Protein AF-A0A535J0P7-F1 (afdb_monomer_lite)

Secondary structure (DSSP, 8-state):
-TTGGGS--SHHHHHHHHHHHHHHHHHHHHHHHHHHTT--HHHHHHHHHHHHHHHHHH---HHHHHHHHHHHHHHHHHHHHHHHHHHHHHHHHTTPPPPTTTTTHHHHHHHHHHHHHHHHHHHTSPPS-SS--HHHHS-S-----TT-SS------STT--TT--S--SEE-TTPPPPSS----EEEEESS-SSS---B-B---EE-SS-EEPPPB-SSS-EEEEEEE-TTPPP-BS-S-SSGGGEEEEEEEEEE-S-HHHHTTBPPBSSEEEEESS-EEEEEE-TTS----BSSPEE-S-TT--SPPP-BSEEEEEEESS---SSEEEEEEEEEE---HHHHHH--S---GGGHHHHSS-SSS-----TTTTTHHHHHHHHHHHHHHTT--SHHHHHHHHHHHHHHHTS--

Foldseek 3Di:
DVVVVVPDDDPVVVVVVVVVVVLVVVLVVQLCCCVPPVLHLVRNCVSVVVVLVVCVVPDPDPVSLVVVLVSQLVSQLSVQVSVVVVVVVVCVVVVDDDDPDCVVVVSVVSSVVSSVVSCCVRVVDDPPDPDDCVVVVDDDDDDDDPPDPADPDQPPAQLSDDPAQQADQKAFPRHDGPPDDDDFKDKDWDADPPDFDKDFFDWLADQQGMTHHDFAAQLWAKEKALKDAFFHFAFADQDDPDPVQWDKIKMKMWGQDFCSNNVQTDIDRAAFGGKRAIKMWMATQNVDGDHTDRDHYYFPHPPPPDDGGHHHGTGTMHGSDRDGGRDMMMTIHIDGPDDPVNQQVDDPPDDSNCVSVVASDDDPDRNQHNPNVCPVVVVVVLVVQCVVQVPDGPSSSVVSVVVVVVVVPDDD

pLDDT: mean 73.55, std 18.93, range [29.69, 98.19]

Radius of gyration: 30.45 Å; chains: 1; bounding box: 96×41×78 Å

Sequence (412 aa):
MRQWSVALPGQTNLMLLMGLIAMFALAGVWTSWWIFRRHNGLVALLPSGTILAVEIINDTSPGLGFFVVVWLAAAASVLLRLNYVALKENWRSRRLPHAADTGWTFGEVGAEATVAILAIAFLILPPLSSSDISGALIPGVVHADPFHPFGIGTGSGPGGGIGSIGYSETVRPGAQLKAVSHTVMRVSGDAPIYYPYWRGIALAGWDGIQWSLLPSTQEVPVRQQPLVAAAATIPRDDLPSDSQRIQIQHDTFQLIVPPEQTLATVFSSAEIISVNQPSTVRGIMTSQPTLPGPVPALVNVAGDNVSPSTFDTVDRIHLANRVRAPYTFTVTEAVPNAAVDELKSAGTDYPTWIGPYINLYAGDVIAKGYATTRDAEIAALAQQIVHAANATTPYDQAKAARRASARISRPP

Structure (mmCIF, N/CA/C/O backbone):
data_AF-A0A535J0P7-F1
#
_entry.id   AF-A0A535J0P7-F1
#
loop_
_atom_site.group_PDB
_atom_site.id
_atom_site.type_symbol
_atom_site.label_atom_id
_atom_site.label_alt_id
_atom_site.label_comp_id
_atom_site.label_asym_id
_atom_site.label_entity_id
_atom_site.label_seq_id
_atom_site.pdbx_PDB_ins_code
_atom_site.Cartn_x
_atom_site.Cartn_y
_atom_site.Cartn_z
_atom_site.occupancy
_atom_site.B_iso_or_equiv
_atom_site.auth_seq_id
_atom_site.auth_comp_id
_atom_site.auth_asym_id
_atom_site.auth_atom_id
_atom_site.pdbx_PDB_model_num
ATOM 1 N N . MET A 1 1 ? -17.351 -14.776 45.858 1.00 42.84 1 MET A N 1
ATOM 2 C CA . MET A 1 1 ? -16.913 -13.380 46.115 1.00 42.84 1 MET A CA 1
ATOM 3 C C . MET A 1 1 ? -15.396 -13.216 46.277 1.00 42.84 1 MET A C 1
ATOM 5 O O . MET A 1 1 ? -14.869 -12.266 45.727 1.00 42.84 1 MET A O 1
ATOM 9 N N . ARG A 1 2 ? -14.664 -14.135 46.931 1.00 34.75 2 ARG A N 1
ATOM 10 C CA . ARG A 1 2 ? -13.200 -14.025 47.158 1.00 34.75 2 ARG A CA 1
ATOM 11 C C . ARG A 1 2 ? -12.295 -14.118 45.912 1.00 34.75 2 ARG A C 1
ATOM 13 O O . ARG A 1 2 ? -11.163 -13.663 45.967 1.00 34.75 2 ARG A O 1
ATOM 20 N N . GLN A 1 3 ? -12.767 -14.699 44.806 1.00 42.09 3 GLN A N 1
ATOM 21 C CA . GLN A 1 3 ? -11.985 -14.799 43.560 1.00 42.09 3 GLN A CA 1
ATOM 22 C C . GLN A 1 3 ? -11.983 -13.497 42.740 1.00 42.09 3 GLN A C 1
ATOM 24 O O . GLN A 1 3 ? -11.009 -13.217 42.054 1.00 42.09 3 GLN A O 1
ATOM 29 N N . TRP A 1 4 ? -13.019 -12.661 42.871 1.00 42.44 4 TRP A N 1
ATOM 30 C CA . TRP A 1 4 ? -13.125 -11.386 42.147 1.00 42.44 4 TRP A CA 1
ATOM 31 C C . TRP A 1 4 ? -12.204 -10.303 42.719 1.00 42.44 4 TRP A C 1
ATOM 33 O O . TRP A 1 4 ? -11.729 -9.442 41.988 1.00 42.44 4 TRP A O 1
ATOM 43 N N . SER A 1 5 ? -11.889 -10.373 44.014 1.00 47.28 5 SER A N 1
ATOM 44 C CA . SER A 1 5 ? -10.994 -9.420 44.681 1.00 47.28 5 SER A CA 1
ATOM 45 C C . SER A 1 5 ? -9.510 -9.620 44.353 1.00 47.28 5 SER A C 1
ATOM 47 O O . SER A 1 5 ? -8.713 -8.732 44.624 1.00 47.28 5 SER A O 1
ATOM 49 N N . VAL A 1 6 ? -9.125 -10.769 43.785 1.00 51.41 6 VAL A N 1
ATOM 50 C CA . VAL A 1 6 ? -7.716 -11.102 43.484 1.00 51.41 6 VAL A CA 1
ATOM 51 C C . VAL A 1 6 ? -7.347 -10.769 42.027 1.00 51.41 6 VAL A C 1
ATOM 53 O O . VAL A 1 6 ? -6.173 -10.733 41.679 1.00 51.41 6 VAL A O 1
ATOM 56 N N . ALA A 1 7 ? -8.333 -10.447 41.182 1.00 51.06 7 ALA A N 1
ATOM 57 C CA . ALA A 1 7 ? -8.154 -10.197 39.749 1.00 51.06 7 ALA A CA 1
ATOM 58 C C . ALA A 1 7 ? -8.011 -8.708 39.364 1.00 51.06 7 ALA A C 1
ATOM 60 O O . ALA A 1 7 ? -8.085 -8.377 38.184 1.00 51.06 7 ALA A O 1
ATOM 61 N N . LEU A 1 8 ? -7.794 -7.799 40.323 1.00 51.38 8 LEU A N 1
ATOM 62 C CA . LEU A 1 8 ? -7.632 -6.361 40.057 1.00 51.38 8 LEU A CA 1
ATOM 63 C C . LEU A 1 8 ? -6.174 -5.876 40.235 1.00 51.38 8 LEU A C 1
ATOM 65 O O . LEU A 1 8 ? -5.920 -5.039 41.103 1.00 51.38 8 LEU A O 1
ATOM 69 N N . PRO A 1 9 ? -5.183 -6.341 39.444 1.00 47.12 9 PRO A N 1
ATOM 70 C CA . PRO A 1 9 ? -3.909 -5.646 39.359 1.00 47.12 9 PRO A CA 1
ATOM 71 C C . PRO A 1 9 ? -4.067 -4.447 38.407 1.00 47.12 9 PRO A C 1
ATOM 73 O O . PRO A 1 9 ? -4.164 -4.608 37.194 1.00 47.12 9 PRO A O 1
ATOM 76 N N . GLY A 1 10 ? -4.129 -3.237 38.971 1.00 59.50 10 GLY A N 1
ATOM 77 C CA . GLY A 1 10 ? -4.097 -1.965 38.233 1.00 59.50 10 GLY A CA 1
ATOM 78 C C . GLY A 1 10 ? -5.181 -0.974 38.669 1.00 59.50 10 GLY A C 1
ATOM 79 O O . GLY A 1 10 ? -6.365 -1.307 38.679 1.00 59.50 10 GLY A O 1
ATOM 80 N N . GLN A 1 11 ? -4.789 0.267 38.993 1.00 61.59 11 GLN A N 1
ATOM 81 C CA . GLN A 1 11 ? -5.720 1.354 39.357 1.00 61.59 11 GLN A CA 1
ATOM 82 C C . GLN A 1 11 ? -6.790 1.592 38.273 1.00 61.59 11 GLN A C 1
ATOM 84 O O . GLN A 1 11 ? -7.943 1.872 38.593 1.00 61.59 11 GLN A O 1
ATOM 89 N N . THR A 1 12 ? -6.436 1.390 37.001 1.00 62.25 12 THR A N 1
ATOM 90 C CA . THR A 1 12 ? -7.321 1.577 35.843 1.00 62.25 12 THR A CA 1
ATOM 91 C C . THR A 1 12 ? -8.503 0.606 35.824 1.00 62.25 12 THR A C 1
ATOM 93 O O . THR A 1 12 ? -9.630 1.026 35.576 1.00 62.25 12 THR A O 1
ATOM 96 N N . ASN A 1 13 ? -8.288 -0.674 36.149 1.00 60.38 13 ASN A N 1
ATOM 97 C CA . ASN A 1 13 ? -9.357 -1.683 36.126 1.00 60.38 13 ASN A CA 1
ATOM 98 C C . ASN A 1 13 ? -10.386 -1.438 37.238 1.00 60.38 13 ASN A C 1
ATOM 100 O O . ASN A 1 13 ? -11.586 -1.616 37.037 1.00 60.38 13 ASN A O 1
ATOM 104 N N . LEU A 1 14 ? -9.921 -0.973 38.401 1.00 73.31 14 LEU A N 1
ATOM 105 C CA . LEU A 1 14 ? -10.788 -0.605 39.518 1.00 73.31 14 LEU A CA 1
ATOM 106 C C . LEU A 1 14 ? -11.596 0.659 39.191 1.00 73.31 14 LEU A C 1
ATOM 108 O O . LEU A 1 14 ? -12.800 0.693 39.437 1.00 73.31 14 LEU A O 1
ATOM 112 N N . MET A 1 15 ? -10.967 1.670 38.581 1.00 68.00 15 MET A N 1
ATOM 113 C CA . MET A 1 15 ? -11.657 2.880 38.120 1.00 68.00 15 MET A CA 1
ATOM 114 C C . MET A 1 15 ? -12.716 2.577 37.054 1.00 68.00 15 MET A C 1
ATOM 116 O O . MET A 1 15 ? -13.814 3.126 37.121 1.00 68.00 15 MET A O 1
ATOM 120 N N . LEU A 1 16 ? -12.425 1.673 36.116 1.00 64.50 16 LEU A N 1
ATOM 121 C CA . LEU A 1 16 ? -13.373 1.259 35.081 1.00 64.50 16 LEU A CA 1
ATOM 122 C C . LEU A 1 16 ? -14.578 0.517 35.676 1.00 64.50 16 LEU A C 1
ATOM 124 O O . LEU A 1 16 ? -15.719 0.836 35.346 1.00 64.50 16 LEU A O 1
ATOM 128 N N . LEU A 1 17 ? -14.346 -0.407 36.614 1.00 72.31 17 LEU A N 1
ATOM 129 C CA . LEU A 1 17 ? -15.423 -1.095 37.328 1.00 72.31 17 LEU A CA 1
ATOM 130 C C . LEU A 1 17 ? -16.297 -0.113 38.124 1.00 72.31 17 LEU A C 1
ATOM 132 O O . LEU A 1 17 ? -17.524 -0.182 38.060 1.00 72.31 17 LEU A O 1
ATOM 136 N N . MET A 1 18 ? -15.676 0.825 38.843 1.00 76.50 18 MET A N 1
ATOM 137 C CA . MET A 1 18 ? -16.386 1.886 39.566 1.00 76.50 18 MET A CA 1
ATOM 138 C C . MET A 1 18 ? -17.215 2.761 38.615 1.00 76.50 18 MET A C 1
ATOM 140 O O . MET A 1 18 ? -18.361 3.084 38.926 1.00 76.50 18 MET A O 1
ATOM 144 N N . GLY A 1 19 ? -16.669 3.094 37.441 1.00 75.69 19 GLY A N 1
ATOM 145 C CA . GLY A 1 19 ? -17.372 3.829 36.390 1.00 75.69 19 GLY A CA 1
ATOM 146 C C . GLY A 1 19 ? -18.603 3.084 35.869 1.00 75.69 19 GLY A C 1
ATOM 147 O O . GLY A 1 19 ? -19.680 3.672 35.780 1.00 75.69 19 GLY A O 1
ATOM 148 N N . LEU A 1 20 ? -18.485 1.779 35.609 1.00 74.69 20 LEU A N 1
ATOM 149 C CA . LEU A 1 20 ? -19.603 0.933 35.174 1.00 74.69 20 LEU A CA 1
ATOM 150 C C . LEU A 1 20 ? -20.708 0.839 36.234 1.00 74.69 20 LEU A C 1
ATOM 152 O O . LEU A 1 20 ? -21.888 0.965 35.905 1.00 74.69 20 LEU A O 1
ATOM 156 N N . ILE A 1 21 ? -20.341 0.673 37.509 1.00 83.56 21 ILE A N 1
ATOM 157 C CA . ILE A 1 21 ? -21.304 0.639 38.621 1.00 83.56 21 ILE A CA 1
ATOM 158 C C . ILE A 1 21 ? -22.038 1.981 38.738 1.00 83.56 21 ILE A C 1
ATOM 160 O O . ILE A 1 21 ? -23.261 2.004 38.886 1.00 83.56 21 ILE A O 1
ATOM 164 N N . ALA A 1 22 ? -21.313 3.099 38.637 1.00 84.81 22 ALA A N 1
ATOM 165 C CA . ALA A 1 22 ? -21.909 4.430 38.675 1.00 84.81 22 ALA A CA 1
ATOM 166 C C . ALA A 1 22 ? -22.874 4.654 37.500 1.00 84.81 22 ALA A C 1
ATOM 168 O O . ALA A 1 22 ? -23.990 5.133 37.702 1.00 84.81 22 ALA A O 1
ATOM 169 N N . MET A 1 23 ? -22.488 4.250 36.287 1.00 78.56 23 MET A N 1
ATOM 170 C CA . MET A 1 23 ? -23.335 4.354 35.098 1.00 78.56 23 MET A CA 1
ATOM 171 C C . MET A 1 23 ? -24.610 3.510 35.231 1.00 78.56 23 MET A C 1
ATOM 173 O O . MET A 1 23 ? -25.702 3.994 34.931 1.00 78.56 23 MET A O 1
ATOM 177 N N . PHE A 1 24 ? -24.495 2.283 35.751 1.00 82.88 24 PHE A N 1
ATOM 178 C CA . PHE A 1 24 ? -25.643 1.417 36.022 1.00 82.88 24 PHE A CA 1
ATOM 179 C C . PHE A 1 24 ? -26.604 2.041 37.044 1.00 82.88 24 PHE A C 1
ATOM 181 O O . PHE A 1 24 ? -27.815 2.081 36.819 1.00 82.88 24 PHE A O 1
ATOM 188 N N . ALA A 1 25 ? -26.074 2.593 38.140 1.00 87.25 25 ALA A N 1
ATOM 189 C CA . ALA A 1 25 ? -26.881 3.269 39.153 1.00 87.25 25 ALA A CA 1
ATOM 190 C C . ALA A 1 25 ? -27.611 4.496 38.579 1.00 87.25 25 ALA A C 1
ATOM 192 O O . ALA A 1 25 ? -28.807 4.669 38.818 1.00 87.25 25 ALA A O 1
ATOM 193 N N . LEU A 1 26 ? -26.923 5.314 37.775 1.00 89.12 26 LEU A N 1
ATOM 194 C CA . LEU A 1 26 ? -27.513 6.483 37.118 1.00 89.12 26 LEU A CA 1
ATOM 195 C C . LEU A 1 26 ? -28.630 6.090 36.145 1.00 89.12 26 LEU A C 1
ATOM 197 O O . LEU A 1 26 ? -29.706 6.688 36.183 1.00 89.12 26 LEU A O 1
ATOM 201 N N . ALA A 1 27 ? -28.418 5.057 35.326 1.00 83.75 27 ALA A N 1
ATOM 202 C CA . ALA A 1 27 ? -29.442 4.539 34.421 1.00 83.75 27 ALA A CA 1
ATOM 203 C C . ALA A 1 27 ? -30.661 3.994 35.187 1.00 83.75 27 ALA A C 1
ATOM 205 O O . ALA A 1 27 ? -31.805 4.256 34.805 1.00 83.75 27 ALA A O 1
ATOM 206 N N . GLY A 1 28 ? -30.439 3.295 36.304 1.00 85.31 28 GLY A N 1
ATOM 207 C CA . GLY A 1 28 ? -31.510 2.797 37.170 1.00 85.31 28 GLY A CA 1
ATOM 208 C C . GLY A 1 28 ? -32.337 3.919 37.808 1.00 85.31 28 GLY A C 1
ATOM 209 O O . GLY A 1 28 ? -33.572 3.880 37.772 1.00 85.31 28 GLY A O 1
ATOM 210 N N . VAL A 1 29 ? -31.674 4.952 38.341 1.00 91.56 29 VAL A N 1
ATOM 211 C CA . VAL A 1 29 ? -32.335 6.138 38.917 1.00 91.56 29 VAL A CA 1
ATOM 212 C C . VAL A 1 29 ? -33.115 6.899 37.847 1.00 91.56 29 VAL A C 1
ATOM 214 O O . VAL A 1 29 ? -34.267 7.264 38.084 1.00 91.56 29 VAL A O 1
ATOM 217 N N . TRP A 1 30 ? -32.533 7.085 36.659 1.00 91.12 30 TRP A N 1
ATOM 218 C CA . TRP A 1 30 ? -33.197 7.719 35.520 1.00 91.12 30 TRP A CA 1
ATOM 219 C C . TRP A 1 30 ? -34.486 6.990 35.144 1.00 91.12 30 TRP A C 1
ATOM 221 O O . TRP A 1 30 ? -35.564 7.588 35.119 1.00 91.12 30 TRP A O 1
ATOM 231 N N . THR A 1 31 ? -34.377 5.682 34.906 1.00 85.75 31 THR A N 1
ATOM 232 C CA . THR A 1 31 ? -35.498 4.833 34.492 1.00 85.75 31 THR A CA 1
ATOM 233 C C . THR A 1 31 ? -36.615 4.881 35.535 1.00 85.75 31 THR A C 1
ATOM 235 O O . THR A 1 31 ? -37.774 5.137 35.207 1.00 85.75 31 THR A O 1
ATOM 238 N N . SER A 1 32 ? -36.263 4.742 36.816 1.00 86.88 32 SER A N 1
ATOM 239 C CA . SER A 1 32 ? -37.221 4.785 37.925 1.00 86.88 32 SER A CA 1
ATOM 240 C C . SER A 1 32 ? -37.917 6.145 38.040 1.00 86.88 32 SER A C 1
ATOM 242 O O . SER A 1 32 ? -39.136 6.212 38.201 1.00 86.88 32 SER A O 1
ATOM 244 N N . TRP A 1 33 ? -37.170 7.246 37.920 1.00 89.81 33 TRP A N 1
ATOM 245 C CA . TRP A 1 33 ? -37.721 8.598 38.016 1.00 89.81 33 TRP A CA 1
ATOM 246 C C . TRP A 1 33 ? -38.731 8.885 36.900 1.00 89.81 33 TRP A C 1
ATOM 248 O O . TRP A 1 33 ? -39.823 9.393 37.164 1.00 89.81 33 TRP A O 1
ATOM 258 N N . TRP A 1 34 ? -38.408 8.517 35.660 1.00 86.81 34 TRP A N 1
ATOM 259 C CA . TRP A 1 34 ? -39.284 8.767 34.516 1.00 86.81 34 TRP A CA 1
ATOM 260 C C . TRP A 1 34 ? -40.529 7.874 34.493 1.00 86.81 34 TRP A C 1
ATOM 262 O O . TRP A 1 34 ? -41.601 8.354 34.118 1.00 86.81 34 TRP A O 1
ATOM 272 N N . ILE A 1 35 ? -40.428 6.624 34.959 1.00 84.81 35 ILE A N 1
ATOM 273 C CA . ILE A 1 35 ? -41.578 5.714 35.073 1.00 84.81 35 ILE A CA 1
ATOM 274 C C . ILE A 1 35 ? -42.530 6.170 36.181 1.00 84.81 35 ILE A C 1
ATOM 276 O O . ILE A 1 35 ? -43.724 6.350 35.935 1.00 84.81 35 ILE A O 1
ATOM 280 N N . PHE A 1 36 ? -42.020 6.366 37.401 1.00 84.06 36 PHE A N 1
ATOM 281 C CA . PHE A 1 36 ? -42.881 6.570 38.568 1.00 84.06 36 PHE A CA 1
ATOM 282 C C . PHE A 1 36 ? -43.307 8.019 38.772 1.00 84.06 36 PHE A C 1
ATOM 284 O O . PHE A 1 36 ? -44.422 8.256 39.223 1.00 84.06 36 PHE A O 1
ATOM 291 N N . ARG A 1 37 ? -42.442 8.994 38.464 1.00 84.44 37 ARG A N 1
ATOM 292 C CA . ARG A 1 37 ? -42.725 10.409 38.753 1.00 84.44 37 ARG A CA 1
ATOM 293 C C . ARG A 1 37 ? -43.273 11.176 37.557 1.00 84.44 37 ARG A C 1
ATOM 295 O O . ARG A 1 37 ? -43.999 12.147 37.743 1.00 84.44 37 ARG A O 1
ATOM 302 N N . ARG A 1 38 ? -42.878 10.801 36.339 1.00 80.88 38 ARG A N 1
ATOM 303 C CA . ARG A 1 38 ? -43.250 11.513 35.103 1.00 80.88 38 ARG A CA 1
ATOM 304 C C . ARG A 1 38 ? -44.154 10.707 34.174 1.00 80.88 38 ARG A C 1
ATOM 306 O O . ARG A 1 38 ? -44.625 11.277 33.196 1.00 80.88 38 ARG A O 1
ATOM 313 N N . HIS A 1 39 ? -44.379 9.424 34.465 1.00 79.19 39 HIS A N 1
ATOM 314 C CA . HIS A 1 39 ? -45.195 8.503 33.665 1.00 79.19 39 HIS A CA 1
ATOM 315 C C . HIS A 1 39 ? -44.843 8.490 32.169 1.00 79.19 39 HIS A C 1
ATOM 317 O O . HIS A 1 39 ? -45.700 8.257 31.321 1.00 79.19 39 HIS A O 1
ATOM 323 N N . ASN A 1 40 ? -43.572 8.730 31.831 1.00 78.19 40 ASN A N 1
ATOM 324 C CA . ASN A 1 40 ? -43.111 8.781 30.449 1.00 78.19 40 ASN A CA 1
ATOM 325 C C . ASN A 1 40 ? -42.152 7.620 30.176 1.00 78.19 40 ASN A C 1
ATOM 327 O O . ASN A 1 40 ? -40.949 7.703 30.432 1.00 78.19 40 ASN A O 1
ATOM 331 N N . GLY A 1 41 ? -42.713 6.521 29.668 1.00 76.31 41 GLY A N 1
ATOM 332 C CA . GLY A 1 41 ? -41.976 5.280 29.434 1.00 76.31 41 GLY A CA 1
ATOM 333 C C . GLY A 1 41 ? -40.926 5.383 28.333 1.00 76.31 41 GLY A C 1
ATOM 334 O O . GLY A 1 41 ? -39.865 4.785 28.460 1.00 76.31 41 GLY A O 1
ATOM 335 N N . LEU A 1 42 ? -41.167 6.184 27.289 1.00 79.12 42 LEU A N 1
ATOM 336 C CA . LEU A 1 42 ? -40.205 6.341 26.193 1.00 79.12 42 LEU A CA 1
ATOM 337 C C . LEU A 1 42 ? -38.917 7.012 26.678 1.00 79.12 42 LEU A C 1
ATOM 339 O O . LEU A 1 42 ? -37.821 6.556 26.365 1.00 79.12 42 LEU A O 1
ATOM 343 N N . VAL A 1 43 ? -39.041 8.051 27.508 1.00 82.38 43 VAL A N 1
ATOM 344 C CA . VAL A 1 43 ? -37.876 8.761 28.056 1.00 82.38 43 VAL A CA 1
ATOM 345 C C . VAL A 1 43 ? -37.148 7.921 29.107 1.00 82.38 43 VAL A C 1
ATOM 347 O O . VAL A 1 43 ? -35.923 7.984 29.202 1.00 82.38 43 VAL A O 1
ATOM 350 N N . ALA A 1 44 ? -37.872 7.086 29.858 1.00 82.69 44 ALA A N 1
ATOM 351 C CA . ALA A 1 44 ? -37.271 6.158 30.813 1.00 82.69 44 ALA A CA 1
ATOM 352 C C . ALA A 1 44 ? -36.322 5.151 30.146 1.00 82.69 44 ALA A C 1
ATOM 354 O O . ALA A 1 44 ? -35.293 4.810 30.721 1.00 82.69 44 ALA A O 1
ATOM 355 N N . LEU A 1 45 ? -36.653 4.705 28.932 1.00 85.00 45 LEU A N 1
ATOM 356 C CA . LEU A 1 45 ? -35.910 3.669 28.215 1.00 85.00 45 LEU A CA 1
ATOM 357 C C . LEU A 1 45 ? -34.659 4.193 27.498 1.00 85.00 45 LEU A C 1
ATOM 359 O O . LEU A 1 45 ? -33.770 3.391 27.207 1.00 85.00 45 LEU A O 1
ATOM 363 N N . LEU A 1 46 ? -34.562 5.507 27.256 1.00 81.88 46 LEU A N 1
ATOM 364 C CA . LEU A 1 46 ? -33.501 6.125 26.451 1.00 81.88 46 LEU A CA 1
ATOM 365 C C . LEU A 1 46 ? -32.079 5.685 26.837 1.00 81.88 46 LEU A C 1
ATOM 367 O O . LEU A 1 46 ? -31.387 5.197 25.953 1.00 81.88 46 LEU A O 1
ATOM 371 N N . PRO A 1 47 ? -31.619 5.762 28.104 1.00 81.50 47 PRO A N 1
ATOM 372 C CA . PRO A 1 47 ? -30.237 5.399 28.422 1.00 81.50 47 PRO A CA 1
ATOM 373 C C . PRO A 1 47 ? -29.933 3.930 28.124 1.00 81.50 47 PRO A C 1
ATOM 375 O O . PRO A 1 47 ? -28.905 3.619 27.533 1.00 81.50 47 PRO A O 1
ATOM 378 N N . SER A 1 48 ? -30.851 3.029 28.491 1.00 79.06 48 SER A N 1
ATOM 379 C CA . SER A 1 48 ? -30.688 1.596 28.237 1.00 79.06 48 SER A CA 1
ATOM 380 C C . SER A 1 48 ? -30.746 1.264 26.746 1.00 79.06 48 SER A C 1
ATOM 382 O O . SER A 1 48 ? -29.929 0.482 26.278 1.00 79.06 48 SER A O 1
ATOM 384 N N . GLY A 1 49 ? -31.641 1.912 25.992 1.00 76.12 49 GLY A N 1
ATOM 385 C CA . GLY A 1 49 ? -31.748 1.752 24.545 1.00 76.12 49 GLY A CA 1
ATOM 386 C C . GLY A 1 49 ? -30.520 2.283 23.809 1.00 76.12 49 GLY A C 1
ATOM 387 O O . GLY A 1 49 ? -30.051 1.632 22.886 1.00 76.12 49 GLY A O 1
ATOM 388 N N . THR A 1 50 ? -29.948 3.409 24.248 1.00 72.94 50 THR A N 1
ATOM 389 C CA . THR A 1 50 ? -28.716 3.967 23.671 1.00 72.94 50 THR A CA 1
ATOM 390 C C . THR A 1 50 ? -27.509 3.070 23.938 1.00 72.94 50 THR A C 1
ATOM 392 O O . THR A 1 50 ? -26.739 2.823 23.017 1.00 72.94 50 THR A O 1
ATOM 395 N N . ILE A 1 51 ? -27.352 2.549 25.162 1.00 71.00 51 ILE A N 1
ATOM 396 C CA . ILE A 1 51 ? -26.264 1.610 25.492 1.00 71.00 51 ILE A CA 1
ATOM 397 C C . ILE A 1 51 ? -26.373 0.358 24.619 1.00 71.00 51 ILE A C 1
ATOM 399 O O . ILE A 1 51 ? -25.393 -0.056 24.010 1.00 71.00 51 ILE A O 1
ATOM 403 N N . LEU A 1 52 ? -27.576 -0.208 24.512 1.00 69.31 52 LEU A N 1
ATOM 404 C CA . LEU A 1 52 ? -27.821 -1.405 23.714 1.00 69.31 52 LEU A CA 1
ATOM 405 C C . LEU A 1 52 ? -27.618 -1.128 22.214 1.00 69.31 52 LEU A C 1
ATOM 407 O O . LEU A 1 52 ? -27.030 -1.948 21.523 1.00 69.31 52 LEU A O 1
ATOM 411 N N . ALA A 1 53 ? -28.019 0.044 21.715 1.00 63.66 53 ALA A N 1
ATOM 412 C CA . ALA A 1 53 ? -27.775 0.451 20.332 1.00 63.66 53 ALA A CA 1
ATOM 413 C C . ALA A 1 53 ? -26.278 0.565 20.012 1.00 63.66 53 ALA A C 1
ATOM 415 O O . ALA A 1 53 ? -25.850 0.080 18.969 1.00 63.66 53 ALA A O 1
ATOM 416 N N . VAL A 1 54 ? -25.478 1.155 20.909 1.00 56.34 54 VAL A N 1
ATOM 417 C CA . VAL A 1 54 ? -24.014 1.208 20.755 1.00 56.34 54 VAL A CA 1
ATOM 418 C C . VAL A 1 54 ? -23.423 -0.201 20.758 1.00 56.34 54 VAL A C 1
ATOM 420 O O . VAL A 1 54 ? -22.574 -0.499 19.924 1.00 56.34 54 VAL A O 1
ATOM 423 N N . GLU A 1 55 ? -23.906 -1.079 21.637 1.00 60.09 55 GLU A N 1
ATOM 424 C CA . GLU A 1 55 ? -23.400 -2.449 21.747 1.00 60.09 55 GLU A CA 1
ATOM 425 C C . GLU A 1 55 ? -23.735 -3.299 20.510 1.00 60.09 55 GLU A C 1
ATOM 427 O O . GLU A 1 55 ? -22.860 -3.984 19.997 1.00 60.09 55 GLU A O 1
ATOM 432 N N . ILE A 1 56 ? -24.954 -3.197 19.961 1.00 59.75 56 ILE A N 1
ATOM 433 C CA . ILE A 1 56 ? -25.341 -3.869 18.700 1.00 59.75 56 ILE A CA 1
ATOM 434 C C . ILE A 1 56 ? -24.486 -3.384 17.527 1.00 59.75 56 ILE A C 1
ATOM 436 O O . ILE A 1 56 ? -24.158 -4.161 16.634 1.00 59.75 56 ILE A O 1
ATOM 440 N N . ILE A 1 57 ? -24.163 -2.088 17.494 1.00 51.56 57 ILE A N 1
ATOM 441 C CA . ILE A 1 57 ? -23.322 -1.512 16.438 1.00 51.56 57 ILE A CA 1
ATOM 442 C C . ILE A 1 57 ? -21.875 -2.018 16.563 1.00 51.56 57 ILE A C 1
ATOM 444 O O . ILE A 1 57 ? -21.180 -2.130 15.556 1.00 51.56 57 ILE A O 1
ATOM 448 N N . ASN A 1 58 ? -21.418 -2.321 17.780 1.00 45.09 58 ASN A N 1
ATOM 449 C CA . ASN A 1 58 ? -20.017 -2.613 18.072 1.00 45.09 58 ASN A CA 1
ATOM 450 C C . ASN A 1 58 ? -19.682 -4.116 18.169 1.00 45.09 58 ASN A C 1
ATOM 452 O O . ASN A 1 58 ? -18.549 -4.495 17.875 1.00 45.09 58 ASN A O 1
ATOM 456 N N . ASP A 1 59 ? -20.627 -4.978 18.555 1.00 46.09 59 ASP A N 1
ATOM 457 C CA . ASP A 1 59 ? -20.408 -6.418 18.740 1.00 46.09 59 ASP A CA 1
ATOM 458 C C . ASP A 1 59 ? -21.402 -7.263 17.915 1.00 46.09 59 ASP A C 1
ATOM 460 O O . ASP A 1 59 ? -22.613 -7.050 17.902 1.00 46.09 59 ASP A O 1
ATOM 464 N N . THR A 1 60 ? -20.856 -8.248 17.199 1.00 52.00 60 THR A N 1
ATOM 465 C CA . THR A 1 60 ? -21.578 -9.158 16.289 1.00 52.00 60 THR A CA 1
ATOM 466 C C . THR A 1 60 ? -21.845 -10.528 16.915 1.00 52.00 60 THR A C 1
ATOM 468 O O . THR A 1 60 ? -22.239 -11.471 16.221 1.00 52.00 60 THR A O 1
ATOM 471 N N . SER A 1 61 ? -21.640 -10.669 18.228 1.00 51.44 61 SER A N 1
ATOM 472 C CA . SER A 1 61 ? -21.899 -11.919 18.929 1.00 51.44 61 SER A CA 1
ATOM 473 C C . SER A 1 61 ? -23.383 -12.328 18.821 1.00 51.44 61 SER A C 1
ATOM 475 O O . SER A 1 61 ? -24.287 -11.532 19.090 1.00 51.44 61 SER A O 1
ATOM 477 N N . PRO A 1 62 ? -23.696 -13.593 18.473 1.00 54.81 62 PRO A N 1
ATOM 478 C CA . PRO A 1 62 ? -25.084 -14.056 18.363 1.00 54.81 62 PRO A CA 1
ATOM 479 C C . PRO A 1 62 ? -25.853 -13.977 19.698 1.00 54.81 62 PRO A C 1
ATOM 481 O O . PRO A 1 62 ? -27.082 -13.977 19.705 1.00 54.81 62 PRO A O 1
ATOM 484 N N . GLY A 1 63 ? -25.143 -13.864 20.829 1.00 58.41 63 GLY A N 1
ATOM 485 C CA . GLY A 1 63 ? -25.730 -13.661 22.154 1.00 58.41 63 GLY A CA 1
ATOM 486 C C . GLY A 1 63 ? -26.364 -12.280 22.354 1.00 58.41 63 GLY A C 1
ATOM 487 O O . GLY A 1 63 ? -27.328 -12.169 23.110 1.00 58.41 63 GLY A O 1
ATOM 488 N N . LEU A 1 64 ? -25.902 -11.239 21.650 1.00 62.00 64 LEU A N 1
ATOM 489 C CA . LEU A 1 64 ? -26.484 -9.894 21.747 1.00 62.00 64 LEU A CA 1
ATOM 490 C C . LEU A 1 64 ? -27.918 -9.844 21.236 1.00 62.00 64 LEU A C 1
ATOM 492 O O . LEU A 1 64 ? -28.762 -9.211 21.867 1.00 62.00 64 LEU A O 1
ATOM 496 N N . GLY A 1 65 ? -28.230 -10.585 20.169 1.00 63.88 65 GLY A N 1
ATOM 497 C CA . GLY A 1 65 ? -29.596 -10.689 19.648 1.00 63.88 65 GLY A CA 1
ATOM 498 C C . GLY A 1 65 ? -30.597 -11.156 20.710 1.00 63.88 65 GLY A C 1
ATOM 499 O O . GLY A 1 65 ? -31.699 -10.618 20.803 1.00 63.88 65 GLY A O 1
ATOM 500 N N . PHE A 1 66 ? -30.195 -12.085 21.584 1.00 67.88 66 PHE A N 1
ATOM 501 C CA . PHE A 1 66 ? -31.026 -12.518 22.707 1.00 67.88 66 PHE A CA 1
ATOM 502 C C . PHE A 1 66 ? -31.299 -11.373 23.696 1.00 67.88 66 PHE A C 1
ATOM 504 O O . PHE A 1 66 ? -32.450 -11.140 24.066 1.00 67.88 66 PHE A O 1
ATOM 511 N N . PHE A 1 67 ? -30.272 -10.613 24.088 1.00 68.44 67 PHE A N 1
ATOM 512 C CA . PHE A 1 67 ? -30.430 -9.488 25.016 1.00 68.44 67 PHE A CA 1
ATOM 513 C C . PHE A 1 67 ? -31.261 -8.340 24.428 1.00 68.44 67 PHE A C 1
ATOM 515 O O . PHE A 1 67 ? -32.051 -7.736 25.154 1.00 68.44 67 PHE A O 1
ATOM 522 N N . VAL A 1 68 ? -31.152 -8.083 23.120 1.00 71.06 68 VAL A N 1
ATOM 523 C CA . VAL A 1 68 ? -32.007 -7.126 22.394 1.00 71.06 68 VAL A CA 1
ATOM 524 C C . VAL A 1 68 ? -33.473 -7.530 22.504 1.00 71.06 68 VAL A C 1
ATOM 526 O O . VAL A 1 68 ? -34.318 -6.704 22.847 1.00 71.06 68 VAL A O 1
ATOM 529 N N . VAL A 1 69 ? -33.785 -8.803 22.248 1.00 69.38 69 VAL A N 1
ATOM 530 C CA . VAL A 1 69 ? -35.160 -9.317 22.313 1.00 69.38 69 VAL A CA 1
ATOM 531 C C . VAL A 1 69 ? -35.708 -9.224 23.736 1.00 69.38 69 VAL A C 1
ATOM 533 O O . VAL A 1 69 ? -36.826 -8.747 23.931 1.00 69.38 69 VAL A O 1
ATOM 536 N N . VAL A 1 70 ? -34.913 -9.609 24.740 1.00 75.38 70 VAL A N 1
ATOM 537 C CA . VAL A 1 70 ? -35.289 -9.478 26.157 1.00 75.38 70 VAL A CA 1
ATOM 538 C C . VAL A 1 70 ? -35.556 -8.015 26.522 1.00 75.38 70 VAL A C 1
ATOM 540 O O . VAL A 1 70 ? -36.543 -7.716 27.196 1.00 75.38 70 VAL A O 1
ATOM 543 N N . TRP A 1 71 ? -34.722 -7.088 26.049 1.00 80.88 71 TRP A N 1
ATOM 544 C CA . TRP A 1 71 ? -34.917 -5.662 26.292 1.00 80.88 71 TRP A CA 1
ATOM 545 C C . TRP A 1 71 ? -36.170 -5.120 25.598 1.00 80.88 71 TRP A C 1
ATOM 547 O O . TRP A 1 71 ? -36.953 -4.423 26.240 1.00 80.88 71 TRP A O 1
ATOM 557 N N . LEU A 1 72 ? -36.414 -5.472 24.331 1.00 77.50 72 LEU A N 1
ATOM 558 C CA . LEU A 1 72 ? -37.616 -5.064 23.593 1.00 77.50 72 LEU A CA 1
ATOM 559 C C . LEU A 1 72 ? -38.893 -5.576 24.266 1.00 77.50 72 LEU A C 1
ATOM 561 O O . LEU A 1 72 ? -39.861 -4.827 24.402 1.00 77.50 72 LEU A O 1
ATOM 565 N N . ALA A 1 73 ? -38.879 -6.820 24.746 1.00 73.44 73 ALA A N 1
ATOM 566 C CA . ALA A 1 73 ? -39.972 -7.396 25.520 1.00 73.44 73 ALA A CA 1
ATOM 567 C C . ALA A 1 73 ? -40.234 -6.612 26.817 1.00 73.44 73 ALA A C 1
ATOM 569 O O . ALA A 1 73 ? -41.381 -6.269 27.124 1.00 73.44 73 ALA A O 1
ATOM 570 N N . ALA A 1 74 ? -39.178 -6.280 27.565 1.00 78.12 74 ALA A N 1
ATOM 571 C CA . ALA A 1 74 ? -39.288 -5.491 28.789 1.00 78.12 74 ALA A CA 1
ATOM 572 C C . ALA A 1 74 ? -39.781 -4.058 28.510 1.00 78.12 74 ALA A C 1
ATOM 574 O O . ALA A 1 74 ? -40.688 -3.569 29.187 1.00 78.12 74 ALA A O 1
ATOM 575 N N . ALA A 1 75 ? -39.242 -3.403 27.480 1.00 80.31 75 ALA A N 1
ATOM 576 C CA . ALA A 1 75 ? -39.625 -2.066 27.041 1.00 80.31 75 ALA A CA 1
ATOM 577 C C . ALA A 1 75 ? -41.102 -2.001 26.635 1.00 80.31 75 ALA A C 1
ATOM 579 O O . ALA A 1 75 ? -41.848 -1.140 27.112 1.00 80.31 75 ALA A O 1
ATOM 580 N N . ALA A 1 76 ? -41.548 -2.945 25.805 1.00 75.12 76 ALA A N 1
ATOM 581 C CA . ALA A 1 76 ? -42.938 -3.035 25.386 1.00 75.12 76 ALA A CA 1
ATOM 582 C C . ALA A 1 76 ? -43.877 -3.297 26.570 1.00 75.12 76 ALA A C 1
ATOM 584 O O . ALA A 1 76 ? -44.923 -2.657 26.672 1.00 75.12 76 ALA A O 1
ATOM 585 N N . SER A 1 77 ? -43.477 -4.158 27.509 1.00 76.12 77 SER A N 1
ATOM 586 C CA . SER A 1 77 ? -44.246 -4.427 28.731 1.00 76.12 77 SER A CA 1
ATOM 587 C C . SER A 1 77 ? -44.425 -3.167 29.585 1.00 76.12 77 SER A C 1
ATOM 589 O O . SER A 1 77 ? -45.528 -2.883 30.057 1.00 76.12 77 SER A O 1
ATOM 591 N N . VAL A 1 78 ? -43.366 -2.364 29.747 1.00 78.38 78 VAL A N 1
ATOM 592 C CA . VAL A 1 78 ? -43.425 -1.084 30.474 1.00 78.38 78 VAL A CA 1
ATOM 593 C C . VAL A 1 78 ? -44.353 -0.092 29.769 1.00 78.38 78 VAL A C 1
ATOM 595 O O . VAL A 1 78 ? -45.201 0.523 30.418 1.00 78.38 78 VAL A O 1
ATOM 598 N N . LEU A 1 79 ? -44.237 0.050 28.447 1.00 78.69 79 LEU A N 1
ATOM 599 C CA . LEU A 1 79 ? -45.077 0.963 27.667 1.00 78.69 79 LEU A CA 1
ATOM 600 C C . LEU A 1 79 ? -46.551 0.550 27.685 1.00 78.69 79 LEU A C 1
ATOM 602 O O . LEU A 1 79 ? -47.419 1.397 27.903 1.00 78.69 79 LEU A O 1
ATOM 606 N N . LEU A 1 80 ? -46.838 -0.742 27.525 1.00 75.44 80 LEU A N 1
ATOM 607 C CA . LEU A 1 80 ? -48.190 -1.287 27.615 1.00 75.44 80 LEU A CA 1
ATOM 608 C C . LEU A 1 80 ? -48.794 -1.003 28.993 1.00 75.44 80 LEU A C 1
ATOM 610 O O . LEU A 1 80 ? -49.930 -0.535 29.092 1.00 75.44 80 LEU A O 1
ATOM 614 N N . ARG A 1 81 ? -48.018 -1.222 30.062 1.00 75.62 81 ARG A N 1
ATOM 615 C CA . ARG A 1 81 ? -48.468 -0.972 31.432 1.00 75.62 81 ARG A CA 1
ATOM 616 C C . ARG A 1 81 ? -48.778 0.503 31.671 1.00 75.62 81 ARG A C 1
ATOM 618 O O . ARG A 1 81 ? -49.809 0.806 32.268 1.00 75.62 81 ARG A O 1
ATOM 625 N N . LEU A 1 82 ? -47.923 1.411 31.204 1.00 76.56 82 LEU A N 1
ATOM 626 C CA . LEU A 1 82 ? -48.141 2.854 31.344 1.00 76.56 82 LEU A CA 1
ATOM 627 C C . LEU A 1 82 ? -49.354 3.330 30.536 1.00 76.56 82 LEU A C 1
ATOM 629 O O . LEU A 1 82 ? -50.166 4.096 31.052 1.00 76.56 82 LEU A O 1
ATOM 633 N N . ASN A 1 83 ? -49.526 2.825 29.312 1.00 73.69 83 ASN A N 1
ATOM 634 C CA . ASN A 1 83 ? -50.678 3.155 28.475 1.00 73.69 83 ASN A CA 1
ATOM 635 C C . ASN A 1 83 ? -51.991 2.657 29.104 1.00 73.69 83 ASN A C 1
ATOM 637 O O . ASN A 1 83 ? -52.980 3.383 29.152 1.00 73.69 83 ASN A O 1
ATOM 641 N N . TYR A 1 84 ? -51.986 1.451 29.678 1.00 71.81 84 TYR A N 1
ATOM 642 C CA . TYR A 1 84 ? -53.143 0.912 30.390 1.00 71.81 84 TYR A CA 1
ATOM 643 C C . TYR A 1 84 ? -53.524 1.750 31.623 1.00 71.81 84 TYR A C 1
ATOM 645 O O . TYR A 1 84 ? -54.705 2.022 31.852 1.00 71.81 84 TYR A O 1
ATOM 653 N N . VAL A 1 85 ? -52.536 2.203 32.405 1.00 73.94 85 VAL A N 1
ATOM 654 C CA . VAL A 1 85 ? -52.774 3.090 33.558 1.00 73.94 85 VAL A CA 1
ATOM 655 C C . VAL A 1 85 ? -53.393 4.415 33.105 1.00 73.94 85 VAL A C 1
ATOM 657 O O . VAL A 1 85 ? -54.424 4.813 33.649 1.00 73.94 85 VAL A O 1
ATOM 660 N N . ALA A 1 86 ? -52.844 5.039 32.060 1.00 72.88 86 ALA A N 1
ATOM 661 C CA . ALA A 1 86 ? -53.380 6.277 31.497 1.00 72.88 86 ALA A CA 1
ATOM 662 C C . ALA A 1 86 ? -54.814 6.104 30.955 1.00 72.88 86 ALA A C 1
ATOM 664 O O . ALA A 1 86 ? -55.675 6.965 31.149 1.00 72.88 86 ALA A O 1
ATOM 665 N N . LEU A 1 87 ? -55.108 4.968 30.315 1.00 70.44 87 LEU A N 1
ATOM 666 C CA . LEU A 1 87 ? -56.447 4.644 29.821 1.00 70.44 87 LEU A CA 1
ATOM 667 C C . LEU A 1 87 ? -57.456 4.511 30.975 1.00 70.44 87 LEU A C 1
ATOM 669 O O . LEU A 1 87 ? -58.555 5.065 30.908 1.00 70.44 87 LEU A O 1
ATOM 673 N N . LYS A 1 88 ? -57.060 3.851 32.071 1.00 68.88 88 LYS A N 1
ATOM 674 C CA . LYS A 1 88 ? -57.888 3.687 33.276 1.00 68.88 88 LYS A CA 1
ATOM 675 C C . LYS A 1 88 ? -58.172 5.021 33.970 1.00 68.88 88 LYS A C 1
ATOM 677 O O . LYS A 1 88 ? -59.294 5.249 34.424 1.00 68.88 88 LYS A O 1
ATOM 682 N N . GLU A 1 89 ? -57.185 5.909 34.047 1.00 71.56 89 GLU A N 1
ATOM 683 C CA . GLU A 1 89 ? -57.362 7.264 34.584 1.00 71.56 89 GLU A CA 1
ATOM 684 C C . GLU A 1 89 ? -58.316 8.101 33.722 1.00 71.56 89 GLU A C 1
ATOM 686 O O . GLU A 1 89 ? -59.214 8.758 34.254 1.00 71.56 89 GLU A O 1
ATOM 691 N N . ASN A 1 90 ? -58.211 7.995 32.395 1.00 69.38 90 ASN A N 1
ATOM 692 C CA . ASN A 1 90 ? -59.123 8.651 31.457 1.00 69.38 90 ASN A CA 1
ATOM 693 C C . ASN A 1 90 ? -60.562 8.120 31.533 1.00 69.38 90 ASN A C 1
ATOM 695 O O . ASN A 1 90 ? -61.518 8.874 31.359 1.00 69.38 90 ASN A O 1
ATOM 699 N N . TRP A 1 91 ? -60.757 6.831 31.807 1.00 68.81 91 TRP A N 1
ATOM 700 C CA . TRP A 1 91 ? -62.097 6.274 32.014 1.00 68.81 91 TRP A CA 1
ATOM 701 C C . TRP A 1 91 ? -62.704 6.709 33.349 1.00 68.81 91 TRP A C 1
ATOM 703 O O . TRP A 1 91 ? -63.899 7.007 33.412 1.00 68.81 91 TRP A O 1
ATOM 713 N N . ARG A 1 92 ? -61.874 6.830 34.396 1.00 68.88 92 ARG A N 1
ATOM 714 C CA . ARG A 1 92 ? -62.284 7.387 35.694 1.00 68.88 92 ARG A CA 1
ATOM 715 C C . ARG A 1 92 ? -62.712 8.846 35.579 1.00 68.88 92 ARG A C 1
ATOM 717 O O . ARG A 1 92 ? -63.750 9.206 36.128 1.00 68.88 92 ARG A O 1
ATOM 724 N N . SER A 1 93 ? -61.969 9.671 34.838 1.00 72.88 93 SER A N 1
ATOM 725 C CA . SER A 1 93 ? -62.327 11.082 34.643 1.00 72.88 93 SER A CA 1
ATOM 726 C C . SER A 1 93 ? -63.621 11.263 33.836 1.00 72.88 93 SER A C 1
ATOM 728 O O . SER A 1 93 ? -64.349 12.228 34.059 1.00 72.88 93 SER A O 1
ATOM 730 N N . ARG A 1 94 ? -63.962 10.304 32.963 1.00 78.00 94 ARG A N 1
ATOM 731 C CA . ARG A 1 94 ? -65.164 10.324 32.107 1.00 78.00 94 ARG A CA 1
ATOM 732 C C . ARG A 1 94 ? -66.391 9.598 32.682 1.00 78.00 94 ARG A C 1
ATOM 734 O O . ARG A 1 94 ? -67.410 9.538 32.003 1.00 78.00 94 ARG A O 1
ATOM 741 N N . ARG A 1 95 ? -66.326 9.079 33.919 1.00 68.56 95 ARG A N 1
ATOM 742 C CA . ARG A 1 95 ? -67.435 8.396 34.634 1.00 68.56 95 ARG A CA 1
ATOM 743 C C . ARG A 1 95 ? -68.106 7.254 33.844 1.00 68.56 95 ARG A C 1
ATOM 745 O O . ARG A 1 95 ? -69.315 7.057 33.948 1.00 68.56 95 ARG A O 1
ATOM 752 N N . LEU A 1 96 ? -67.337 6.497 33.061 1.00 65.00 96 LEU A N 1
ATOM 753 C CA . LEU A 1 96 ? -67.863 5.344 32.321 1.00 65.00 96 LEU A CA 1
ATOM 754 C C . LEU A 1 96 ? -68.069 4.127 33.260 1.00 65.00 96 LEU A C 1
ATOM 756 O O . LEU A 1 96 ? -67.259 3.934 34.174 1.00 65.00 96 LEU A O 1
ATOM 760 N N . PRO A 1 97 ? -69.127 3.307 33.074 1.00 56.12 97 PRO A N 1
ATOM 761 C CA . PRO A 1 97 ? -69.385 2.124 33.902 1.00 56.12 97 PRO A CA 1
ATOM 762 C C . PRO A 1 97 ? -68.245 1.102 33.809 1.00 56.12 97 PRO A C 1
ATOM 764 O O . PRO A 1 97 ? -67.709 0.853 32.731 1.00 56.12 97 PRO A O 1
ATOM 767 N N . HIS A 1 98 ? -67.868 0.509 34.945 1.00 53.69 98 HIS A N 1
ATOM 768 C CA . HIS A 1 98 ? -66.764 -0.449 35.026 1.00 53.69 98 HIS A CA 1
ATOM 769 C C . HIS A 1 98 ? -67.116 -1.762 34.309 1.00 53.69 98 HIS A C 1
ATOM 771 O O . HIS A 1 98 ? -68.068 -2.437 34.695 1.00 53.69 98 HIS A O 1
ATOM 777 N N . ALA A 1 99 ? -66.300 -2.172 33.335 1.00 50.66 99 ALA A N 1
ATOM 778 C CA . ALA A 1 99 ? -66.186 -3.586 32.992 1.00 50.66 99 ALA A CA 1
ATOM 779 C C . ALA A 1 99 ? -65.451 -4.292 34.145 1.00 50.66 99 ALA A C 1
ATOM 781 O O . ALA A 1 99 ? -64.385 -3.842 34.574 1.00 50.66 99 ALA A O 1
ATOM 782 N N . ALA A 1 100 ? -66.058 -5.342 34.695 1.00 45.84 100 ALA A N 1
ATOM 783 C CA . ALA A 1 100 ? -65.521 -6.093 35.823 1.00 45.84 100 ALA A CA 1
ATOM 784 C C . ALA A 1 100 ? -64.142 -6.705 35.494 1.00 45.84 100 ALA A C 1
ATOM 786 O O . ALA A 1 100 ? -63.950 -7.277 34.422 1.00 45.84 100 ALA A O 1
ATOM 787 N N . ASP A 1 101 ? -63.191 -6.536 36.419 1.00 50.53 101 ASP A N 1
ATOM 788 C CA . ASP A 1 101 ? -61.939 -7.294 36.593 1.00 50.53 101 ASP A CA 1
ATOM 789 C C . ASP A 1 101 ? -61.153 -7.749 35.348 1.00 50.53 101 ASP A C 1
ATOM 791 O O . ASP A 1 101 ? -60.504 -8.789 35.332 1.00 50.53 101 ASP A O 1
ATOM 795 N N . THR A 1 102 ? -61.088 -6.919 34.309 1.00 52.91 102 THR A N 1
ATOM 796 C CA . THR A 1 102 ? -60.262 -7.205 33.117 1.00 52.91 102 THR A CA 1
ATOM 797 C C . THR A 1 102 ? -58.814 -6.708 33.251 1.00 52.91 102 THR A C 1
ATOM 799 O O . THR A 1 102 ? -58.048 -6.711 32.291 1.00 52.91 102 THR A O 1
ATOM 802 N N . GLY A 1 103 ? -58.421 -6.228 34.438 1.00 52.19 103 GLY A N 1
ATOM 803 C CA . GLY A 1 103 ? -57.131 -5.562 34.636 1.00 52.19 103 GLY A CA 1
ATOM 804 C C . GLY A 1 103 ? -55.924 -6.486 34.740 1.00 52.19 103 GLY A C 1
ATOM 805 O O . GLY A 1 103 ? -54.811 -6.029 34.489 1.00 52.19 103 GLY A O 1
ATOM 806 N N . TRP A 1 104 ? -56.140 -7.753 35.095 1.00 47.31 104 TRP A N 1
ATOM 807 C CA . TRP A 1 104 ? -55.082 -8.760 35.171 1.00 47.31 104 TRP A CA 1
ATOM 808 C C . TRP A 1 104 ? -54.837 -9.410 33.799 1.00 47.31 104 TRP A C 1
ATOM 810 O O . TRP A 1 104 ? -53.706 -9.448 33.326 1.00 47.31 104 TRP A O 1
ATOM 820 N N . THR A 1 105 ? -55.906 -9.779 33.085 1.00 55.47 105 THR A N 1
ATOM 821 C CA . THR A 1 105 ? -55.829 -10.466 31.784 1.00 55.47 105 THR A CA 1
ATOM 822 C C . THR A 1 105 ? -55.287 -9.597 30.650 1.00 55.47 105 THR A C 1
ATOM 824 O O . THR A 1 105 ? -54.534 -10.091 29.821 1.00 55.47 105 THR A O 1
ATOM 827 N N . PHE A 1 106 ? -55.611 -8.301 30.593 1.00 55.56 106 PHE A N 1
ATOM 828 C CA . PHE A 1 106 ? -55.178 -7.458 29.467 1.00 55.56 106 PHE A CA 1
ATOM 829 C C . PHE A 1 106 ? -53.674 -7.134 29.497 1.00 55.56 106 PHE A C 1
ATOM 831 O O . PHE A 1 106 ? -53.038 -7.005 28.452 1.00 55.56 106 PHE A O 1
ATOM 838 N N . GLY A 1 107 ? -53.099 -7.008 30.698 1.00 55.47 107 GLY A N 1
ATOM 839 C CA . GLY A 1 107 ? -51.665 -6.769 30.875 1.00 55.47 107 GLY A CA 1
ATOM 840 C C . GLY A 1 107 ? -50.824 -8.016 30.611 1.00 55.47 107 GLY A C 1
ATOM 841 O O . GLY A 1 107 ? -49.777 -7.911 29.980 1.00 55.47 107 GLY A O 1
ATOM 842 N N . GLU A 1 108 ? -51.299 -9.179 31.060 1.00 58.69 108 GLU A N 1
ATOM 843 C CA . GLU A 1 108 ? -50.623 -10.471 30.898 1.00 58.69 108 GLU A CA 1
ATOM 844 C C . GLU A 1 108 ? -50.693 -10.951 29.440 1.00 58.69 108 GLU A C 1
ATOM 846 O O . GLU A 1 108 ? -49.656 -11.133 28.808 1.00 58.69 108 GLU A O 1
ATOM 851 N N . VAL A 1 109 ? -51.889 -10.975 28.837 1.00 59.84 109 VAL A N 1
ATOM 852 C CA . VAL A 1 109 ? -52.077 -11.401 27.436 1.00 59.84 109 VAL A CA 1
ATOM 853 C C . VAL A 1 109 ? -51.412 -10.434 26.451 1.00 59.84 109 VAL A C 1
ATOM 855 O O . VAL A 1 109 ? -50.868 -10.860 25.435 1.00 59.84 109 VAL A O 1
ATOM 858 N N . GLY A 1 110 ? -51.409 -9.127 26.735 1.00 58.00 110 GLY A N 1
ATOM 859 C CA . GLY A 1 110 ? -50.740 -8.142 25.881 1.00 58.00 110 GLY A CA 1
ATOM 860 C C . GLY A 1 110 ? -49.209 -8.231 25.937 1.00 58.00 110 GLY A C 1
ATOM 861 O O . GLY A 1 110 ? -48.549 -8.080 24.905 1.00 58.00 110 GLY A O 1
ATOM 862 N N . ALA A 1 111 ? -48.636 -8.512 27.113 1.00 59.88 111 ALA A N 1
ATOM 863 C CA . ALA A 1 111 ? -47.202 -8.753 27.256 1.00 59.88 111 ALA A CA 1
ATOM 864 C C . ALA A 1 111 ? -46.795 -10.072 26.579 1.00 59.88 111 ALA A C 1
ATOM 866 O O . ALA A 1 111 ? -45.850 -10.081 25.791 1.00 59.88 111 ALA A O 1
ATOM 867 N N . GLU A 1 112 ? -47.554 -11.149 26.797 1.00 62.25 112 GLU A N 1
ATOM 868 C CA . GLU A 1 112 ? -47.330 -12.453 26.164 1.00 62.25 112 GLU A CA 1
ATOM 869 C C . GLU A 1 112 ? -47.439 -12.384 24.638 1.00 62.25 112 GLU A C 1
ATOM 871 O O . GLU A 1 112 ? -46.555 -12.874 23.937 1.00 62.25 112 GLU A O 1
ATOM 876 N N . ALA A 1 113 ? -48.461 -11.709 24.105 1.00 64.94 113 ALA A N 1
ATOM 877 C CA . ALA A 1 113 ? -48.616 -11.519 22.665 1.00 64.94 113 ALA A CA 1
ATOM 878 C C . ALA A 1 113 ? -47.456 -10.712 22.064 1.00 64.94 113 ALA A C 1
ATOM 880 O O . ALA A 1 113 ? -46.980 -11.034 20.977 1.00 64.94 113 ALA A O 1
ATOM 881 N N . THR A 1 114 ? -46.954 -9.696 22.773 1.00 63.91 114 THR A N 1
ATOM 882 C CA . THR A 1 114 ? -45.818 -8.893 22.294 1.00 63.91 114 THR A CA 1
ATOM 883 C C . THR A 1 114 ? -44.519 -9.696 22.296 1.00 63.91 114 THR A C 1
ATOM 885 O O . THR A 1 114 ? -43.770 -9.651 21.322 1.00 63.91 114 THR A O 1
ATOM 888 N N . VAL A 1 115 ? -44.273 -10.484 23.348 1.00 65.06 115 VAL A N 1
ATOM 889 C CA . VAL A 1 115 ? -43.134 -11.411 23.415 1.00 65.06 115 VAL A CA 1
ATOM 890 C C . VAL A 1 115 ? -43.217 -12.450 22.298 1.00 65.06 115 VAL A C 1
ATOM 892 O O . VAL A 1 115 ? -42.221 -12.686 21.620 1.00 65.06 115 VAL A O 1
ATOM 895 N N . ALA A 1 116 ? -44.397 -13.026 22.055 1.00 64.44 116 ALA A N 1
ATOM 896 C CA . ALA A 1 116 ? -44.606 -14.013 21.000 1.00 64.44 116 ALA A CA 1
ATOM 897 C C . ALA A 1 116 ? -44.386 -13.423 19.596 1.00 64.44 116 ALA A C 1
ATOM 899 O O . ALA A 1 116 ? -43.699 -14.033 18.781 1.00 64.44 116 ALA A O 1
ATOM 900 N N . ILE A 1 117 ? -44.901 -12.218 19.318 1.00 68.69 117 ILE A N 1
ATOM 901 C CA . ILE A 1 117 ? -44.693 -11.530 18.033 1.00 68.69 117 ILE A CA 1
ATOM 902 C C . ILE A 1 117 ? -43.210 -11.217 17.818 1.00 68.69 117 ILE A C 1
ATOM 904 O O . ILE A 1 117 ? -42.692 -11.463 16.731 1.00 68.69 117 ILE A O 1
ATOM 908 N N . LEU A 1 118 ? -42.510 -10.724 18.845 1.00 64.31 118 LEU A N 1
ATOM 909 C CA . LEU A 1 118 ? -41.075 -10.442 18.762 1.00 64.31 118 LEU A CA 1
ATOM 910 C C . LEU A 1 118 ? -40.254 -11.723 18.573 1.00 64.31 118 LEU A C 1
ATOM 912 O O . LEU A 1 118 ? -39.349 -11.742 17.744 1.00 64.31 118 LEU A O 1
ATOM 916 N N . ALA A 1 119 ? -40.599 -12.807 19.273 1.00 62.94 119 ALA A N 1
ATOM 917 C CA . ALA A 1 119 ? -39.949 -14.104 19.113 1.00 62.94 119 ALA A CA 1
ATOM 918 C C . ALA A 1 119 ? -40.150 -14.670 17.698 1.00 62.94 119 ALA A C 1
ATOM 920 O O . ALA A 1 119 ? -39.189 -15.121 17.085 1.00 62.94 119 ALA A O 1
ATOM 921 N N . ILE A 1 120 ? -41.361 -14.590 17.137 1.00 61.78 120 ILE A N 1
ATOM 922 C CA . ILE A 1 120 ? -41.635 -15.012 15.754 1.00 61.78 120 ILE A CA 1
ATOM 923 C C . ILE A 1 120 ? -40.861 -14.132 14.759 1.00 61.78 120 ILE A C 1
ATOM 925 O O . ILE A 1 120 ? -40.222 -14.653 13.845 1.00 61.78 120 ILE A O 1
ATOM 929 N N . ALA A 1 121 ? -40.871 -12.811 14.955 1.00 58.34 121 ALA A N 1
ATOM 930 C CA . ALA A 1 121 ? -40.216 -11.862 14.060 1.00 58.34 121 ALA A CA 1
ATOM 931 C C . ALA A 1 121 ? -38.686 -12.007 14.020 1.00 58.34 121 ALA A C 1
ATOM 933 O O . ALA A 1 121 ? -38.092 -11.746 12.979 1.00 58.34 121 ALA A O 1
ATOM 934 N N . PHE A 1 122 ? -38.057 -12.424 15.124 1.00 57.41 122 PHE A N 1
ATOM 935 C CA . PHE A 1 122 ? -36.597 -12.549 15.222 1.00 57.41 122 PHE A CA 1
ATOM 936 C C . PHE A 1 122 ? -36.062 -13.983 15.089 1.00 57.41 122 PHE A C 1
ATOM 938 O O . PHE A 1 122 ? -34.931 -14.152 14.645 1.00 57.41 122 PHE A O 1
ATOM 945 N N . LEU A 1 123 ? -36.822 -15.009 15.495 1.00 58.12 123 LEU A N 1
ATOM 946 C CA . LEU A 1 123 ? -36.353 -16.406 15.496 1.00 58.12 123 LEU A CA 1
ATOM 947 C C . LEU A 1 123 ? -36.845 -17.216 14.292 1.00 58.12 123 LEU A C 1
ATOM 949 O O . LEU A 1 123 ? -36.201 -18.197 13.931 1.00 58.12 123 LEU A O 1
ATOM 953 N N . ILE A 1 124 ? -37.986 -16.848 13.697 1.00 55.78 124 ILE A N 1
ATOM 954 C CA . ILE A 1 124 ? -38.612 -17.623 12.612 1.00 55.78 124 ILE A CA 1
ATOM 955 C C . ILE A 1 124 ? -38.412 -16.948 11.253 1.00 55.78 124 ILE A C 1
ATOM 957 O O . ILE A 1 124 ? -38.217 -17.636 10.251 1.00 55.78 124 ILE A O 1
ATOM 961 N N . LEU A 1 125 ? -38.436 -15.614 11.196 1.00 43.59 125 LEU A N 1
ATOM 962 C CA . LEU A 1 125 ? -38.162 -14.886 9.959 1.00 43.59 125 LEU A CA 1
ATOM 963 C C . LEU A 1 125 ? -36.644 -14.717 9.770 1.00 43.59 125 LEU A C 1
ATOM 965 O O . LEU A 1 125 ? -35.984 -14.181 10.662 1.00 43.59 125 LEU A O 1
ATOM 969 N N . PRO A 1 126 ? -36.064 -15.145 8.630 1.00 40.41 126 PRO A N 1
ATOM 970 C CA . PRO A 1 126 ? -34.671 -14.848 8.330 1.00 40.41 126 PRO A CA 1
ATOM 971 C C . PRO A 1 126 ? -34.469 -13.324 8.253 1.00 40.41 126 PRO A C 1
ATOM 973 O O . PRO A 1 126 ? -35.377 -12.613 7.807 1.00 40.41 126 PRO A O 1
ATOM 976 N N . PRO A 1 127 ? -33.297 -12.803 8.664 1.00 46.81 127 PRO A N 1
ATOM 977 C CA . PRO A 1 127 ? -33.007 -11.379 8.570 1.00 46.81 127 PRO A CA 1
ATOM 978 C C . PRO A 1 127 ? -33.210 -10.912 7.125 1.00 46.81 127 PRO A C 1
ATOM 980 O O . PRO A 1 127 ? -32.629 -11.472 6.197 1.00 46.81 127 PRO A O 1
ATOM 983 N N . LEU A 1 128 ? -34.037 -9.879 6.932 1.00 39.84 128 LEU A N 1
ATOM 984 C CA . LEU A 1 128 ? -34.403 -9.356 5.606 1.00 39.84 128 LEU A CA 1
ATOM 985 C C . LEU A 1 128 ? -33.208 -8.750 4.839 1.00 39.84 128 LEU A C 1
ATOM 987 O O . LEU A 1 128 ? -33.347 -8.374 3.679 1.00 39.84 128 LEU A O 1
ATOM 991 N N . SER A 1 129 ? -32.037 -8.642 5.474 1.00 39.69 129 SER A N 1
ATOM 992 C CA . SER A 1 129 ? -30.801 -8.122 4.896 1.00 39.69 129 SER A CA 1
ATOM 993 C C . SER A 1 129 ? -29.609 -8.518 5.774 1.00 39.69 129 SER A C 1
ATOM 995 O O . SER A 1 129 ? -29.621 -8.263 6.974 1.00 39.69 129 SER A O 1
ATOM 997 N N . SER A 1 130 ? -28.558 -9.089 5.181 1.00 42.50 130 SER A N 1
ATOM 998 C CA . SER A 1 130 ? -27.218 -9.194 5.788 1.00 42.50 130 SER A CA 1
ATOM 999 C C . SER A 1 130 ? -26.352 -7.954 5.512 1.00 42.50 130 SER A C 1
ATOM 1001 O O . SER A 1 130 ? -25.175 -7.920 5.861 1.00 42.50 130 SER A O 1
ATOM 1003 N N . SER A 1 131 ? -26.911 -6.957 4.825 1.00 37.78 131 SER A N 1
ATOM 1004 C CA . SER A 1 131 ? -26.274 -5.676 4.531 1.00 37.78 131 SER A CA 1
ATOM 1005 C C . SER A 1 131 ? -26.500 -4.694 5.677 1.00 37.78 131 SER A C 1
ATOM 1007 O O . SER A 1 131 ? -27.635 -4.462 6.096 1.00 37.78 131 SER A O 1
ATOM 1009 N N . ASP A 1 132 ? -25.399 -4.114 6.143 1.00 38.59 132 ASP A N 1
ATOM 1010 C CA . ASP A 1 132 ? -25.345 -3.022 7.107 1.00 38.59 132 ASP A CA 1
ATOM 1011 C C . ASP A 1 132 ? -25.994 -1.748 6.520 1.00 38.59 132 ASP A C 1
ATOM 1013 O O . ASP A 1 132 ? -25.498 -1.171 5.551 1.00 38.59 132 ASP A O 1
ATOM 1017 N N . ILE A 1 133 ? -27.141 -1.340 7.075 1.00 38.69 133 ILE A N 1
ATOM 1018 C CA . ILE A 1 133 ? -27.926 -0.159 6.656 1.00 38.69 133 ILE A CA 1
ATOM 1019 C C . ILE A 1 133 ? -27.531 1.090 7.471 1.00 38.69 133 ILE A C 1
ATOM 1021 O O . ILE A 1 133 ? -27.960 2.202 7.155 1.00 38.69 133 ILE A O 1
ATOM 1025 N N . SER A 1 134 ? -26.671 0.955 8.490 1.00 35.66 134 SER A N 1
ATOM 1026 C CA . SER A 1 134 ? -26.291 2.067 9.376 1.00 35.66 134 SER A CA 1
ATOM 1027 C C . SER A 1 134 ? -25.655 3.242 8.616 1.00 35.66 134 SER A C 1
ATOM 1029 O O . SER A 1 134 ? -25.947 4.402 8.910 1.00 35.66 134 SER A O 1
ATOM 1031 N N . GLY A 1 135 ? -24.904 2.955 7.548 1.00 36.41 135 GLY A N 1
ATOM 1032 C CA . GLY A 1 135 ? -24.308 3.965 6.667 1.00 36.41 135 GLY A CA 1
ATOM 1033 C C . GLY A 1 135 ? -25.302 4.757 5.804 1.00 36.41 135 GLY A C 1
ATOM 1034 O O . GLY A 1 135 ? -24.947 5.823 5.311 1.00 36.41 135 GLY A O 1
ATOM 1035 N N . ALA A 1 136 ? -26.539 4.278 5.624 1.00 38.16 136 A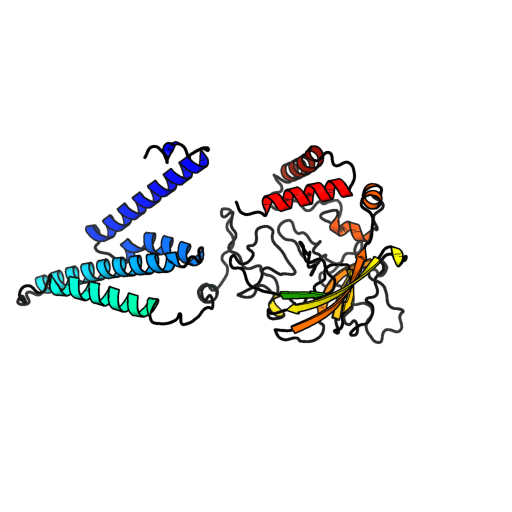LA A N 1
ATOM 1036 C CA . ALA A 1 136 ? -27.583 4.981 4.868 1.00 38.16 136 ALA A CA 1
ATOM 1037 C C . ALA A 1 136 ? -28.464 5.884 5.752 1.00 38.16 136 ALA A C 1
ATOM 1039 O O . ALA A 1 136 ? -29.113 6.797 5.245 1.00 38.16 136 ALA A O 1
ATOM 1040 N N . LEU A 1 137 ? -28.488 5.638 7.068 1.00 37.06 137 LEU A N 1
ATOM 1041 C CA . LEU A 1 137 ? -29.320 6.367 8.033 1.00 37.06 137 LEU A CA 1
ATOM 1042 C C . LEU A 1 137 ? -28.605 7.561 8.689 1.00 37.06 137 LEU A C 1
ATOM 1044 O O . LEU A 1 137 ? -29.274 8.384 9.312 1.00 37.06 137 LEU A O 1
ATOM 1048 N N . ILE A 1 138 ? -27.283 7.694 8.520 1.00 40.16 138 ILE A N 1
ATOM 1049 C CA . ILE A 1 138 ? -26.498 8.846 8.993 1.00 40.16 138 ILE A CA 1
ATOM 1050 C C . ILE A 1 138 ? -25.947 9.617 7.779 1.00 40.16 138 ILE A C 1
ATOM 1052 O O . ILE A 1 138 ? -24.825 9.367 7.334 1.00 40.16 138 ILE A O 1
ATOM 1056 N N . PRO A 1 139 ? -26.719 10.549 7.195 1.00 29.69 139 PRO A N 1
ATOM 1057 C CA . PRO A 1 139 ? -26.210 11.425 6.153 1.00 29.69 139 PRO A CA 1
ATOM 1058 C C . PRO A 1 139 ? -25.340 12.530 6.772 1.00 29.69 139 PRO A C 1
ATOM 1060 O O . PRO A 1 139 ? -25.839 13.387 7.492 1.00 29.69 139 PRO A O 1
ATOM 1063 N N . GLY A 1 140 ? -24.053 12.554 6.421 1.00 35.06 140 GLY A N 1
ATOM 1064 C CA . GLY A 1 140 ? -23.230 13.766 6.469 1.00 35.06 140 GLY A CA 1
ATOM 1065 C C . GLY A 1 140 ? -22.503 14.077 7.786 1.00 35.06 140 GLY A C 1
ATOM 1066 O O . GLY A 1 140 ? -23.102 14.321 8.823 1.00 35.06 140 GLY A O 1
ATOM 1067 N N . VAL A 1 141 ? -21.176 14.161 7.661 1.00 37.88 141 VAL A N 1
ATOM 1068 C CA . VAL A 1 141 ? -20.247 15.043 8.393 1.00 37.88 141 VAL A CA 1
ATOM 1069 C C . VAL A 1 141 ? -20.410 15.107 9.920 1.00 37.88 141 VAL A C 1
ATOM 1071 O O . VAL A 1 141 ? -20.853 16.108 10.478 1.00 37.88 141 VAL A O 1
ATOM 1074 N N . VAL A 1 142 ? -19.918 14.086 10.623 1.00 30.69 142 VAL A N 1
ATOM 1075 C CA . VAL A 1 142 ? -19.447 14.294 12.000 1.00 30.69 142 VAL A CA 1
ATOM 1076 C C . VAL A 1 142 ? -17.989 14.732 11.904 1.00 30.69 142 VAL A C 1
ATOM 1078 O O . VAL A 1 142 ? -17.103 13.934 11.598 1.00 30.69 142 VAL A O 1
ATOM 1081 N N . HIS A 1 143 ? -17.734 16.025 12.095 1.00 31.17 143 HIS A N 1
ATOM 1082 C CA . HIS A 1 143 ? -16.376 16.512 12.304 1.00 31.17 143 HIS A CA 1
ATOM 1083 C C . HIS A 1 143 ? -15.838 15.898 13.602 1.00 31.17 143 HIS A C 1
ATOM 1085 O O . HIS A 1 143 ? -16.487 15.973 14.643 1.00 31.17 143 HIS A O 1
ATOM 1091 N N . ALA A 1 144 ? -14.669 15.260 13.531 1.00 34.44 144 ALA A N 1
ATOM 1092 C CA . ALA A 1 144 ? -13.998 14.715 14.702 1.00 34.44 144 ALA A CA 1
ATOM 1093 C C . ALA A 1 144 ? -13.559 15.867 15.621 1.00 34.44 144 ALA A C 1
ATOM 1095 O O . ALA A 1 144 ? -12.623 16.601 15.304 1.00 34.44 144 ALA A O 1
ATOM 1096 N N . ASP A 1 145 ? -14.272 16.024 16.733 1.00 32.34 145 ASP A N 1
ATOM 1097 C CA . ASP A 1 145 ? -13.958 16.947 17.823 1.00 32.34 145 ASP A CA 1
ATOM 1098 C C . ASP A 1 145 ? -12.669 16.498 18.566 1.00 32.34 145 ASP A C 1
ATOM 1100 O O . ASP A 1 145 ? -12.327 15.309 18.536 1.00 32.34 145 ASP A O 1
ATOM 1104 N N . PRO A 1 146 ? -11.954 17.387 19.288 1.00 40.03 146 PRO A N 1
ATOM 1105 C CA . PRO A 1 146 ? -10.657 17.109 19.927 1.00 40.03 146 PRO A CA 1
ATOM 1106 C C . PRO A 1 146 ? -10.631 16.018 21.014 1.00 40.03 146 PRO A C 1
ATOM 1108 O O . PRO A 1 146 ? -9.555 15.699 21.516 1.00 40.03 146 PRO A O 1
ATOM 1111 N N . PHE A 1 147 ? -11.779 15.467 21.421 1.00 31.47 147 PHE A N 1
ATOM 1112 C CA . PHE A 1 147 ? -11.915 14.653 22.638 1.00 31.47 147 PHE A CA 1
ATOM 1113 C C . PHE A 1 147 ? -12.169 13.153 22.411 1.00 31.47 147 PHE A C 1
ATOM 1115 O O . PHE A 1 147 ? -12.357 12.422 23.385 1.00 31.47 147 PHE A O 1
ATOM 1122 N N . HIS A 1 148 ? -12.129 12.656 21.170 1.00 32.47 148 HIS A N 1
ATOM 1123 C CA . HIS A 1 148 ? -12.365 11.234 20.888 1.00 32.47 148 HIS A CA 1
ATOM 1124 C C . HIS A 1 148 ? -11.106 10.521 20.353 1.00 32.47 148 HIS A C 1
ATOM 1126 O O . HIS A 1 148 ? -10.691 10.779 19.225 1.00 32.47 148 HIS A O 1
ATOM 1132 N N . PRO A 1 149 ? -10.501 9.589 21.125 1.00 33.62 149 PRO A N 1
ATOM 1133 C CA . PRO A 1 149 ? -9.333 8.806 20.700 1.00 33.62 149 PRO A CA 1
ATOM 1134 C C . PRO A 1 149 ? -9.662 7.686 19.693 1.00 33.62 149 PRO A C 1
ATOM 1136 O O . PRO A 1 149 ? -8.753 7.019 19.207 1.00 33.62 149 PRO A O 1
ATOM 1139 N N . PHE A 1 150 ? -10.941 7.486 19.358 1.00 34.78 150 PHE A N 1
ATOM 1140 C CA . PHE A 1 150 ? -11.406 6.522 18.361 1.00 34.78 150 PHE A CA 1
ATOM 1141 C C . PHE A 1 150 ? -12.220 7.267 17.302 1.00 34.78 150 PHE A C 1
ATOM 1143 O O . PHE A 1 150 ? -13.361 7.662 17.538 1.00 34.78 150 PHE A O 1
ATOM 1150 N N . GLY A 1 151 ? -11.608 7.523 16.147 1.00 33.12 151 GLY A N 1
ATOM 1151 C CA . GLY A 1 151 ? -12.274 8.193 15.036 1.00 33.12 151 GLY A CA 1
ATOM 1152 C C . GLY A 1 151 ? -13.234 7.244 14.324 1.00 33.12 151 GLY A C 1
ATOM 1153 O O . GLY A 1 151 ? -12.796 6.418 13.529 1.00 33.12 151 GLY A O 1
ATOM 1154 N N . ILE A 1 152 ? -14.539 7.397 14.557 1.00 36.69 152 ILE A N 1
ATOM 1155 C CA . ILE A 1 152 ? -15.568 6.930 13.619 1.00 36.69 152 ILE A CA 1
ATOM 1156 C C . ILE A 1 152 ? -15.620 7.982 12.507 1.00 36.69 152 ILE A C 1
ATOM 1158 O O . ILE A 1 152 ? -16.307 8.993 12.616 1.00 36.69 152 ILE A O 1
ATOM 1162 N N . GLY A 1 153 ? -14.799 7.796 11.476 1.00 32.25 153 GLY A N 1
ATOM 1163 C CA . GLY A 1 153 ? -14.696 8.718 10.350 1.00 32.25 153 GLY A CA 1
ATOM 1164 C C . GLY A 1 153 ? -14.447 7.965 9.052 1.00 32.25 153 GLY A C 1
ATOM 1165 O O . GLY A 1 153 ? -13.474 7.227 8.927 1.00 32.25 153 GLY A O 1
ATOM 1166 N N . THR A 1 154 ? -15.329 8.167 8.076 1.00 36.22 154 THR A N 1
ATOM 1167 C CA . THR A 1 154 ? -15.127 7.769 6.681 1.00 36.22 154 THR A CA 1
ATOM 1168 C C . THR A 1 154 ? -13.951 8.558 6.107 1.00 36.22 154 THR A C 1
ATOM 1170 O O . THR A 1 154 ? -13.985 9.790 6.108 1.00 36.22 154 THR A O 1
ATOM 1173 N N . GLY A 1 155 ? -12.914 7.871 5.622 1.00 34.03 155 GLY A N 1
ATOM 1174 C CA . GLY A 1 155 ? -11.796 8.510 4.930 1.00 34.03 155 GLY A CA 1
ATOM 1175 C C . GLY A 1 155 ? -12.302 9.285 3.715 1.00 34.03 155 GLY A C 1
ATOM 1176 O O . GLY A 1 155 ? -12.829 8.695 2.780 1.00 34.03 155 GLY A O 1
ATOM 1177 N N . SER A 1 156 ? -12.178 10.610 3.730 1.00 30.02 156 SER A N 1
ATOM 1178 C CA . SER A 1 156 ? -12.620 11.499 2.653 1.00 30.02 156 SER A CA 1
ATOM 1179 C C . SER A 1 156 ? -11.599 11.546 1.509 1.00 30.02 156 SER A C 1
ATOM 1181 O O . SER A 1 156 ? -11.025 12.594 1.219 1.00 30.02 156 SER A O 1
ATOM 1183 N N . GLY A 1 157 ? -11.344 10.396 0.884 1.00 34.03 157 GLY A N 1
ATOM 1184 C CA . GLY A 1 157 ? -10.642 10.283 -0.396 1.00 34.03 157 GLY A CA 1
ATOM 1185 C C . GLY A 1 157 ? -11.621 9.917 -1.522 1.00 34.03 157 GLY A C 1
ATOM 1186 O O . GLY A 1 157 ? -12.688 9.362 -1.238 1.00 34.03 157 GLY A O 1
ATOM 1187 N N . PRO A 1 158 ? -11.302 10.183 -2.801 1.00 31.02 158 PRO A N 1
ATOM 1188 C CA . PRO A 1 158 ? -12.041 9.599 -3.917 1.00 31.02 158 PRO A CA 1
ATOM 1189 C C . PRO A 1 158 ? -11.878 8.069 -3.841 1.00 31.02 158 PRO A C 1
ATOM 1191 O O . PRO A 1 158 ? -10.811 7.546 -4.131 1.00 31.02 158 PRO A O 1
ATOM 1194 N N . GLY A 1 159 ? -12.903 7.367 -3.343 1.00 37.16 159 GLY A N 1
ATOM 1195 C CA . GLY A 1 159 ? -12.842 5.945 -2.952 1.00 37.16 159 GLY A CA 1
ATOM 1196 C C . GLY A 1 159 ? -13.388 5.655 -1.543 1.00 37.16 159 GLY A C 1
ATOM 1197 O O . GLY A 1 159 ? -13.695 4.513 -1.211 1.00 37.16 159 GLY A O 1
ATOM 1198 N N . GLY A 1 160 ? -13.602 6.694 -0.729 1.00 35.03 160 GLY A N 1
ATOM 1199 C CA . GLY A 1 160 ? -14.219 6.647 0.602 1.00 35.03 160 GLY A CA 1
ATOM 1200 C C . GLY A 1 160 ? -15.737 6.458 0.592 1.00 35.03 160 GLY A C 1
ATOM 1201 O O . GLY A 1 160 ? -16.457 7.153 1.304 1.00 35.03 160 GLY A O 1
ATOM 1202 N N . GLY A 1 161 ? -16.238 5.571 -0.265 1.00 35.56 161 GLY A N 1
ATOM 1203 C CA . GLY A 1 161 ? -17.647 5.205 -0.308 1.00 35.56 161 GLY A CA 1
ATOM 1204 C C . GLY A 1 161 ? -18.035 4.244 0.818 1.00 35.56 161 GLY A C 1
ATOM 1205 O O . GLY A 1 161 ? -17.209 3.505 1.361 1.00 35.56 161 GLY A O 1
ATOM 1206 N N . ILE A 1 162 ? -19.328 4.250 1.138 1.00 34.62 162 ILE A N 1
ATOM 1207 C CA . ILE A 1 162 ? -20.024 3.298 2.013 1.00 34.62 162 ILE A CA 1
ATOM 1208 C C . ILE A 1 162 ? -19.519 1.871 1.724 1.00 34.62 162 ILE A C 1
ATOM 1210 O O . ILE A 1 162 ? -19.581 1.403 0.589 1.00 34.62 162 ILE A O 1
ATOM 1214 N N . GLY A 1 163 ? -18.989 1.181 2.739 1.00 46.31 163 GLY A N 1
ATOM 1215 C CA . GLY A 1 163 ? -18.468 -0.182 2.591 1.00 46.31 163 GLY A CA 1
ATOM 1216 C C . GLY A 1 163 ? -16.978 -0.314 2.238 1.00 46.31 163 GLY A C 1
ATOM 1217 O O . GLY A 1 163 ? -16.565 -1.433 1.934 1.00 46.31 163 GLY A O 1
ATOM 1218 N N . SER A 1 164 ? -16.175 0.752 2.336 1.00 57.53 164 SER A N 1
ATOM 1219 C CA . SER A 1 164 ? -14.713 0.730 2.133 1.00 57.53 164 SER A CA 1
ATOM 1220 C C . SER A 1 164 ? -13.987 -0.329 2.982 1.00 57.53 164 SER A C 1
ATOM 1222 O O . SER A 1 164 ? -14.227 -0.460 4.181 1.00 57.53 164 SER A O 1
ATOM 1224 N N . ILE A 1 165 ? -13.070 -1.079 2.363 1.00 62.66 165 ILE A N 1
ATOM 1225 C CA . ILE A 1 165 ? -12.189 -2.066 3.021 1.00 62.66 165 ILE A CA 1
ATOM 1226 C C . ILE A 1 165 ? -10.992 -1.419 3.740 1.00 62.66 165 ILE A C 1
ATOM 1228 O O . ILE A 1 165 ? -10.075 -2.121 4.157 1.00 62.66 165 ILE A O 1
ATOM 1232 N N . GLY A 1 166 ? -10.974 -0.087 3.855 1.00 66.12 166 GLY A N 1
ATOM 1233 C CA . GLY A 1 166 ? -9.867 0.674 4.437 1.00 66.12 166 GLY A CA 1
ATOM 1234 C C . GLY A 1 166 ? -8.675 0.875 3.496 1.00 66.12 166 GLY A C 1
ATOM 1235 O O . GLY A 1 166 ? -7.692 1.499 3.885 1.00 66.12 166 GLY A O 1
ATOM 1236 N N . TYR A 1 167 ? -8.762 0.384 2.256 1.00 77.50 167 TYR A N 1
ATOM 1237 C CA . TYR A 1 167 ? -7.809 0.691 1.195 1.00 77.50 167 TYR A CA 1
ATOM 1238 C C . TYR A 1 167 ? -8.104 2.082 0.618 1.00 77.50 167 TYR A C 1
ATOM 1240 O O . TYR A 1 167 ? -9.253 2.394 0.307 1.00 77.50 167 TYR A O 1
ATOM 1248 N N . SER A 1 168 ? -7.079 2.925 0.502 1.00 78.38 168 SER A N 1
ATOM 1249 C CA . SER A 1 168 ? -7.206 4.303 0.023 1.00 78.38 168 SER A CA 1
ATOM 1250 C C . SER A 1 168 ? -5.846 4.852 -0.411 1.00 78.38 168 SER A C 1
ATOM 1252 O O . SER A 1 168 ? -4.801 4.421 0.076 1.00 78.38 168 SER A O 1
ATOM 1254 N N . GLU A 1 169 ? -5.868 5.847 -1.297 1.00 81.94 169 GLU A N 1
ATOM 1255 C CA . GLU A 1 169 ? -4.696 6.650 -1.679 1.00 81.94 169 GLU A CA 1
ATOM 1256 C C . GLU A 1 169 ? -4.308 7.687 -0.618 1.00 81.94 169 GLU A C 1
ATOM 1258 O O . GLU A 1 169 ? -3.274 8.347 -0.729 1.00 81.94 169 GLU A O 1
ATOM 1263 N N . THR A 1 170 ? -5.136 7.819 0.419 1.00 79.62 170 THR A N 1
ATOM 1264 C CA . THR A 1 170 ? -4.864 8.606 1.617 1.00 79.62 170 THR A CA 1
ATOM 1265 C C . THR A 1 170 ? -5.200 7.808 2.871 1.00 79.62 170 THR A C 1
ATOM 1267 O O . THR A 1 170 ? -6.257 7.180 2.961 1.00 79.62 170 THR A O 1
ATOM 1270 N N . VAL A 1 171 ? -4.303 7.821 3.855 1.00 77.44 171 VAL A N 1
ATOM 1271 C CA . VAL A 1 171 ? -4.434 7.034 5.086 1.00 77.44 171 VAL A CA 1
ATOM 1272 C C . VAL A 1 171 ? -4.131 7.906 6.294 1.00 77.44 171 VAL A C 1
ATOM 1274 O O . VAL A 1 171 ? -2.996 8.321 6.517 1.00 77.44 171 VAL A O 1
ATOM 1277 N N . ARG A 1 172 ? -5.142 8.133 7.134 1.00 75.44 172 ARG A N 1
ATOM 1278 C CA . ARG A 1 172 ? -4.958 8.743 8.453 1.00 75.44 172 ARG A CA 1
ATOM 1279 C C . ARG A 1 172 ? -4.622 7.654 9.481 1.00 75.44 172 ARG A C 1
ATOM 1281 O O . ARG A 1 172 ? -5.412 6.716 9.622 1.00 75.44 172 ARG A O 1
ATOM 1288 N N . PRO A 1 173 ? -3.507 7.752 10.227 1.00 67.19 173 PRO A N 1
ATOM 1289 C CA . PRO A 1 173 ? -3.221 6.828 11.321 1.00 67.19 173 PRO A CA 1
ATOM 1290 C C . PRO A 1 173 ? -4.382 6.770 12.325 1.00 67.19 173 PRO A C 1
ATOM 1292 O O . PRO A 1 173 ? -4.921 7.804 12.719 1.00 67.19 173 PRO A O 1
ATOM 1295 N N . GLY A 1 174 ? -4.777 5.560 12.726 1.00 59.56 174 GLY A N 1
ATOM 1296 C CA . GLY A 1 174 ? -5.911 5.339 13.633 1.00 59.56 174 GLY A CA 1
ATOM 1297 C C . GLY A 1 174 ? -7.292 5.319 12.965 1.00 59.56 174 GLY A C 1
ATOM 1298 O O . GLY A 1 174 ? -8.282 5.107 13.663 1.00 59.56 174 GLY A O 1
ATOM 1299 N N . ALA A 1 175 ? -7.386 5.496 11.640 1.00 56.53 175 ALA A N 1
ATOM 1300 C CA . ALA A 1 175 ? -8.616 5.200 10.908 1.00 56.53 175 ALA A CA 1
ATOM 1301 C C . ALA A 1 175 ? -8.954 3.703 11.033 1.00 56.53 175 ALA A C 1
ATOM 1303 O O . ALA A 1 175 ? -8.079 2.846 10.879 1.00 56.53 175 ALA A O 1
ATOM 1304 N N . GLN A 1 176 ? -10.212 3.383 11.340 1.00 50.72 176 GLN A N 1
ATOM 1305 C CA . GLN A 1 176 ? -10.637 1.997 11.526 1.00 50.72 176 GLN A CA 1
ATOM 1306 C C . GLN A 1 176 ? -10.653 1.239 10.192 1.00 50.72 176 GLN A C 1
ATOM 1308 O O . GLN A 1 176 ? -11.325 1.632 9.238 1.00 50.72 176 GLN A O 1
ATOM 1313 N N . LEU A 1 177 ? -9.956 0.101 10.155 1.00 54.72 177 LEU A N 1
ATOM 1314 C CA . LEU A 1 177 ? -10.293 -0.993 9.245 1.00 54.72 177 LEU A CA 1
ATOM 1315 C C . LEU A 1 177 ? -11.621 -1.604 9.714 1.00 54.72 177 LEU A C 1
ATOM 1317 O O . LEU A 1 177 ? -11.912 -1.579 10.912 1.00 54.72 177 LEU A O 1
ATOM 1321 N N . LYS A 1 178 ? -12.433 -2.150 8.796 1.00 52.59 178 LYS A N 1
ATOM 1322 C CA . LYS A 1 178 ? -13.694 -2.813 9.171 1.00 52.59 178 LYS A CA 1
ATOM 1323 C C . LYS A 1 178 ? -13.445 -3.812 10.306 1.00 52.59 178 LYS A C 1
ATOM 1325 O O . LYS A 1 178 ? -12.582 -4.677 10.183 1.00 52.59 178 LYS A O 1
ATOM 1330 N N . ALA A 1 179 ? -14.236 -3.714 11.374 1.00 45.22 179 ALA A N 1
ATOM 1331 C CA . ALA A 1 179 ? -14.151 -4.623 12.518 1.00 45.22 179 ALA A CA 1
ATOM 1332 C C . ALA A 1 179 ? -14.523 -6.076 12.152 1.00 45.22 179 ALA A C 1
ATOM 1334 O O . ALA A 1 179 ? -14.115 -7.015 12.831 1.00 45.22 179 ALA A O 1
ATOM 1335 N N . VAL A 1 180 ? -15.265 -6.269 11.054 1.00 55.59 180 VAL A N 1
ATOM 1336 C CA . VAL A 1 180 ? -15.702 -7.584 10.570 1.00 55.59 180 VAL A CA 1
ATOM 1337 C C . VAL A 1 180 ? -14.762 -8.098 9.480 1.00 55.59 180 VAL A C 1
ATOM 1339 O O . VAL A 1 180 ? -14.522 -7.423 8.476 1.00 55.59 180 VAL A O 1
ATOM 1342 N N . SER A 1 181 ? -14.276 -9.329 9.660 1.00 67.19 181 SER A N 1
ATOM 1343 C CA . SER A 1 181 ? -13.477 -10.034 8.656 1.00 67.19 181 SER A CA 1
ATOM 1344 C C . SER A 1 181 ? -14.291 -10.257 7.382 1.00 67.19 181 SER A C 1
ATOM 1346 O O . SER A 1 181 ? -15.354 -10.878 7.404 1.00 67.19 181 SER A O 1
ATOM 1348 N N . HIS A 1 182 ? -13.781 -9.755 6.261 1.00 73.38 182 HIS A N 1
ATOM 1349 C CA . HIS A 1 182 ? -14.378 -9.915 4.942 1.00 73.38 182 HIS A CA 1
ATOM 1350 C C . HIS A 1 182 ? -13.298 -10.337 3.949 1.00 73.38 182 HIS A C 1
ATOM 1352 O O . HIS A 1 182 ? -12.230 -9.728 3.881 1.00 73.38 182 HIS A O 1
ATOM 1358 N N . THR A 1 183 ? -13.562 -11.368 3.145 1.00 84.81 183 THR A N 1
ATOM 1359 C CA . THR A 1 183 ? -12.617 -11.784 2.106 1.00 84.81 183 THR A CA 1
ATOM 1360 C C . THR A 1 183 ? -12.617 -10.762 0.972 1.00 84.81 183 THR A C 1
ATOM 1362 O O . THR A 1 183 ? -13.582 -10.655 0.221 1.00 84.81 183 THR A O 1
ATOM 1365 N N . VAL A 1 184 ? -11.528 -10.005 0.839 1.00 86.00 184 VAL A N 1
ATOM 1366 C CA . VAL A 1 184 ? -11.381 -8.986 -0.218 1.00 86.00 184 VAL A CA 1
ATOM 1367 C C . VAL A 1 184 ? -10.710 -9.532 -1.476 1.00 86.00 184 VAL A C 1
ATOM 1369 O O . VAL A 1 184 ? -10.994 -9.091 -2.591 1.00 86.00 184 VAL A O 1
ATOM 1372 N N . MET A 1 185 ? -9.839 -10.521 -1.293 1.00 89.56 185 MET A N 1
ATOM 1373 C CA . MET A 1 185 ? -8.939 -11.021 -2.317 1.00 89.56 185 MET A CA 1
ATOM 1374 C C . MET A 1 185 ? -8.563 -12.472 -2.021 1.00 89.56 185 MET A C 1
ATOM 1376 O O . MET A 1 185 ? -8.422 -12.858 -0.860 1.00 89.56 185 MET A O 1
ATOM 1380 N N . ARG A 1 186 ? -8.395 -13.269 -3.075 1.00 92.75 186 ARG A N 1
ATOM 1381 C CA . ARG A 1 186 ? -7.756 -14.587 -3.037 1.00 92.75 186 ARG A CA 1
ATOM 1382 C C . ARG A 1 186 ? -6.487 -14.519 -3.867 1.00 92.75 186 ARG A C 1
ATOM 1384 O O . ARG A 1 186 ? -6.504 -13.939 -4.949 1.00 92.75 186 ARG A O 1
ATOM 1391 N N . VAL A 1 187 ? -5.413 -15.104 -3.354 1.00 92.56 187 VAL A N 1
ATOM 1392 C CA . VAL A 1 187 ? -4.115 -15.131 -4.030 1.00 92.56 187 VAL A CA 1
ATOM 1393 C C . VAL A 1 187 ? -3.669 -16.574 -4.177 1.00 92.56 187 VAL A C 1
ATOM 1395 O O . VAL A 1 187 ? -3.853 -17.379 -3.263 1.00 92.56 187 VAL A O 1
ATOM 1398 N N . SER A 1 188 ? -3.122 -16.900 -5.338 1.00 92.88 188 SER A N 1
ATOM 1399 C CA . SER A 1 188 ? -2.544 -18.205 -5.651 1.00 92.88 188 SER A CA 1
ATOM 1400 C C . SER A 1 188 ? -1.324 -18.010 -6.538 1.00 92.88 188 SER A C 1
ATOM 1402 O O . SER A 1 188 ? -1.392 -17.188 -7.448 1.00 92.88 188 SER A O 1
ATOM 1404 N N . GLY A 1 189 ? -0.267 -18.787 -6.335 1.00 91.00 189 GLY A N 1
ATOM 1405 C CA . GLY A 1 189 ? 0.961 -18.652 -7.111 1.00 91.00 189 GLY A CA 1
ATOM 1406 C C . GLY A 1 189 ? 2.182 -19.111 -6.332 1.00 91.00 189 GLY A C 1
ATOM 1407 O O . GLY A 1 189 ? 2.076 -20.000 -5.481 1.00 91.00 189 GLY A O 1
ATOM 1408 N N . ASP A 1 190 ? 3.314 -18.492 -6.647 1.00 89.12 190 ASP A N 1
ATOM 1409 C CA . ASP A 1 190 ? 4.630 -18.811 -6.094 1.00 89.12 190 ASP A CA 1
ATOM 1410 C C . ASP A 1 190 ? 4.898 -18.127 -4.737 1.00 89.12 190 ASP A C 1
ATOM 1412 O O . ASP A 1 190 ? 5.817 -18.537 -4.017 1.00 89.12 190 ASP A O 1
ATOM 1416 N N . ALA A 1 191 ? 4.120 -17.099 -4.366 1.00 81.38 191 ALA A N 1
ATOM 1417 C CA . ALA A 1 191 ? 4.351 -16.324 -3.150 1.00 81.38 191 ALA A CA 1
ATOM 1418 C C . ALA A 1 191 ? 4.291 -17.166 -1.852 1.00 81.38 191 ALA A C 1
ATOM 1420 O O . ALA A 1 191 ? 3.469 -18.082 -1.712 1.00 81.38 191 ALA A O 1
ATOM 1421 N N . PRO A 1 192 ? 5.104 -16.825 -0.827 1.00 68.56 192 PRO A N 1
ATOM 1422 C CA . PRO A 1 192 ? 5.108 -17.534 0.447 1.00 68.56 192 PRO A CA 1
ATOM 1423 C C . PRO A 1 192 ? 3.750 -17.478 1.157 1.00 68.56 192 PRO A C 1
ATOM 1425 O O . PRO A 1 192 ? 3.205 -16.412 1.433 1.00 68.56 192 PRO A O 1
ATOM 1428 N N . ILE A 1 193 ? 3.246 -18.645 1.556 1.00 64.44 193 ILE A N 1
ATOM 1429 C CA . ILE A 1 193 ? 1.948 -18.776 2.241 1.00 64.44 193 ILE A CA 1
ATOM 1430 C C . ILE A 1 193 ? 1.990 -18.177 3.662 1.00 64.44 193 ILE A C 1
ATOM 1432 O O . ILE A 1 193 ? 0.976 -17.722 4.195 1.00 64.44 193 ILE A O 1
ATOM 1436 N N . TYR A 1 194 ? 3.163 -18.159 4.298 1.00 56.62 194 TYR A N 1
ATOM 1437 C CA . TYR A 1 194 ? 3.322 -17.714 5.681 1.00 56.62 194 TYR A CA 1
ATOM 1438 C C . TYR A 1 194 ? 3.667 -16.222 5.740 1.00 56.62 194 TYR A C 1
ATOM 1440 O O . TYR A 1 194 ? 4.811 -15.835 5.521 1.00 56.62 194 TYR A O 1
ATOM 1448 N N . TYR A 1 195 ? 2.680 -15.404 6.114 1.00 62.22 195 TYR A N 1
ATOM 1449 C CA . TYR A 1 195 ? 2.788 -13.946 6.290 1.00 62.22 195 TYR A CA 1
ATOM 1450 C C . TYR A 1 195 ? 3.131 -13.155 5.013 1.00 62.22 195 TYR A C 1
ATOM 1452 O O . TYR A 1 195 ? 4.078 -12.362 5.031 1.00 62.22 195 TYR A O 1
ATOM 1460 N N . PRO A 1 196 ? 2.371 -13.325 3.916 1.00 75.06 196 PRO A N 1
ATOM 1461 C CA . PRO A 1 196 ? 2.600 -12.541 2.713 1.00 75.06 196 PRO A CA 1
ATOM 1462 C C . PRO A 1 196 ? 2.301 -11.057 2.960 1.00 75.06 196 PRO A C 1
ATOM 1464 O O . PRO A 1 196 ? 1.348 -10.700 3.660 1.00 75.06 196 PRO A O 1
ATOM 1467 N N . TYR A 1 197 ? 3.119 -10.192 2.366 1.00 84.81 197 TYR A N 1
ATOM 1468 C CA . TYR A 1 197 ? 2.866 -8.758 2.301 1.00 84.81 197 TYR A CA 1
ATOM 1469 C C . TYR A 1 197 ? 2.359 -8.417 0.902 1.00 84.81 197 TYR A C 1
ATOM 1471 O O . TYR A 1 197 ? 3.126 -8.440 -0.052 1.00 84.81 197 TYR A O 1
ATOM 1479 N N . TRP A 1 198 ? 1.067 -8.112 0.785 1.00 89.88 198 TRP A N 1
ATOM 1480 C CA . TRP A 1 198 ? 0.457 -7.733 -0.489 1.00 89.88 198 TRP A CA 1
ATOM 1481 C C . TRP A 1 198 ? 0.552 -6.219 -0.683 1.00 89.88 198 TRP A C 1
ATOM 1483 O O . TRP A 1 198 ? -0.302 -5.463 -0.210 1.00 89.88 198 TRP A O 1
ATOM 1493 N N . ARG A 1 199 ? 1.607 -5.761 -1.358 1.00 89.94 199 ARG A N 1
ATOM 1494 C CA . ARG A 1 199 ? 1.798 -4.350 -1.703 1.00 89.94 199 ARG A CA 1
ATOM 1495 C C . ARG A 1 199 ? 0.763 -3.937 -2.744 1.00 89.94 199 ARG A C 1
ATOM 1497 O O . ARG A 1 199 ? 0.611 -4.600 -3.763 1.00 89.94 199 ARG A O 1
ATOM 1504 N N . GLY A 1 200 ? 0.085 -2.817 -2.504 1.00 90.56 200 GLY A N 1
ATOM 1505 C CA . GLY A 1 200 ? -0.779 -2.173 -3.502 1.00 90.56 200 GLY A CA 1
ATOM 1506 C C . GLY A 1 200 ? -0.333 -0.755 -3.856 1.00 90.56 200 GLY A C 1
ATOM 1507 O O . GLY A 1 200 ? -0.330 -0.374 -5.020 1.00 90.56 200 GLY A O 1
ATOM 1508 N N . ILE A 1 201 ? 0.044 0.041 -2.854 1.00 89.12 201 ILE A N 1
ATOM 1509 C CA . ILE A 1 201 ? 0.421 1.445 -3.035 1.00 89.12 201 ILE A CA 1
ATOM 1510 C C . ILE A 1 201 ? 1.548 1.829 -2.081 1.00 89.12 201 ILE A C 1
ATOM 1512 O O . ILE A 1 201 ? 1.568 1.373 -0.936 1.00 89.12 201 ILE A O 1
ATOM 1516 N N . ALA A 1 202 ? 2.470 2.668 -2.545 1.00 89.31 202 ALA A N 1
ATOM 1517 C CA . ALA A 1 202 ? 3.436 3.357 -1.703 1.00 89.31 202 ALA A CA 1
ATOM 1518 C C . ALA A 1 202 ? 2.953 4.790 -1.433 1.00 89.31 202 ALA A C 1
ATOM 1520 O O . ALA A 1 202 ? 2.655 5.547 -2.359 1.00 89.31 202 ALA A O 1
ATOM 1521 N N . LEU A 1 203 ? 2.858 5.154 -0.154 1.00 85.69 203 LEU A N 1
ATOM 1522 C CA . LEU A 1 203 ? 2.508 6.501 0.290 1.00 85.69 203 LEU A CA 1
ATOM 1523 C C . LEU A 1 203 ? 3.740 7.135 0.928 1.00 85.69 203 LEU A C 1
ATOM 1525 O O . LEU A 1 203 ? 4.344 6.544 1.819 1.00 85.69 203 LEU A O 1
ATOM 1529 N N . ALA A 1 204 ? 4.089 8.331 0.471 1.00 83.25 204 ALA A N 1
ATOM 1530 C CA . ALA A 1 204 ? 5.219 9.100 0.993 1.00 83.25 204 ALA A CA 1
ATOM 1531 C C . ALA A 1 204 ? 4.903 10.599 1.143 1.00 83.25 204 ALA A C 1
ATOM 1533 O O . ALA A 1 204 ? 5.709 11.350 1.683 1.00 83.25 204 ALA A O 1
ATOM 1534 N N . GLY A 1 205 ? 3.719 11.049 0.713 1.00 79.00 205 GLY A N 1
ATOM 1535 C CA . GLY A 1 205 ? 3.216 12.371 1.067 1.00 79.00 205 GLY A CA 1
ATOM 1536 C C . GLY A 1 205 ? 2.719 12.367 2.511 1.00 79.00 205 GLY A C 1
ATOM 1537 O O . GLY A 1 205 ? 1.973 11.469 2.899 1.00 79.00 205 GLY A O 1
ATOM 1538 N N . TRP A 1 206 ? 3.100 13.368 3.300 1.00 76.38 206 TRP A N 1
ATOM 1539 C CA . TRP A 1 206 ? 2.664 13.526 4.687 1.00 76.38 206 TRP A CA 1
ATOM 1540 C C . TRP A 1 206 ? 2.356 14.994 4.980 1.00 76.38 206 TRP A C 1
ATOM 1542 O O . TRP A 1 206 ? 3.180 15.867 4.719 1.00 76.38 206 TRP A O 1
ATOM 1552 N N . ASP A 1 207 ? 1.173 15.265 5.531 1.00 69.50 207 ASP A N 1
ATOM 1553 C CA . ASP A 1 207 ? 0.708 16.625 5.855 1.00 69.50 207 ASP A CA 1
ATOM 1554 C C . ASP A 1 207 ? 0.674 16.919 7.368 1.00 69.50 207 ASP A C 1
ATOM 1556 O O . ASP A 1 207 ? 0.129 17.934 7.800 1.00 69.50 207 ASP A O 1
ATOM 1560 N N . GLY A 1 208 ? 1.244 16.031 8.190 1.00 69.00 208 GLY A N 1
ATOM 1561 C CA . GLY A 1 208 ? 1.142 16.081 9.653 1.00 69.00 208 GLY A CA 1
ATOM 1562 C C . GLY A 1 208 ? -0.016 15.255 10.215 1.00 69.00 208 GLY A C 1
ATOM 1563 O O . GLY A 1 208 ? 0.008 14.906 11.395 1.00 69.00 208 GLY A O 1
ATOM 1564 N N . ILE A 1 209 ? -1.011 14.905 9.398 1.00 69.88 209 ILE A N 1
ATOM 1565 C CA . ILE A 1 209 ? -2.248 14.244 9.831 1.00 69.88 209 ILE A CA 1
ATOM 1566 C C . ILE A 1 209 ? -2.440 12.903 9.127 1.00 69.88 209 ILE A C 1
ATOM 1568 O O . ILE A 1 209 ? -2.826 11.923 9.767 1.00 69.88 209 ILE A O 1
ATOM 1572 N N . GLN A 1 210 ? -2.203 12.849 7.823 1.00 74.75 210 GLN A N 1
ATOM 1573 C CA . GLN A 1 210 ? -2.470 11.695 6.978 1.00 74.75 210 GLN A CA 1
ATOM 1574 C C . GLN A 1 210 ? -1.347 11.475 5.966 1.00 74.75 210 GLN A C 1
ATOM 1576 O O . GLN A 1 210 ? -0.695 12.400 5.480 1.00 74.75 210 GLN A O 1
ATOM 1581 N N . TRP A 1 211 ? -1.156 10.207 5.633 1.00 79.19 211 TRP A N 1
ATOM 1582 C CA . TRP A 1 211 ? -0.353 9.777 4.507 1.00 79.19 211 TRP A CA 1
ATOM 1583 C C . TRP A 1 211 ? -1.138 9.945 3.216 1.00 79.19 211 TRP A C 1
ATOM 1585 O O . TRP A 1 211 ? -2.349 9.733 3.182 1.00 79.19 211 TRP A O 1
ATOM 1595 N N . SER A 1 212 ? -0.444 10.301 2.149 1.00 83.44 212 SER A N 1
ATOM 1596 C CA . SER A 1 212 ? -0.996 10.477 0.814 1.00 83.44 212 SER A CA 1
ATOM 1597 C C . SER A 1 212 ? 0.027 10.074 -0.242 1.00 83.44 212 SER A C 1
ATOM 1599 O O . SER A 1 212 ? 1.196 9.794 0.048 1.00 83.44 212 SER A O 1
ATOM 1601 N N . LEU A 1 213 ? -0.425 10.010 -1.490 1.00 83.81 213 LEU A N 1
ATOM 1602 C CA . LEU A 1 213 ? 0.466 9.867 -2.631 1.00 83.81 213 LEU A CA 1
ATOM 1603 C C . LEU A 1 213 ? 1.555 10.938 -2.614 1.00 83.81 213 LEU A C 1
ATOM 1605 O O . LEU A 1 213 ? 1.279 12.109 -2.365 1.00 83.81 213 LEU A O 1
ATOM 1609 N N . LEU A 1 214 ? 2.778 10.537 -2.954 1.00 84.69 214 LEU A N 1
ATOM 1610 C CA . LEU A 1 214 ? 3.914 11.447 -3.061 1.00 84.69 214 LEU A CA 1
ATOM 1611 C C . LEU A 1 214 ? 3.615 12.553 -4.092 1.00 84.69 214 LEU A C 1
ATOM 1613 O O . LEU A 1 214 ? 3.403 12.218 -5.262 1.00 84.69 214 LEU A O 1
ATOM 1617 N N . PRO A 1 215 ? 3.539 13.840 -3.710 1.00 82.12 215 PRO A N 1
ATOM 1618 C CA . PRO A 1 215 ? 3.364 14.918 -4.676 1.00 82.12 215 PRO A CA 1
ATOM 1619 C C . PRO A 1 215 ? 4.594 15.041 -5.578 1.00 82.12 215 PRO A C 1
ATOM 1621 O O . PRO A 1 215 ? 5.712 14.733 -5.173 1.00 82.12 215 PRO A O 1
ATOM 1624 N N . SER A 1 216 ? 4.390 15.524 -6.802 1.00 85.94 216 SER A N 1
ATOM 1625 C CA . SER A 1 216 ? 5.495 15.770 -7.726 1.00 85.94 216 SER A CA 1
ATOM 1626 C C . SER A 1 216 ? 6.158 17.111 -7.402 1.00 85.94 216 SER A C 1
ATOM 1628 O O . SER A 1 216 ? 5.487 18.145 -7.448 1.00 85.94 216 SER A O 1
ATOM 1630 N N . THR A 1 217 ? 7.466 17.116 -7.136 1.00 83.44 217 THR A N 1
ATOM 1631 C CA . THR A 1 217 ? 8.278 18.337 -6.940 1.00 83.44 217 THR A CA 1
ATOM 1632 C C . THR A 1 217 ? 9.441 18.381 -7.931 1.00 83.44 217 THR A C 1
ATOM 1634 O O . THR A 1 217 ? 9.622 17.448 -8.710 1.00 83.44 217 THR A O 1
ATOM 1637 N N . GLN A 1 218 ? 10.217 19.470 -7.947 1.00 82.00 218 GLN A N 1
ATOM 1638 C CA . GLN A 1 218 ? 11.401 19.555 -8.812 1.00 82.00 218 GLN A CA 1
ATOM 1639 C C . GLN A 1 218 ? 12.494 18.567 -8.387 1.00 82.00 218 GLN A C 1
ATOM 1641 O O . GLN A 1 218 ? 13.155 17.983 -9.239 1.00 82.00 218 GLN A O 1
ATOM 1646 N N . GLU A 1 219 ? 12.656 18.361 -7.082 1.00 79.94 219 GLU A N 1
ATOM 1647 C CA . GLU A 1 219 ? 13.645 17.461 -6.484 1.00 79.94 219 GLU A CA 1
ATOM 1648 C C . GLU A 1 219 ? 13.220 15.995 -6.600 1.00 79.94 219 GLU A C 1
ATOM 1650 O O . GLU A 1 219 ? 14.062 15.106 -6.703 1.00 79.94 219 GLU A O 1
ATOM 1655 N N . VAL A 1 220 ? 11.907 15.748 -6.582 1.00 85.12 220 VAL A N 1
ATOM 1656 C CA . VAL A 1 220 ? 11.314 14.414 -6.648 1.00 85.12 220 VAL A CA 1
ATOM 1657 C C . VAL A 1 220 ? 10.244 14.404 -7.740 1.00 85.12 220 VAL A C 1
ATOM 1659 O O . VAL A 1 220 ? 9.047 14.564 -7.465 1.00 85.12 220 VAL A O 1
ATOM 1662 N N . PRO A 1 221 ? 10.656 14.261 -9.010 1.00 90.44 221 PRO A N 1
ATOM 1663 C CA . PRO A 1 221 ? 9.718 14.222 -10.115 1.00 90.44 221 PRO A CA 1
ATOM 1664 C C . PRO A 1 221 ? 8.932 12.914 -10.112 1.00 90.44 221 PRO A C 1
ATOM 1666 O O . PRO A 1 221 ? 9.485 11.829 -10.290 1.00 90.44 221 PRO A O 1
ATOM 1669 N N . VAL A 1 222 ? 7.614 13.028 -9.953 1.00 91.69 222 VAL A N 1
ATOM 1670 C CA . VAL A 1 222 ? 6.683 11.908 -10.084 1.00 91.69 222 VAL A CA 1
ATOM 1671 C C . VAL A 1 222 ? 6.043 11.965 -11.469 1.00 91.69 222 VAL A C 1
ATOM 1673 O O . VAL A 1 222 ? 5.661 13.028 -11.975 1.00 91.69 222 VAL A O 1
ATOM 1676 N N . ARG A 1 223 ? 5.938 10.806 -12.113 1.00 93.50 223 ARG A N 1
ATOM 1677 C CA . ARG A 1 223 ? 5.418 10.647 -13.472 1.00 93.50 223 ARG A CA 1
ATOM 1678 C C . ARG A 1 223 ? 4.294 9.637 -13.519 1.00 93.50 223 ARG A C 1
ATOM 1680 O O . ARG A 1 223 ? 4.186 8.766 -12.657 1.00 93.50 223 ARG A O 1
ATOM 1687 N N . GLN A 1 224 ? 3.470 9.754 -14.552 1.00 94.25 224 GLN A N 1
ATOM 1688 C CA . GLN A 1 224 ? 2.436 8.779 -14.853 1.00 94.25 224 GLN A CA 1
ATOM 1689 C C . GLN A 1 224 ? 2.565 8.295 -16.294 1.00 94.25 224 GLN A C 1
ATOM 1691 O O . GLN A 1 224 ? 2.458 9.076 -17.234 1.00 94.25 224 GLN A O 1
ATOM 1696 N N . GLN A 1 225 ? 2.734 6.990 -16.474 1.00 95.12 225 GLN A N 1
ATOM 1697 C CA . GLN A 1 225 ? 2.588 6.356 -17.773 1.00 95.12 225 GLN A CA 1
ATOM 1698 C C . GLN A 1 225 ? 1.119 5.950 -17.961 1.00 95.12 225 GLN A C 1
ATOM 1700 O O . GLN A 1 225 ? 0.616 5.111 -17.204 1.00 95.12 225 GLN A O 1
ATOM 1705 N N . PRO A 1 226 ? 0.403 6.538 -18.939 1.00 94.56 226 PRO A N 1
ATOM 1706 C CA . PRO A 1 226 ? -1.039 6.352 -19.076 1.00 94.56 226 PRO A CA 1
ATOM 1707 C C . PRO A 1 226 ? -1.420 4.960 -19.582 1.00 94.56 226 PRO A C 1
ATOM 1709 O O . PRO A 1 226 ? -2.554 4.541 -19.377 1.00 94.56 226 PRO A O 1
ATOM 1712 N N . LEU A 1 227 ? -0.507 4.253 -20.252 1.00 95.31 227 LEU A N 1
ATOM 1713 C CA . LEU A 1 227 ? -0.750 2.901 -20.731 1.00 95.31 227 LEU A CA 1
ATOM 1714 C C . LEU A 1 227 ? 0.557 2.110 -20.836 1.00 95.31 227 LEU A C 1
ATOM 1716 O O . LEU A 1 227 ? 1.488 2.495 -21.542 1.00 95.31 227 LEU A O 1
ATOM 1720 N N . VAL A 1 228 ? 0.583 0.967 -20.165 1.00 95.94 228 VAL A N 1
ATOM 1721 C CA . VAL A 1 228 ? 1.488 -0.156 -20.402 1.00 95.94 228 VAL A CA 1
ATOM 1722 C C . VAL A 1 228 ? 0.635 -1.276 -20.985 1.00 95.94 228 VAL A C 1
ATOM 1724 O O . VAL A 1 228 ? -0.429 -1.595 -20.444 1.00 95.94 228 VAL A O 1
ATOM 1727 N N . ALA A 1 229 ? 1.058 -1.837 -22.117 1.00 95.81 229 ALA A N 1
ATOM 1728 C CA . ALA A 1 229 ? 0.330 -2.923 -22.765 1.00 95.81 229 ALA A CA 1
ATOM 1729 C C . ALA A 1 229 ? 0.303 -4.180 -21.880 1.00 95.81 229 ALA A C 1
ATOM 1731 O O . ALA A 1 229 ? 1.190 -4.398 -21.055 1.00 95.81 229 ALA A O 1
ATOM 1732 N N . ALA A 1 230 ? -0.712 -5.025 -22.067 1.00 97.06 230 ALA A N 1
ATOM 1733 C CA . ALA A 1 230 ? -0.803 -6.295 -21.354 1.00 97.06 230 ALA A CA 1
ATOM 1734 C C . ALA A 1 230 ? 0.465 -7.137 -21.565 1.00 97.06 230 ALA A C 1
ATOM 1736 O O . ALA A 1 230 ? 0.947 -7.269 -22.688 1.00 97.06 230 ALA A O 1
ATOM 1737 N N . ALA A 1 231 ? 0.978 -7.700 -20.474 1.00 97.06 231 ALA A N 1
ATOM 1738 C CA . ALA A 1 231 ? 2.204 -8.491 -20.385 1.00 97.06 231 ALA A CA 1
ATOM 1739 C C . ALA A 1 231 ? 3.497 -7.772 -20.819 1.00 97.06 231 ALA A C 1
ATOM 1741 O O . ALA A 1 231 ? 4.557 -8.396 -20.818 1.00 97.06 231 ALA A O 1
ATOM 1742 N N . ALA A 1 232 ? 3.452 -6.476 -21.144 1.00 96.12 232 ALA A N 1
ATOM 1743 C CA . ALA A 1 232 ? 4.659 -5.709 -21.416 1.00 96.12 232 ALA A CA 1
ATOM 1744 C C . ALA A 1 232 ? 5.452 -5.468 -20.125 1.00 96.12 232 ALA A C 1
ATOM 1746 O O . ALA A 1 232 ? 4.881 -5.292 -19.045 1.00 96.12 232 ALA A O 1
ATOM 1747 N N . THR A 1 233 ? 6.777 -5.441 -20.254 1.00 95.25 233 THR A N 1
ATOM 1748 C CA . THR A 1 233 ? 7.678 -5.078 -19.161 1.00 95.25 233 THR A CA 1
ATOM 1749 C C . THR A 1 233 ? 7.490 -3.610 -18.799 1.00 95.25 233 THR A C 1
ATOM 1751 O O . THR A 1 233 ? 7.500 -2.735 -19.668 1.00 95.25 233 THR A O 1
ATOM 1754 N N . ILE A 1 234 ? 7.331 -3.340 -17.509 1.00 95.31 234 ILE A N 1
ATOM 1755 C CA . ILE A 1 234 ? 7.278 -1.983 -16.975 1.00 95.31 234 ILE A CA 1
ATOM 1756 C C . ILE A 1 234 ? 8.693 -1.389 -17.044 1.00 95.31 234 ILE A C 1
ATOM 1758 O O . ILE A 1 234 ? 9.622 -2.015 -16.532 1.00 95.31 234 ILE A O 1
ATOM 1762 N N . PRO A 1 235 ? 8.889 -0.208 -17.660 1.00 92.19 235 PRO A N 1
ATOM 1763 C CA . PRO A 1 235 ? 10.214 0.392 -17.787 1.00 92.19 235 PRO A CA 1
ATOM 1764 C C . PRO A 1 235 ? 10.656 0.946 -16.428 1.00 92.19 235 PRO A C 1
ATOM 1766 O O . PRO A 1 235 ? 10.185 2.002 -16.018 1.00 92.19 235 PRO A O 1
ATOM 1769 N N . ARG A 1 236 ? 11.526 0.233 -15.710 1.00 91.69 236 ARG A N 1
ATOM 1770 C CA . ARG A 1 236 ? 11.975 0.583 -14.354 1.00 91.69 236 ARG A CA 1
ATOM 1771 C C . ARG A 1 236 ? 13.441 0.211 -14.120 1.00 91.69 236 ARG A C 1
ATOM 1773 O O . ARG A 1 236 ? 13.893 -0.787 -14.675 1.00 91.69 236 ARG A O 1
ATOM 1780 N N . ASP A 1 237 ? 14.122 0.978 -13.272 1.00 89.75 237 ASP A N 1
ATOM 1781 C CA . ASP A 1 237 ? 15.570 0.884 -13.019 1.00 89.75 237 ASP A CA 1
ATOM 1782 C C . ASP A 1 237 ? 15.930 0.436 -11.590 1.00 89.75 237 ASP A C 1
ATOM 1784 O O . ASP A 1 237 ? 17.102 0.224 -11.288 1.00 89.75 237 ASP A O 1
ATOM 1788 N N . ASP A 1 238 ? 14.953 0.251 -10.696 1.00 87.38 238 ASP A N 1
ATOM 1789 C CA . ASP A 1 238 ? 15.186 -0.252 -9.330 1.00 87.38 238 ASP A CA 1
ATOM 1790 C C . ASP A 1 238 ? 15.409 -1.765 -9.233 1.00 87.38 238 ASP A C 1
ATOM 1792 O O . ASP A 1 238 ? 15.712 -2.280 -8.153 1.00 87.38 238 ASP A O 1
ATOM 1796 N N . LEU A 1 239 ? 15.285 -2.498 -10.338 1.00 88.25 239 LEU A N 1
ATOM 1797 C CA . LEU A 1 239 ? 15.591 -3.922 -10.353 1.00 88.25 239 LEU A CA 1
ATOM 1798 C C . LEU A 1 239 ? 17.102 -4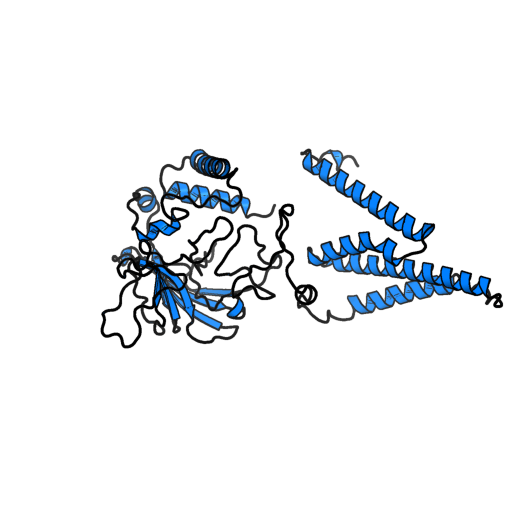.151 -10.531 1.00 88.25 239 LEU A C 1
ATOM 1800 O O . LEU A 1 239 ? 17.715 -3.538 -11.406 1.00 88.25 239 LEU A O 1
ATOM 1804 N N . PRO A 1 240 ? 17.719 -5.060 -9.750 1.00 84.56 240 PRO A N 1
ATOM 1805 C CA . PRO A 1 240 ? 19.106 -5.456 -9.963 1.00 84.56 240 PRO A CA 1
ATOM 1806 C C . 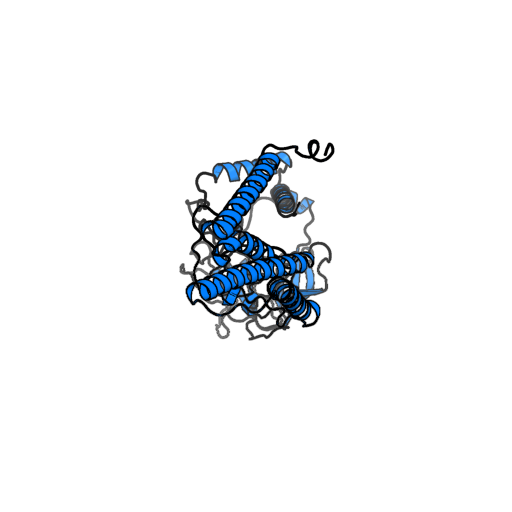PRO A 1 240 ? 19.380 -5.879 -11.413 1.00 84.56 240 PRO A C 1
ATOM 1808 O O . PRO A 1 240 ? 18.654 -6.690 -11.983 1.00 84.56 240 PRO A O 1
ATOM 1811 N N . SER A 1 241 ? 20.475 -5.383 -11.991 1.00 81.62 241 SER A N 1
ATOM 1812 C CA . SER A 1 241 ? 20.915 -5.784 -13.335 1.00 81.62 241 SER A CA 1
ATOM 1813 C C . SER A 1 241 ? 21.393 -7.239 -13.397 1.00 81.62 241 SER A C 1
ATOM 1815 O O . SER A 1 241 ? 21.316 -7.879 -14.445 1.00 81.62 241 SER A O 1
ATOM 1817 N N . ASP A 1 242 ? 21.874 -7.776 -12.274 1.00 85.31 242 ASP A N 1
ATOM 1818 C CA . ASP A 1 242 ? 22.255 -9.176 -12.145 1.00 85.31 242 ASP A CA 1
ATOM 1819 C C . ASP A 1 242 ? 21.035 -10.054 -11.835 1.00 85.31 242 ASP A C 1
ATOM 1821 O O . ASP A 1 242 ? 20.497 -10.051 -10.724 1.00 85.31 242 ASP A O 1
ATOM 1825 N N . SER A 1 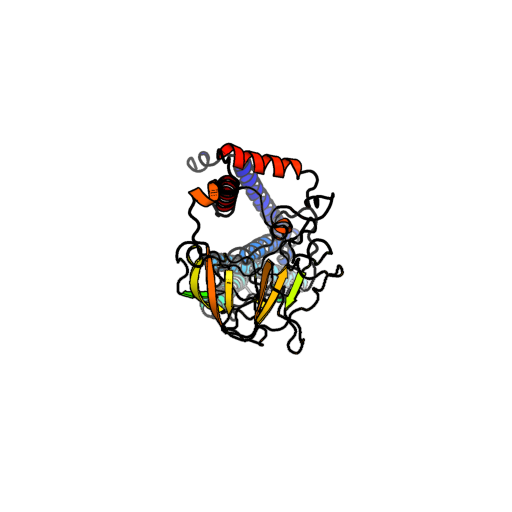243 ? 20.652 -10.863 -12.823 1.00 81.88 243 SER A N 1
ATOM 1826 C CA . SER A 1 243 ? 19.561 -11.837 -12.723 1.00 81.88 243 SER A CA 1
ATOM 1827 C C . SER A 1 243 ? 19.716 -12.847 -11.580 1.00 81.88 243 SER A C 1
ATOM 1829 O O . SER A 1 243 ? 18.711 -13.365 -11.109 1.00 81.88 243 SER A O 1
ATOM 1831 N N . GLN A 1 244 ? 20.933 -13.114 -11.086 1.00 86.62 244 GLN A N 1
ATOM 1832 C CA . GLN A 1 244 ? 21.136 -14.026 -9.953 1.00 86.62 244 GLN A CA 1
ATOM 1833 C C . GLN A 1 244 ? 20.679 -13.428 -8.618 1.00 86.62 244 GLN A C 1
ATOM 1835 O O . GLN A 1 244 ? 20.450 -14.165 -7.657 1.00 86.62 244 GLN A O 1
ATOM 1840 N N . ARG A 1 245 ? 20.512 -12.101 -8.548 1.00 87.88 245 ARG A N 1
ATOM 1841 C CA . ARG A 1 245 ? 20.047 -11.399 -7.342 1.00 87.88 245 ARG A CA 1
ATOM 1842 C C . ARG A 1 245 ? 18.529 -11.257 -7.283 1.00 87.88 245 ARG A C 1
ATOM 1844 O O . ARG A 1 245 ? 18.017 -10.648 -6.344 1.00 87.88 245 ARG A O 1
ATOM 1851 N N . ILE A 1 246 ? 17.817 -11.822 -8.257 1.00 91.00 246 ILE A N 1
ATOM 1852 C CA . ILE A 1 246 ? 16.361 -11.784 -8.347 1.00 91.00 246 ILE A CA 1
ATOM 1853 C C . ILE A 1 246 ? 15.831 -13.206 -8.521 1.00 91.00 246 ILE A C 1
ATOM 1855 O O . ILE A 1 246 ? 16.310 -13.974 -9.350 1.00 91.00 246 ILE A O 1
ATOM 1859 N N . GLN A 1 247 ? 14.790 -13.541 -7.771 1.00 91.31 247 GLN A N 1
ATOM 1860 C CA . GLN A 1 247 ? 13.938 -14.685 -8.054 1.00 91.31 247 GLN A CA 1
ATOM 1861 C C . GLN A 1 247 ? 12.641 -14.191 -8.696 1.00 91.31 247 GLN A C 1
ATOM 1863 O O . GLN A 1 247 ? 11.965 -13.325 -8.144 1.00 91.31 247 GLN A O 1
ATOM 1868 N N . ILE A 1 248 ? 12.288 -14.749 -9.854 1.00 92.81 248 ILE A N 1
ATOM 1869 C CA . ILE A 1 248 ? 11.026 -14.434 -10.531 1.00 92.81 248 ILE A CA 1
ATOM 1870 C C . ILE A 1 248 ? 9.890 -15.246 -9.910 1.00 92.81 248 ILE A C 1
ATOM 1872 O O . ILE A 1 248 ? 10.041 -16.452 -9.699 1.00 92.81 248 ILE A O 1
ATOM 1876 N N . GLN A 1 249 ? 8.766 -14.587 -9.643 1.00 92.75 249 GLN A N 1
ATOM 1877 C CA . GLN A 1 249 ? 7.537 -15.191 -9.131 1.00 92.75 249 GLN A CA 1
ATOM 1878 C C . GLN A 1 249 ? 6.344 -14.848 -10.019 1.00 92.75 249 GLN A C 1
ATOM 1880 O O . GLN A 1 249 ? 6.303 -13.784 -10.645 1.00 92.75 249 GLN A O 1
ATOM 1885 N N . HIS A 1 250 ? 5.376 -15.761 -10.063 1.00 96.19 250 HIS A N 1
ATOM 1886 C CA . HIS A 1 250 ? 4.111 -15.569 -10.754 1.00 96.19 250 HIS A CA 1
ATOM 1887 C C . HIS A 1 250 ? 2.960 -15.760 -9.778 1.00 96.19 250 HIS A C 1
ATOM 1889 O O . HIS A 1 250 ? 2.711 -16.862 -9.286 1.00 96.19 250 HIS A O 1
ATOM 1895 N N . ASP A 1 251 ? 2.214 -14.685 -9.560 1.00 95.19 251 ASP A N 1
ATOM 1896 C CA . ASP A 1 251 ? 1.062 -14.695 -8.674 1.00 95.19 251 ASP A CA 1
ATOM 1897 C C . ASP A 1 251 ? -0.201 -14.268 -9.411 1.00 95.19 251 ASP A C 1
ATOM 1899 O O . ASP A 1 251 ? -0.214 -13.411 -10.299 1.00 95.19 251 ASP A O 1
ATOM 1903 N N . THR A 1 252 ? -1.295 -14.918 -9.041 1.00 97.12 252 THR A N 1
ATOM 1904 C CA . THR A 1 252 ? -2.638 -14.643 -9.531 1.00 97.12 252 THR A CA 1
ATOM 1905 C C . THR A 1 252 ? -3.465 -14.073 -8.397 1.00 97.12 252 THR A C 1
ATOM 1907 O O . THR A 1 252 ? -3.649 -14.710 -7.358 1.00 97.12 252 THR A O 1
ATOM 1910 N N . PHE A 1 253 ? -4.019 -12.890 -8.634 1.00 95.94 253 PHE A N 1
ATOM 1911 C CA . PHE A 1 253 ? -4.850 -12.170 -7.684 1.00 95.94 253 PHE A CA 1
ATOM 1912 C C . PHE A 1 253 ? -6.290 -12.157 -8.181 1.00 95.94 253 PHE A C 1
ATOM 1914 O O . PHE A 1 253 ? -6.597 -11.598 -9.233 1.00 95.94 253 PHE A O 1
ATOM 1921 N N . GLN A 1 254 ? -7.190 -12.763 -7.410 1.00 96.62 254 GLN A N 1
ATOM 1922 C CA . GLN A 1 254 ? -8.628 -12.711 -7.632 1.00 96.62 254 GLN A CA 1
ATOM 1923 C C . GLN A 1 254 ? -9.256 -11.749 -6.627 1.00 96.62 254 GLN A C 1
ATOM 1925 O O . GLN A 1 254 ? -9.375 -12.057 -5.439 1.00 96.62 254 GLN A O 1
ATOM 1930 N N . LEU A 1 255 ? -9.685 -10.588 -7.109 1.00 93.19 255 LEU A N 1
ATOM 1931 C CA . LEU A 1 255 ? -10.341 -9.574 -6.295 1.00 93.19 255 LEU A CA 1
ATOM 1932 C C . LEU A 1 255 ? -11.842 -9.833 -6.299 1.00 93.19 255 LEU A C 1
ATOM 1934 O O . LEU A 1 255 ? -12.469 -9.947 -7.352 1.00 93.19 255 LEU A O 1
ATOM 1938 N N . ILE A 1 256 ? -12.403 -9.961 -5.099 1.00 93.19 256 ILE A N 1
ATOM 1939 C CA . ILE A 1 256 ? -13.823 -10.268 -4.879 1.00 93.19 256 ILE A CA 1
ATOM 1940 C C . ILE A 1 256 ? -14.626 -8.976 -4.699 1.00 93.19 256 ILE A C 1
ATOM 1942 O O . ILE A 1 256 ? -15.823 -8.938 -4.971 1.00 93.19 256 ILE A O 1
ATOM 1946 N N . VAL A 1 257 ? -13.961 -7.909 -4.257 1.00 86.56 257 VAL A N 1
ATOM 1947 C CA . VAL A 1 257 ? -14.573 -6.597 -4.053 1.00 86.56 257 VAL A CA 1
ATOM 1948 C C . VAL A 1 257 ? -14.648 -5.792 -5.355 1.00 86.56 257 VAL A C 1
ATOM 1950 O O . VAL A 1 257 ? -13.786 -5.957 -6.223 1.00 86.56 257 VAL A O 1
ATOM 1953 N N . PRO A 1 258 ? -15.654 -4.908 -5.499 1.00 87.44 258 PRO A N 1
ATOM 1954 C CA . PRO A 1 258 ? -15.742 -3.967 -6.613 1.00 87.44 258 PRO A CA 1
ATOM 1955 C C . PRO A 1 258 ? -14.460 -3.131 -6.770 1.00 87.44 258 PRO A C 1
ATOM 1957 O O . PRO A 1 258 ? -13.861 -2.752 -5.757 1.00 87.44 258 PRO A O 1
ATOM 1960 N N . PRO A 1 259 ? -14.037 -2.813 -8.009 1.00 84.81 259 PRO A N 1
ATOM 1961 C CA . PRO A 1 259 ? -12.810 -2.057 -8.257 1.00 84.81 259 PRO A CA 1
ATOM 1962 C C . PRO A 1 259 ? -12.824 -0.655 -7.646 1.00 84.81 259 PRO A C 1
ATOM 1964 O O . PRO A 1 259 ? -11.764 -0.091 -7.429 1.00 84.81 259 PRO A O 1
ATOM 1967 N N . GLU A 1 260 ? -13.985 -0.090 -7.316 1.00 82.62 260 GLU A N 1
ATOM 1968 C CA . GLU A 1 260 ? -14.101 1.204 -6.637 1.00 82.62 260 GLU A CA 1
ATOM 1969 C C . GLU A 1 260 ? -13.555 1.161 -5.200 1.00 82.62 260 GLU A C 1
ATOM 1971 O O . GLU A 1 260 ? -13.154 2.194 -4.671 1.00 82.62 260 GLU A O 1
ATOM 1976 N N . GLN A 1 261 ? -13.508 -0.021 -4.570 1.00 81.75 261 GLN A N 1
ATOM 1977 C CA . GLN A 1 261 ? -12.975 -0.193 -3.210 1.00 81.75 261 GLN A CA 1
ATOM 1978 C C . GLN A 1 261 ? -11.452 -0.361 -3.176 1.00 81.75 261 GLN A C 1
ATOM 1980 O O . GLN A 1 261 ? -10.835 -0.150 -2.135 1.00 81.75 261 GLN A O 1
ATOM 1985 N N . THR A 1 262 ? -10.850 -0.766 -4.293 1.00 83.38 262 THR A N 1
ATOM 1986 C CA . THR A 1 262 ? -9.399 -0.961 -4.453 1.00 83.38 262 THR A CA 1
ATOM 1987 C C . THR A 1 262 ? -8.790 0.010 -5.457 1.00 83.38 262 THR A C 1
ATOM 1989 O O . THR A 1 262 ? -7.601 -0.077 -5.726 1.00 83.38 262 THR A O 1
ATOM 1992 N N . LEU A 1 263 ? -9.601 0.890 -6.049 1.00 86.81 263 LEU A N 1
ATOM 1993 C CA . LEU A 1 263 ? -9.243 1.793 -7.148 1.00 86.81 263 LEU A CA 1
ATOM 1994 C C . LEU A 1 263 ? -8.631 1.068 -8.359 1.00 86.81 263 LEU A C 1
ATOM 1996 O O . LEU A 1 263 ? -7.821 1.621 -9.096 1.00 86.81 263 LEU A O 1
ATOM 2000 N N . ALA A 1 264 ? -9.048 -0.186 -8.568 1.00 90.69 264 ALA A N 1
ATOM 2001 C CA . ALA A 1 264 ? -8.487 -1.102 -9.557 1.00 90.69 264 ALA A CA 1
ATOM 2002 C C . ALA A 1 264 ? -6.960 -1.298 -9.432 1.00 90.69 264 ALA A C 1
ATOM 2004 O O . ALA A 1 264 ? -6.288 -1.572 -10.430 1.00 90.69 264 ALA A O 1
ATOM 2005 N N . THR A 1 265 ? -6.415 -1.192 -8.216 1.00 94.56 265 THR A N 1
ATOM 2006 C CA . THR A 1 265 ? -5.001 -1.444 -7.937 1.00 94.56 265 THR A CA 1
ATOM 2007 C C . THR A 1 265 ? -4.582 -2.869 -8.274 1.00 94.56 265 THR A C 1
ATOM 2009 O O . THR A 1 265 ? -5.276 -3.841 -7.962 1.00 94.56 265 THR A O 1
ATOM 2012 N N . VAL A 1 266 ? -3.401 -2.972 -8.881 1.00 96.50 266 VAL A N 1
ATOM 2013 C CA . VAL A 1 266 ? -2.650 -4.213 -9.045 1.00 96.50 266 VAL A CA 1
ATOM 2014 C C . VAL A 1 266 ? -1.840 -4.454 -7.773 1.00 96.50 266 VAL A C 1
ATOM 2016 O O . VAL A 1 266 ? -1.001 -3.640 -7.391 1.00 96.50 266 VAL A O 1
ATOM 2019 N N . PHE A 1 267 ? -2.123 -5.570 -7.109 1.00 95.31 267 PHE A N 1
ATOM 2020 C CA . PHE A 1 267 ? -1.432 -6.008 -5.901 1.00 95.31 267 PHE A CA 1
ATOM 2021 C C . PHE A 1 267 ? -0.288 -6.952 -6.256 1.00 95.31 267 PHE A C 1
ATOM 2023 O O . PHE A 1 267 ? -0.327 -7.596 -7.303 1.00 95.31 267 PHE A O 1
ATOM 2030 N N . SER A 1 268 ? 0.712 -7.019 -5.382 1.00 94.00 268 SER A N 1
ATOM 2031 C CA . SER A 1 268 ? 1.889 -7.867 -5.568 1.00 94.00 268 SER A CA 1
ATOM 2032 C C . SER A 1 268 ? 2.516 -8.318 -4.261 1.00 94.00 268 SER A C 1
ATOM 2034 O O . SER A 1 268 ? 2.294 -7.695 -3.221 1.00 94.00 268 SER A O 1
ATOM 2036 N N . SER A 1 269 ? 3.291 -9.398 -4.303 1.00 90.44 269 SER A N 1
ATOM 2037 C CA . SER A 1 269 ? 4.133 -9.836 -3.183 1.00 90.44 269 SER A CA 1
ATOM 2038 C C . SER A 1 269 ? 5.505 -9.146 -3.173 1.00 90.44 269 SER A C 1
ATOM 2040 O O . SER A 1 269 ? 6.125 -9.007 -2.115 1.00 90.44 269 SER A O 1
ATOM 2042 N N . ALA A 1 270 ? 5.959 -8.689 -4.344 1.00 89.44 270 ALA A N 1
ATOM 2043 C CA . ALA A 1 270 ? 7.260 -8.070 -4.563 1.00 89.44 270 ALA A CA 1
ATOM 2044 C C . ALA A 1 270 ? 7.236 -7.026 -5.697 1.00 89.44 270 ALA A C 1
ATOM 2046 O O . ALA A 1 270 ? 6.213 -6.390 -5.947 1.00 89.44 270 ALA A O 1
ATOM 2047 N N . GLU A 1 271 ? 8.373 -6.770 -6.353 1.00 92.38 271 GLU A N 1
ATOM 2048 C CA . GLU A 1 271 ? 8.461 -5.723 -7.372 1.00 92.38 271 GLU A CA 1
ATOM 2049 C C . GLU A 1 271 ? 7.892 -6.189 -8.717 1.00 92.38 271 GLU A C 1
ATOM 2051 O O . GLU A 1 271 ? 8.430 -7.083 -9.363 1.00 92.38 271 GLU A O 1
ATOM 2056 N N . ILE A 1 272 ? 6.803 -5.566 -9.174 1.00 95.19 272 ILE A N 1
ATOM 2057 C CA . ILE A 1 272 ? 6.111 -5.959 -10.412 1.00 95.19 272 ILE A CA 1
ATOM 2058 C C . ILE A 1 272 ? 6.987 -5.679 -11.646 1.00 95.19 272 ILE A C 1
ATOM 2060 O O . ILE A 1 272 ? 7.398 -4.541 -11.884 1.00 95.19 272 ILE A O 1
ATOM 2064 N N . ILE A 1 273 ? 7.213 -6.710 -12.463 1.00 95.56 273 ILE A N 1
ATOM 2065 C CA . ILE A 1 273 ? 7.857 -6.633 -13.784 1.00 95.56 273 ILE A CA 1
ATOM 2066 C C . ILE A 1 273 ? 6.803 -6.422 -14.873 1.00 95.56 273 ILE A C 1
ATOM 2068 O O . ILE A 1 273 ? 6.987 -5.592 -15.762 1.00 95.56 273 ILE A O 1
ATOM 2072 N N . SER A 1 274 ? 5.709 -7.186 -14.830 1.00 97.38 274 SER A N 1
ATOM 2073 C CA . SER A 1 274 ? 4.631 -7.110 -15.819 1.00 97.38 274 SER A CA 1
ATOM 2074 C C . SER A 1 274 ? 3.290 -7.557 -15.237 1.00 97.38 274 SER A C 1
ATOM 2076 O O . SER A 1 274 ? 3.224 -8.297 -14.254 1.00 97.38 274 SER A O 1
ATOM 2078 N N . VAL A 1 275 ? 2.207 -7.111 -15.874 1.00 98.19 275 VAL A N 1
ATOM 2079 C CA . VAL A 1 275 ? 0.822 -7.469 -15.536 1.00 98.19 275 VAL A CA 1
ATOM 2080 C C . VAL A 1 275 ? 0.161 -8.001 -16.796 1.00 98.19 275 VAL A C 1
ATOM 2082 O O . VAL A 1 275 ? 0.271 -7.374 -17.846 1.00 98.19 275 VAL A O 1
ATOM 2085 N N . ASN A 1 276 ? -0.583 -9.103 -16.733 1.00 98.00 276 ASN A N 1
ATOM 2086 C CA . ASN A 1 276 ? -1.278 -9.660 -17.906 1.00 98.00 276 ASN A CA 1
ATOM 2087 C C . ASN A 1 276 ? -2.474 -8.820 -18.407 1.00 98.00 276 ASN A C 1
ATOM 2089 O O . ASN A 1 276 ? -3.253 -9.281 -19.239 1.00 98.00 276 ASN A O 1
ATOM 2093 N N . GLN A 1 277 ? -2.635 -7.602 -17.897 1.00 97.25 277 GLN A N 1
ATOM 2094 C CA . GLN A 1 277 ? -3.691 -6.665 -18.243 1.00 97.25 277 GLN A CA 1
ATOM 2095 C C . GLN A 1 277 ? -3.084 -5.295 -18.564 1.00 97.25 277 GLN A C 1
ATOM 2097 O O . GLN A 1 277 ? -2.086 -4.906 -17.948 1.00 97.25 277 GLN A O 1
ATOM 2102 N N . PRO A 1 278 ? -3.692 -4.527 -19.484 1.00 97.31 278 PRO A N 1
ATOM 2103 C CA . PRO A 1 278 ? -3.304 -3.145 -19.719 1.00 97.31 278 PRO A CA 1
ATOM 2104 C C . PRO A 1 278 ? -3.406 -2.335 -18.428 1.00 97.31 278 PRO A C 1
ATOM 2106 O O . PRO A 1 278 ? -4.409 -2.426 -17.713 1.00 97.31 278 PRO A O 1
ATOM 2109 N N . SER A 1 279 ? -2.372 -1.554 -18.133 1.00 97.12 279 SER A N 1
ATOM 2110 C CA . SER A 1 279 ? -2.207 -0.914 -16.826 1.00 97.12 279 SER A CA 1
ATOM 2111 C C . SER A 1 279 ? -1.694 0.520 -16.946 1.00 97.12 279 SER A C 1
ATOM 2113 O O . SER A 1 279 ? -1.015 0.863 -17.908 1.00 97.12 279 SER A O 1
ATOM 2115 N N . THR A 1 280 ? -1.997 1.358 -15.961 1.00 96.69 280 THR A N 1
ATOM 2116 C CA . THR A 1 280 ? -1.394 2.685 -15.782 1.00 96.69 280 THR A CA 1
ATOM 2117 C C . THR A 1 280 ? -0.377 2.613 -14.651 1.00 96.69 280 THR A C 1
ATOM 2119 O O . THR A 1 280 ? -0.683 2.032 -13.607 1.00 96.69 280 THR A O 1
ATOM 2122 N N . VAL A 1 281 ? 0.791 3.225 -14.824 1.00 96.69 281 VAL A N 1
ATOM 2123 C CA . VAL A 1 281 ? 1.892 3.160 -13.849 1.00 96.69 281 VAL A CA 1
ATOM 2124 C C . VAL A 1 281 ? 2.229 4.559 -13.360 1.00 96.69 281 VAL A C 1
ATOM 2126 O O . VAL A 1 281 ? 2.272 5.502 -14.150 1.00 96.69 281 VAL A O 1
ATOM 2129 N N . ARG A 1 282 ? 2.466 4.699 -12.057 1.00 94.50 282 ARG A N 1
ATOM 2130 C CA . ARG A 1 282 ? 2.898 5.944 -11.417 1.00 94.50 282 ARG A CA 1
ATOM 2131 C C . ARG A 1 282 ? 4.127 5.679 -10.560 1.00 94.50 282 ARG A C 1
ATOM 2133 O O . ARG A 1 282 ? 4.155 4.686 -9.835 1.00 94.50 282 ARG A O 1
ATOM 2140 N N . GLY A 1 283 ? 5.102 6.578 -10.608 1.00 93.62 283 GLY A N 1
ATOM 2141 C CA . GLY A 1 283 ? 6.351 6.410 -9.875 1.00 93.62 283 GLY A CA 1
ATOM 2142 C C . GLY A 1 283 ? 7.299 7.598 -9.989 1.00 93.62 283 GLY A C 1
ATOM 2143 O O . GLY A 1 283 ? 7.015 8.557 -10.715 1.00 93.62 283 GLY A O 1
ATOM 2144 N N . ILE A 1 284 ? 8.420 7.523 -9.273 1.00 93.19 284 ILE A N 1
ATOM 2145 C CA . ILE A 1 284 ? 9.497 8.519 -9.326 1.00 93.19 284 ILE A CA 1
ATOM 2146 C C . ILE A 1 284 ? 10.302 8.311 -10.613 1.00 93.19 284 ILE A C 1
ATOM 2148 O O . ILE A 1 284 ? 10.556 7.178 -11.018 1.00 93.19 284 ILE A O 1
ATOM 2152 N N . MET A 1 285 ? 10.684 9.407 -11.266 1.00 92.81 285 MET A N 1
ATOM 2153 C CA . MET A 1 285 ? 11.480 9.397 -12.493 1.00 92.81 285 MET A CA 1
ATOM 2154 C C . MET A 1 285 ? 12.402 10.621 -12.535 1.00 92.81 285 MET A C 1
ATOM 2156 O O . MET A 1 285 ? 12.132 11.613 -13.213 1.00 92.81 285 MET A O 1
ATOM 2160 N N . THR A 1 286 ? 13.489 10.554 -11.772 1.00 88.94 286 THR A N 1
ATOM 2161 C CA . THR A 1 286 ? 14.530 11.581 -11.602 1.00 88.94 286 THR A CA 1
ATOM 2162 C C . THR A 1 286 ? 15.205 11.978 -12.912 1.00 88.94 286 THR A C 1
ATOM 2164 O O . THR A 1 286 ? 15.646 13.117 -13.051 1.00 88.94 286 THR A O 1
ATOM 2167 N N . SER A 1 287 ? 15.208 11.089 -13.909 1.00 86.19 287 SER A N 1
ATOM 2168 C CA . SER A 1 287 ? 15.698 11.361 -15.265 1.00 86.19 287 SER A CA 1
ATOM 2169 C C . SER A 1 287 ? 14.807 12.316 -16.076 1.00 86.19 287 SER A C 1
ATOM 2171 O O . SER A 1 287 ? 15.258 12.845 -17.092 1.00 86.19 287 SER A O 1
ATOM 2173 N N . GLN A 1 288 ? 13.562 12.570 -15.645 1.00 86.06 288 GLN A N 1
ATOM 2174 C CA . GLN A 1 288 ? 12.583 13.403 -16.352 1.00 86.06 288 GLN A CA 1
ATOM 2175 C C . GLN A 1 288 ? 12.130 14.598 -15.492 1.00 86.06 288 GLN A C 1
ATOM 2177 O O . GLN A 1 288 ? 11.186 14.474 -14.703 1.00 86.06 288 GLN A O 1
ATOM 2182 N N . PRO A 1 289 ? 12.729 15.793 -15.667 1.00 79.94 289 PRO A N 1
ATOM 2183 C CA . PRO A 1 289 ? 12.410 16.982 -14.876 1.00 79.94 289 PRO A CA 1
ATOM 2184 C C . PRO A 1 289 ? 10.937 17.372 -14.970 1.00 79.94 289 PRO A C 1
ATOM 2186 O O . PRO A 1 289 ? 10.334 17.274 -16.040 1.00 79.94 289 PRO A O 1
ATOM 2189 N N . THR A 1 290 ? 10.359 17.868 -13.873 1.00 80.12 290 THR A N 1
ATOM 2190 C CA . THR A 1 290 ? 8.942 18.249 -13.792 1.00 80.12 290 THR A CA 1
ATOM 2191 C C . THR A 1 290 ? 8.699 19.652 -13.276 1.00 80.12 290 THR A C 1
ATOM 2193 O O . THR A 1 290 ? 9.475 20.191 -12.492 1.00 80.12 290 THR A O 1
ATOM 2196 N N . LEU A 1 291 ? 7.535 20.193 -13.637 1.00 74.69 291 LEU A N 1
ATOM 2197 C CA . LEU A 1 291 ? 6.917 21.262 -12.867 1.00 74.69 291 LEU A CA 1
ATOM 2198 C C . LEU A 1 291 ? 6.264 20.679 -11.601 1.00 74.69 291 LEU A C 1
ATOM 2200 O O . LEU A 1 291 ? 5.675 19.593 -11.680 1.00 74.69 291 LEU A O 1
ATOM 2204 N N . PRO A 1 292 ? 6.357 21.371 -10.450 1.00 76.38 292 PRO A N 1
ATOM 2205 C CA . PRO A 1 292 ? 5.618 21.002 -9.252 1.00 76.38 292 PRO A CA 1
ATOM 2206 C C . PRO A 1 292 ? 4.113 21.005 -9.506 1.00 76.38 292 PRO A C 1
ATOM 2208 O O . PRO A 1 292 ? 3.585 21.920 -10.142 1.00 76.38 292 PRO A O 1
ATOM 2211 N N . GLY A 1 293 ? 3.408 20.007 -8.983 1.00 67.81 293 GLY A N 1
ATOM 2212 C CA . GLY A 1 293 ? 1.960 19.951 -9.125 1.00 67.81 293 GLY A CA 1
ATOM 2213 C C . GLY A 1 293 ? 1.318 18.721 -8.485 1.00 67.81 293 GLY A C 1
ATOM 2214 O O . GLY A 1 293 ? 1.985 17.705 -8.272 1.00 67.81 293 GLY A O 1
ATOM 2215 N N . PRO A 1 294 ? 0.006 18.793 -8.190 1.00 67.38 294 PRO A N 1
ATOM 2216 C CA . PRO A 1 294 ? -0.738 17.680 -7.602 1.00 67.38 294 PRO A CA 1
ATOM 2217 C C . PRO A 1 294 ? -1.001 16.547 -8.606 1.00 67.38 294 PRO A C 1
ATOM 2219 O O . PRO A 1 294 ? -1.223 15.407 -8.205 1.00 67.38 294 PRO A O 1
ATOM 2222 N N . VAL A 1 295 ? -0.969 16.847 -9.909 1.00 80.00 295 VAL A N 1
ATOM 2223 C CA . VAL A 1 295 ? -1.162 15.874 -10.988 1.00 80.00 295 VAL A CA 1
ATOM 2224 C C . VAL A 1 295 ? 0.197 15.583 -11.631 1.00 80.00 295 VAL A C 1
ATOM 2226 O O . VAL A 1 295 ? 0.805 16.509 -12.173 1.00 80.00 295 VAL A O 1
ATOM 2229 N N . PRO A 1 296 ? 0.688 14.331 -11.586 1.00 85.81 296 PRO A N 1
ATOM 2230 C CA . PRO A 1 296 ? 1.923 13.951 -12.262 1.00 85.81 296 PRO A CA 1
ATOM 2231 C C . PRO A 1 296 ? 1.831 14.191 -13.770 1.00 85.81 296 PRO A C 1
ATOM 2233 O O . PRO A 1 296 ? 0.813 13.877 -14.392 1.00 85.81 296 PRO A O 1
ATOM 2236 N N . ALA A 1 297 ? 2.905 14.701 -14.372 1.00 90.62 297 ALA A N 1
ATOM 2237 C CA . ALA A 1 297 ? 2.974 14.813 -15.825 1.00 90.62 297 ALA A CA 1
ATOM 2238 C C . ALA A 1 297 ? 3.033 13.420 -16.476 1.00 90.62 297 ALA A C 1
ATOM 2240 O O . ALA A 1 297 ? 3.554 12.460 -15.892 1.00 90.62 297 ALA A O 1
ATOM 2241 N N . LEU A 1 298 ? 2.495 13.324 -17.693 1.00 92.56 298 LEU A N 1
ATOM 2242 C CA . LEU A 1 298 ? 2.504 12.083 -18.457 1.00 92.56 298 LEU A CA 1
ATOM 2243 C C . LEU A 1 298 ? 3.900 11.781 -19.015 1.00 92.56 298 LEU A C 1
ATOM 2245 O O . LEU A 1 298 ? 4.657 12.695 -19.336 1.00 92.56 298 LEU A O 1
ATOM 2249 N N . VAL A 1 299 ? 4.218 10.495 -19.146 1.00 92.25 299 VAL A N 1
ATOM 2250 C CA . VAL A 1 299 ? 5.446 9.994 -19.780 1.00 92.25 299 VAL A CA 1
ATOM 2251 C C . VAL A 1 299 ? 5.152 8.735 -20.587 1.00 92.25 299 VAL A C 1
ATOM 2253 O O . VAL A 1 299 ? 4.146 8.067 -20.335 1.00 92.25 299 VAL A O 1
ATOM 2256 N N . ASN A 1 300 ? 6.032 8.397 -21.533 1.00 92.00 300 ASN A N 1
ATOM 2257 C CA . ASN A 1 300 ? 5.934 7.192 -22.362 1.00 92.00 300 ASN A CA 1
ATOM 2258 C C . ASN A 1 300 ? 4.557 7.070 -23.037 1.00 92.00 300 ASN A C 1
ATOM 2260 O O . ASN A 1 300 ? 3.916 6.016 -22.986 1.00 92.00 300 ASN A O 1
ATOM 2264 N N . VAL A 1 301 ? 4.057 8.170 -23.608 1.00 90.62 301 VAL A N 1
ATOM 2265 C CA . VAL A 1 301 ? 2.748 8.182 -24.260 1.00 90.62 301 VAL A CA 1
ATOM 2266 C C . VAL A 1 301 ? 2.881 7.516 -25.627 1.00 90.62 301 VAL A C 1
ATOM 2268 O O . VAL A 1 301 ? 3.807 7.785 -26.390 1.00 90.62 301 VAL A O 1
ATOM 2271 N N . ALA A 1 302 ? 1.960 6.604 -25.941 1.00 83.12 302 ALA A N 1
ATOM 2272 C CA . ALA A 1 302 ? 1.968 5.913 -27.224 1.00 83.12 302 ALA A CA 1
ATOM 2273 C C . ALA A 1 302 ? 1.873 6.924 -28.380 1.00 83.12 302 ALA A C 1
ATOM 2275 O O . ALA A 1 302 ? 0.937 7.721 -28.433 1.00 83.12 302 ALA A O 1
ATOM 2276 N N . GLY A 1 303 ? 2.828 6.859 -29.310 1.00 80.12 303 GLY A N 1
ATOM 2277 C CA . GLY A 1 303 ? 2.945 7.800 -30.428 1.00 80.12 303 GLY A CA 1
ATOM 2278 C C . GLY A 1 303 ? 4.051 8.844 -30.257 1.00 80.12 303 GLY A C 1
ATOM 2279 O O . GLY A 1 303 ? 4.409 9.488 -31.242 1.00 80.12 303 GLY A O 1
ATOM 2280 N N . ASP A 1 304 ? 4.641 8.968 -29.065 1.00 80.62 304 ASP A N 1
ATOM 2281 C CA . ASP A 1 304 ? 5.857 9.757 -28.879 1.00 80.62 304 ASP A CA 1
ATOM 2282 C C . ASP A 1 304 ? 7.044 9.039 -29.544 1.00 80.62 304 ASP A C 1
ATOM 2284 O O . ASP A 1 304 ? 7.315 7.870 -29.276 1.00 80.62 304 ASP A O 1
ATOM 2288 N N . ASN A 1 305 ? 7.794 9.739 -30.403 1.00 69.69 305 ASN A N 1
ATOM 2289 C CA . ASN A 1 305 ? 8.988 9.198 -31.080 1.00 69.69 305 ASN A CA 1
ATOM 2290 C C . ASN A 1 305 ? 10.244 9.221 -30.185 1.00 69.69 305 ASN A C 1
ATOM 2292 O O . ASN A 1 305 ? 11.360 9.402 -30.672 1.00 69.69 305 ASN A O 1
ATOM 2296 N N . VAL A 1 306 ? 10.066 9.098 -28.872 1.00 77.50 306 VAL A N 1
ATOM 2297 C CA . VAL A 1 306 ? 11.140 9.181 -27.879 1.00 77.50 306 VAL A CA 1
ATOM 2298 C C . VAL A 1 306 ? 11.326 7.803 -27.257 1.00 77.50 306 VAL A C 1
ATOM 2300 O O . VAL A 1 306 ? 10.351 7.094 -27.009 1.00 77.50 306 VAL A O 1
ATOM 2303 N N . SER A 1 307 ? 12.576 7.409 -27.009 1.00 81.38 307 SER A N 1
ATOM 2304 C CA . SER A 1 307 ? 12.864 6.181 -26.267 1.00 81.38 307 SER A CA 1
ATOM 2305 C C . SER A 1 307 ? 12.136 6.192 -24.915 1.00 81.38 307 SER A C 1
ATOM 2307 O O . SER A 1 307 ? 12.144 7.233 -24.247 1.00 81.38 307 SER A O 1
ATOM 2309 N N . PRO A 1 308 ? 11.530 5.067 -24.489 1.00 85.25 308 PRO A N 1
ATOM 2310 C CA . PRO A 1 308 ? 10.837 5.007 -23.211 1.00 85.25 308 PRO A CA 1
ATOM 2311 C C . PRO A 1 308 ? 11.776 5.377 -22.063 1.00 85.25 308 PRO A C 1
ATOM 2313 O O . PRO A 1 308 ? 12.876 4.841 -21.955 1.00 85.25 308 PRO A O 1
ATOM 2316 N N . SER A 1 309 ? 11.329 6.292 -21.211 1.00 91.19 309 SER A N 1
ATOM 2317 C CA . SER A 1 309 ? 11.992 6.607 -19.948 1.00 91.19 309 SER A CA 1
ATOM 2318 C C . SER A 1 309 ? 11.634 5.568 -18.893 1.00 91.19 309 SER A C 1
ATOM 2320 O O . SER A 1 309 ? 10.538 5.002 -18.907 1.00 91.19 309 SER A O 1
ATOM 2322 N N . THR A 1 310 ? 12.546 5.340 -17.962 1.00 93.62 310 THR A N 1
ATOM 2323 C CA . THR A 1 310 ? 12.450 4.323 -16.914 1.00 93.62 310 THR A CA 1
ATOM 2324 C C . THR A 1 310 ? 12.126 4.952 -15.564 1.00 93.62 310 THR A C 1
ATOM 2326 O O . THR A 1 310 ? 12.593 6.040 -15.238 1.00 93.62 310 THR A O 1
ATOM 2329 N N . PHE A 1 311 ? 11.259 4.299 -14.793 1.00 94.81 311 PHE A N 1
ATOM 2330 C CA . PHE A 1 311 ? 10.936 4.702 -13.429 1.00 94.81 311 PHE A CA 1
ATOM 2331 C C . PHE A 1 311 ? 12.064 4.294 -12.484 1.00 94.81 311 PHE A C 1
ATOM 2333 O O . PHE A 1 311 ? 12.478 3.138 -12.482 1.00 94.81 311 PHE A O 1
ATOM 2340 N N . ASP A 1 312 ? 12.504 5.210 -11.628 1.00 93.62 312 ASP A N 1
ATOM 2341 C CA . ASP A 1 312 ? 13.413 4.878 -10.532 1.00 93.62 312 ASP A CA 1
ATOM 2342 C C . ASP A 1 312 ? 12.729 3.980 -9.508 1.00 93.62 312 ASP A C 1
ATOM 2344 O O . ASP A 1 312 ? 13.356 3.096 -8.955 1.00 93.62 312 ASP A O 1
ATOM 2348 N N . THR A 1 313 ? 11.440 4.205 -9.250 1.00 92.38 313 THR A N 1
ATOM 2349 C CA . THR A 1 313 ? 10.609 3.289 -8.468 1.00 92.38 313 THR A CA 1
ATOM 2350 C C . THR A 1 313 ? 9.139 3.446 -8.826 1.00 92.38 313 THR A C 1
ATOM 2352 O O . THR A 1 313 ? 8.716 4.496 -9.317 1.00 92.38 313 THR A O 1
ATOM 2355 N N . VAL A 1 314 ? 8.347 2.406 -8.570 1.00 93.94 314 VAL A N 1
ATOM 2356 C CA . VAL A 1 314 ? 6.912 2.371 -8.859 1.00 93.94 314 VAL A CA 1
ATOM 2357 C C . VAL A 1 314 ? 6.106 2.510 -7.568 1.00 93.94 314 VAL A C 1
ATOM 2359 O O . VAL A 1 314 ? 6.118 1.640 -6.697 1.00 93.94 314 VAL A O 1
ATOM 2362 N N . ASP A 1 315 ? 5.332 3.588 -7.468 1.00 91.06 315 ASP A N 1
ATOM 2363 C CA . ASP A 1 315 ? 4.441 3.826 -6.330 1.00 91.06 315 ASP A CA 1
ATOM 2364 C C . ASP A 1 315 ? 3.188 2.964 -6.408 1.00 91.06 315 ASP A C 1
ATOM 2366 O O . ASP A 1 315 ? 2.678 2.485 -5.393 1.00 91.06 315 ASP A O 1
ATOM 2370 N N . ARG A 1 316 ? 2.635 2.851 -7.619 1.00 93.06 316 ARG A N 1
ATOM 2371 C CA . ARG A 1 316 ? 1.295 2.319 -7.837 1.00 93.06 316 ARG A CA 1
ATOM 2372 C C . ARG A 1 316 ? 1.093 1.887 -9.277 1.00 93.06 316 ARG A C 1
ATOM 2374 O O . ARG A 1 316 ? 1.531 2.562 -10.212 1.00 93.06 316 ARG A O 1
ATOM 2381 N N . ILE A 1 317 ? 0.321 0.820 -9.438 1.00 96.81 317 ILE A N 1
ATOM 2382 C CA . ILE A 1 317 ? -0.154 0.339 -10.730 1.00 96.81 317 ILE A CA 1
ATOM 2383 C C . ILE A 1 317 ? -1.663 0.132 -10.638 1.00 96.81 317 ILE A C 1
ATOM 2385 O O . ILE A 1 317 ? -2.143 -0.528 -9.720 1.00 96.81 317 ILE A O 1
ATOM 2389 N N . HIS A 1 318 ? -2.408 0.685 -11.593 1.00 95.88 318 HIS A N 1
ATOM 2390 C CA . HIS A 1 318 ? -3.846 0.449 -11.739 1.00 95.88 318 HIS A CA 1
ATOM 2391 C C . HIS A 1 318 ? -4.132 -0.267 -13.051 1.00 95.88 318 HIS A C 1
ATOM 2393 O O . HIS A 1 318 ? -3.460 -0.017 -14.051 1.00 95.88 318 HIS A O 1
ATOM 2399 N N . LEU A 1 319 ? -5.171 -1.096 -13.081 1.00 96.62 319 LEU A N 1
ATOM 2400 C CA . LEU A 1 319 ? -5.701 -1.617 -14.335 1.00 96.62 319 LEU A CA 1
ATOM 2401 C C . LEU A 1 319 ? -6.283 -0.464 -15.165 1.00 96.62 319 LEU A C 1
ATOM 2403 O O . LEU A 1 319 ? -7.086 0.326 -14.674 1.00 96.62 319 LEU A O 1
ATOM 2407 N N . ALA A 1 320 ? -5.892 -0.374 -16.435 1.00 94.06 320 ALA A N 1
ATOM 2408 C CA . ALA A 1 320 ? -6.396 0.650 -17.352 1.00 94.06 320 ALA A CA 1
ATOM 2409 C C . ALA A 1 320 ? -7.797 0.301 -17.887 1.00 94.06 320 ALA A C 1
ATOM 2411 O O . ALA A 1 320 ? -8.575 1.177 -18.269 1.00 94.06 320 ALA A O 1
ATOM 2412 N N . ASN A 1 321 ? -8.133 -0.990 -17.907 1.00 90.62 321 ASN A N 1
ATOM 2413 C CA . ASN A 1 321 ? -9.432 -1.472 -18.353 1.00 90.62 321 ASN A CA 1
ATOM 2414 C C . ASN A 1 321 ? -10.496 -1.320 -17.262 1.00 90.62 321 ASN A C 1
ATOM 2416 O O . ASN A 1 321 ? -10.241 -1.532 -16.077 1.00 90.62 321 ASN A O 1
ATOM 2420 N N . ARG A 1 322 ? -11.742 -1.061 -17.676 1.00 87.81 322 ARG A N 1
ATOM 2421 C CA . ARG A 1 322 ? -12.896 -1.161 -16.774 1.00 87.81 322 ARG A CA 1
ATOM 2422 C C . ARG A 1 322 ? -13.152 -2.628 -16.432 1.00 87.81 322 ARG A C 1
ATOM 2424 O O . ARG A 1 322 ? -13.607 -3.388 -17.284 1.00 87.81 322 ARG A O 1
ATOM 2431 N N . VAL A 1 323 ? -12.888 -3.006 -15.187 1.00 90.25 323 VAL A N 1
ATOM 2432 C CA . VAL A 1 323 ? -13.159 -4.347 -14.650 1.00 90.25 323 VAL A CA 1
ATOM 2433 C C . VAL A 1 323 ? -14.445 -4.364 -13.820 1.00 90.25 323 VAL A C 1
ATOM 2435 O O . VAL A 1 323 ? -14.987 -3.318 -13.467 1.00 90.25 323 VAL A O 1
ATOM 2438 N N . ARG A 1 324 ? -14.969 -5.558 -13.528 1.00 91.31 324 ARG A N 1
ATOM 2439 C CA . ARG A 1 324 ? -16.114 -5.769 -12.629 1.00 91.31 324 ARG A CA 1
ATOM 2440 C C . ARG A 1 324 ? -15.811 -6.931 -11.702 1.00 91.31 324 ARG A C 1
ATOM 2442 O O . ARG A 1 324 ? -15.202 -7.899 -12.137 1.00 91.31 324 ARG A O 1
ATOM 2449 N N . ALA A 1 325 ? -16.237 -6.835 -10.449 1.00 88.56 325 ALA A N 1
ATOM 2450 C CA . ALA A 1 325 ? -16.005 -7.896 -9.482 1.00 88.56 325 ALA A CA 1
ATOM 2451 C C . ALA A 1 325 ? -16.873 -9.148 -9.745 1.00 88.56 325 ALA A C 1
ATOM 2453 O O . ALA A 1 325 ? -18.040 -8.999 -10.119 1.00 88.56 325 ALA A O 1
ATOM 2454 N N . PRO A 1 326 ? -16.339 -10.361 -9.500 1.00 93.06 326 PRO A N 1
ATOM 2455 C CA . PRO A 1 326 ? -14.930 -10.626 -9.221 1.00 93.06 326 PRO A CA 1
ATOM 2456 C C . PRO A 1 326 ? -14.078 -10.483 -10.492 1.00 93.06 326 PRO A C 1
ATOM 2458 O O . PRO A 1 326 ? -14.513 -10.856 -11.580 1.00 93.06 326 PRO A O 1
ATOM 2461 N N . TYR A 1 327 ? -12.852 -9.985 -10.351 1.00 95.19 327 TYR A N 1
ATOM 2462 C CA . TYR A 1 327 ? -11.895 -9.899 -11.459 1.00 95.19 327 TYR A CA 1
ATOM 2463 C C . TYR A 1 327 ? -10.548 -10.498 -11.080 1.00 95.19 327 TYR A C 1
ATOM 2465 O O . TYR A 1 327 ? -10.240 -10.703 -9.905 1.00 95.19 327 TYR A O 1
ATOM 2473 N N . THR A 1 328 ? -9.750 -10.817 -12.094 1.00 96.56 328 THR A N 1
ATOM 2474 C CA . THR A 1 328 ? -8.469 -11.497 -11.916 1.00 96.56 328 THR A CA 1
ATOM 2475 C C . THR A 1 328 ? -7.404 -10.866 -12.789 1.00 96.56 328 THR A C 1
ATOM 2477 O O . THR A 1 328 ? -7.659 -10.520 -13.943 1.00 96.56 328 THR A O 1
ATOM 2480 N N . PHE A 1 329 ? -6.207 -10.747 -12.233 1.00 97.50 329 PHE A N 1
ATOM 2481 C CA . PHE A 1 329 ? -5.000 -10.411 -12.969 1.00 97.50 329 PHE A CA 1
ATOM 2482 C C . PHE A 1 329 ? -3.851 -11.284 -12.468 1.00 97.50 329 PHE A C 1
ATOM 2484 O O . PHE A 1 329 ? -3.866 -11.775 -11.336 1.00 97.50 329 PHE A O 1
ATOM 2491 N N . THR A 1 330 ? -2.874 -11.494 -13.339 1.00 97.94 330 THR A N 1
ATOM 2492 C CA . THR A 1 330 ? -1.632 -12.188 -13.013 1.00 97.94 330 THR A CA 1
ATOM 2493 C C . THR A 1 330 ? -0.477 -11.224 -13.171 1.00 97.94 330 THR A C 1
ATOM 2495 O O . THR A 1 330 ? -0.454 -10.405 -14.097 1.00 97.94 330 THR A O 1
ATOM 2498 N N . VAL A 1 331 ? 0.485 -11.343 -12.274 1.00 97.81 331 VAL A N 1
ATOM 2499 C CA . VAL A 1 331 ? 1.672 -10.499 -12.223 1.00 97.81 331 VAL A CA 1
ATOM 2500 C C . VAL A 1 331 ? 2.910 -11.370 -12.287 1.00 97.81 331 VAL A C 1
ATOM 2502 O O . VAL A 1 331 ? 2.946 -12.462 -11.725 1.00 97.81 331 VAL A O 1
ATOM 2505 N N . THR A 1 332 ? 3.901 -10.884 -13.028 1.00 97.50 332 THR A N 1
ATOM 2506 C CA . THR A 1 332 ? 5.271 -11.393 -12.962 1.00 97.50 332 THR A CA 1
ATOM 2507 C C . THR A 1 332 ? 6.045 -10.440 -12.074 1.00 97.50 332 THR A C 1
ATOM 2509 O O . THR A 1 332 ? 6.040 -9.232 -12.327 1.00 97.50 332 THR A O 1
ATOM 2512 N N . GLU A 1 333 ? 6.688 -10.960 -11.040 1.00 94.31 333 GLU A N 1
ATOM 2513 C CA . GLU A 1 333 ? 7.302 -10.168 -9.979 1.00 94.31 333 GLU A CA 1
ATOM 2514 C C . GLU A 1 333 ? 8.758 -10.573 -9.751 1.00 94.31 333 GLU A C 1
ATOM 2516 O O . GLU A 1 333 ? 9.141 -11.726 -9.945 1.00 94.31 333 GLU A O 1
ATOM 2521 N N . ALA A 1 334 ? 9.566 -9.609 -9.324 1.00 92.88 334 ALA A N 1
ATOM 2522 C CA . ALA A 1 334 ? 10.953 -9.765 -8.928 1.00 92.88 334 ALA A CA 1
ATOM 2523 C C . ALA A 1 334 ? 11.066 -9.744 -7.402 1.00 92.88 334 ALA A C 1
ATOM 2525 O O . ALA A 1 334 ? 10.828 -8.714 -6.766 1.00 92.88 334 ALA A O 1
ATOM 2526 N N . VAL A 1 335 ? 11.500 -10.859 -6.818 1.00 89.38 335 VAL A N 1
ATOM 2527 C CA . VAL A 1 335 ? 11.867 -10.944 -5.403 1.00 89.38 335 VAL A CA 1
ATOM 2528 C C . VAL A 1 335 ? 13.379 -10.792 -5.263 1.00 89.38 335 VAL A C 1
ATOM 2530 O O . VAL A 1 335 ? 14.118 -11.615 -5.809 1.00 89.38 335 VAL A O 1
ATOM 2533 N N . PRO A 1 336 ? 13.877 -9.790 -4.518 1.00 86.06 336 PRO A N 1
ATOM 2534 C CA . PRO A 1 336 ? 15.300 -9.688 -4.223 1.00 86.06 336 PRO A CA 1
ATOM 2535 C C . PRO A 1 336 ? 15.781 -10.902 -3.421 1.00 86.06 336 PRO A C 1
ATOM 2537 O O . PRO A 1 336 ? 15.208 -11.233 -2.384 1.00 86.06 336 PRO A O 1
ATOM 2540 N N . ASN A 1 337 ? 16.868 -11.531 -3.863 1.00 85.12 337 ASN A N 1
ATOM 2541 C CA . ASN A 1 337 ? 17.438 -12.721 -3.228 1.00 85.12 337 ASN A CA 1
ATOM 2542 C C . ASN A 1 337 ? 18.699 -12.389 -2.406 1.00 85.12 337 ASN A C 1
ATOM 2544 O O . ASN A 1 337 ? 19.716 -13.075 -2.483 1.00 85.12 337 ASN A O 1
ATOM 2548 N N . ALA A 1 338 ? 18.652 -11.281 -1.660 1.00 84.69 338 ALA A N 1
ATOM 2549 C CA . ALA A 1 338 ? 19.777 -10.793 -0.864 1.00 84.69 338 ALA A CA 1
ATOM 2550 C C . ALA A 1 338 ? 19.930 -11.578 0.447 1.00 84.69 338 ALA A C 1
ATOM 2552 O O . ALA A 1 338 ? 18.958 -11.785 1.185 1.00 84.69 338 ALA A O 1
ATOM 2553 N N . ALA A 1 339 ? 21.160 -11.970 0.782 1.00 85.81 339 ALA A N 1
ATOM 2554 C CA . ALA A 1 339 ? 21.433 -12.635 2.050 1.00 85.81 339 ALA A CA 1
ATOM 2555 C C . ALA A 1 339 ? 21.362 -11.642 3.222 1.00 85.81 339 ALA A C 1
ATOM 2557 O O . ALA A 1 339 ? 21.693 -10.464 3.099 1.00 85.81 339 ALA A O 1
ATOM 2558 N N . VAL A 1 340 ? 20.974 -12.122 4.408 1.00 87.00 340 VAL A N 1
ATOM 2559 C CA . VAL A 1 340 ? 20.873 -11.271 5.611 1.00 87.00 340 VAL A CA 1
ATOM 2560 C C . VAL A 1 340 ? 22.203 -10.590 5.939 1.00 87.00 340 VAL A C 1
ATOM 2562 O O . VAL A 1 340 ? 22.204 -9.432 6.348 1.00 87.00 340 VAL A O 1
ATOM 2565 N N . ASP A 1 341 ? 23.324 -11.286 5.750 1.00 88.81 341 ASP A N 1
ATOM 2566 C CA . ASP A 1 341 ? 24.648 -10.723 6.015 1.00 88.81 341 ASP A CA 1
ATOM 2567 C C . ASP A 1 341 ? 25.010 -9.627 5.005 1.00 88.81 341 ASP A C 1
ATOM 2569 O O . ASP A 1 341 ? 25.546 -8.594 5.404 1.00 88.81 341 ASP A O 1
ATOM 2573 N N . GLU A 1 342 ? 24.616 -9.779 3.733 1.00 88.25 342 GLU A N 1
ATOM 2574 C CA . GLU A 1 342 ? 24.762 -8.722 2.725 1.00 88.25 342 GLU A CA 1
ATOM 2575 C C . GLU A 1 342 ? 23.959 -7.480 3.128 1.00 88.25 342 GLU A C 1
ATOM 2577 O O . GLU A 1 342 ? 24.505 -6.379 3.137 1.00 88.25 342 GLU A O 1
ATOM 2582 N N . LEU A 1 343 ? 22.702 -7.654 3.554 1.00 88.06 343 LEU A N 1
ATOM 2583 C CA . LEU A 1 343 ? 21.833 -6.556 3.998 1.00 88.06 343 LEU A CA 1
ATOM 2584 C C . LEU A 1 343 ? 22.350 -5.850 5.259 1.00 88.06 343 LEU A C 1
ATOM 2586 O O . LEU A 1 343 ? 22.144 -4.652 5.421 1.00 88.06 343 LEU A O 1
ATOM 2590 N N . LYS A 1 344 ? 23.021 -6.574 6.160 1.00 88.69 344 LYS A N 1
ATOM 2591 C CA . LYS A 1 344 ? 23.675 -5.985 7.339 1.00 88.69 344 LYS A CA 1
ATOM 2592 C C . LYS A 1 344 ? 24.947 -5.227 6.989 1.00 88.69 344 LYS A C 1
ATOM 2594 O O . LYS A 1 344 ? 25.256 -4.239 7.646 1.00 88.69 344 LYS A O 1
ATOM 2599 N N . SER A 1 345 ? 25.688 -5.717 5.998 1.00 88.88 345 SER A N 1
ATOM 2600 C CA . SER A 1 345 ? 26.905 -5.070 5.504 1.00 88.88 345 SER A CA 1
ATOM 2601 C C . SER A 1 345 ? 26.627 -3.918 4.536 1.00 88.88 345 SER A C 1
ATOM 2603 O O . SER A 1 345 ? 27.539 -3.157 4.222 1.00 88.88 345 SER A O 1
ATOM 2605 N N . ALA A 1 346 ? 25.384 -3.792 4.061 1.00 86.12 346 ALA A N 1
ATOM 2606 C CA . ALA A 1 346 ? 24.971 -2.717 3.180 1.00 86.12 346 ALA A CA 1
ATOM 2607 C C . ALA A 1 346 ? 25.177 -1.355 3.862 1.00 86.12 346 ALA A C 1
ATOM 2609 O O . ALA A 1 346 ? 24.819 -1.156 5.026 1.00 86.12 346 ALA A O 1
ATOM 2610 N N . GLY A 1 347 ? 25.781 -0.426 3.121 1.00 84.12 347 GLY A N 1
ATOM 2611 C CA . GLY A 1 347 ? 25.974 0.952 3.557 1.00 84.12 347 GLY A CA 1
ATOM 2612 C C . GLY A 1 347 ? 24.685 1.775 3.514 1.00 84.12 347 GLY A C 1
ATOM 2613 O O . GLY A 1 347 ? 23.587 1.261 3.309 1.00 84.12 347 GLY A O 1
ATOM 2614 N N . THR A 1 348 ? 24.836 3.086 3.679 1.00 85.69 348 THR A N 1
ATOM 2615 C CA . THR A 1 348 ? 23.740 4.070 3.615 1.00 85.69 348 THR A CA 1
ATOM 2616 C C . THR A 1 348 ? 23.732 4.869 2.311 1.00 85.69 348 THR A C 1
ATOM 2618 O O . THR A 1 348 ? 23.067 5.900 2.233 1.00 85.69 348 THR A O 1
ATOM 2621 N N . ASP A 1 349 ? 24.469 4.408 1.299 1.00 87.12 349 ASP A N 1
ATOM 2622 C CA . ASP A 1 349 ? 24.578 5.037 -0.023 1.00 87.12 349 ASP A CA 1
ATOM 2623 C C . ASP A 1 349 ? 23.338 4.714 -0.867 1.00 87.12 349 ASP A C 1
ATOM 2625 O O . ASP A 1 349 ? 23.386 4.037 -1.894 1.00 87.12 349 ASP A O 1
ATOM 2629 N N . TYR A 1 350 ? 22.187 5.148 -0.365 1.00 86.06 350 TYR A N 1
ATOM 2630 C CA . TYR A 1 350 ? 20.900 4.936 -0.999 1.00 86.06 350 TYR A CA 1
ATOM 2631 C C . TYR A 1 350 ? 20.764 5.806 -2.256 1.00 86.06 350 TYR A C 1
ATOM 2633 O O . TYR A 1 350 ? 21.185 6.968 -2.246 1.00 86.06 350 TYR A O 1
ATOM 2641 N N . PRO A 1 351 ? 20.123 5.297 -3.324 1.00 85.94 351 PRO A N 1
ATOM 2642 C CA . PRO A 1 351 ? 19.694 6.131 -4.436 1.00 85.94 351 PRO A CA 1
ATOM 2643 C C . PRO A 1 351 ? 18.870 7.332 -3.964 1.00 85.94 351 PRO A C 1
ATOM 2645 O O . PRO A 1 351 ? 18.095 7.237 -3.011 1.00 85.94 351 PRO A O 1
ATOM 2648 N N . THR A 1 352 ? 18.981 8.459 -4.665 1.00 83.38 352 THR A N 1
ATOM 2649 C CA . THR A 1 352 ? 18.290 9.710 -4.304 1.00 83.38 352 THR A CA 1
ATOM 2650 C C . THR A 1 352 ? 16.771 9.551 -4.221 1.00 83.38 352 THR A C 1
ATOM 2652 O O . THR A 1 352 ? 16.139 10.166 -3.362 1.00 83.38 352 THR A O 1
ATOM 2655 N N . TRP A 1 353 ? 16.187 8.681 -5.051 1.00 85.12 353 TRP A N 1
ATOM 2656 C CA . TRP A 1 353 ? 14.754 8.383 -5.055 1.00 85.12 353 TRP A CA 1
ATOM 2657 C C . TRP A 1 353 ? 14.263 7.704 -3.768 1.00 85.12 353 TRP A C 1
ATOM 2659 O O . TRP A 1 353 ? 13.082 7.822 -3.445 1.00 85.12 353 TRP A O 1
ATOM 2669 N N . ILE A 1 354 ? 15.141 7.030 -3.006 1.00 86.06 354 ILE A N 1
ATOM 2670 C CA . ILE A 1 354 ? 14.778 6.436 -1.706 1.00 86.06 354 ILE A CA 1
ATOM 2671 C C . ILE A 1 354 ? 14.443 7.519 -0.703 1.00 86.06 354 ILE A C 1
ATOM 2673 O O . ILE A 1 354 ? 13.642 7.267 0.197 1.00 86.06 354 ILE A O 1
ATOM 2677 N N . GLY A 1 355 ? 15.037 8.703 -0.891 1.00 82.88 355 GLY A N 1
ATOM 2678 C CA . GLY A 1 355 ? 14.850 9.872 -0.066 1.00 82.88 355 GLY A CA 1
ATOM 2679 C C . GLY A 1 355 ? 13.438 9.921 0.511 1.00 82.88 355 GLY A C 1
ATOM 2680 O O . GLY A 1 355 ? 13.311 9.571 1.683 1.00 82.88 355 GLY A O 1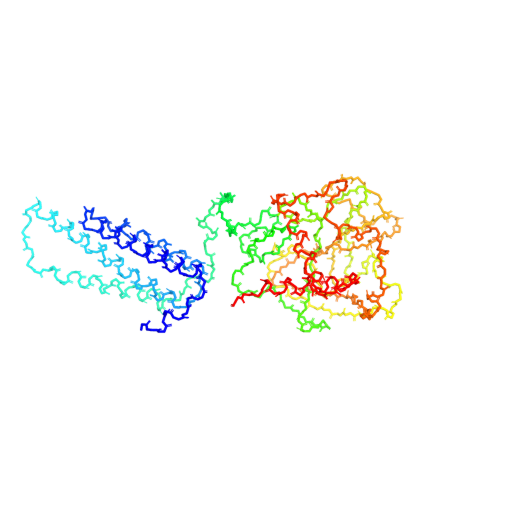
ATOM 2681 N N . PRO A 1 356 ? 12.406 10.264 -0.288 1.00 79.31 356 PRO A N 1
ATOM 2682 C CA . PRO A 1 356 ? 10.983 10.324 0.074 1.00 79.31 356 PRO A CA 1
ATOM 2683 C C . PRO A 1 356 ? 10.450 9.337 1.119 1.00 79.31 356 PRO A C 1
ATOM 2685 O O . PRO A 1 356 ? 9.525 9.679 1.849 1.00 79.31 356 PRO A O 1
ATOM 2688 N N . TYR A 1 357 ? 11.000 8.124 1.186 1.00 80.00 357 TYR A N 1
ATOM 2689 C CA . TYR A 1 357 ? 10.522 7.042 2.045 1.00 80.00 357 TYR A CA 1
ATOM 2690 C C . TYR A 1 357 ? 11.323 6.874 3.345 1.00 80.00 357 TYR A C 1
ATOM 2692 O O . TYR A 1 357 ? 10.844 6.214 4.266 1.00 80.00 357 TYR A O 1
ATOM 2700 N N . ILE A 1 358 ? 12.533 7.436 3.436 1.00 76.06 358 ILE A N 1
ATOM 2701 C CA . ILE A 1 358 ? 13.395 7.336 4.631 1.00 76.06 358 ILE A CA 1
ATOM 2702 C C . ILE A 1 358 ? 13.329 8.570 5.531 1.00 76.06 358 ILE A C 1
ATOM 2704 O O . ILE A 1 358 ? 13.709 8.492 6.697 1.00 76.06 358 ILE A O 1
ATOM 2708 N N . ASN A 1 359 ? 12.800 9.683 5.024 1.00 66.38 359 ASN A N 1
ATOM 2709 C CA . ASN A 1 359 ? 12.443 10.848 5.830 1.00 66.38 359 ASN A CA 1
ATOM 2710 C C . ASN A 1 359 ? 10.961 11.186 5.607 1.00 66.38 359 ASN A C 1
ATOM 2712 O O . ASN A 1 359 ? 10.379 10.814 4.597 1.00 66.38 359 ASN A O 1
ATOM 2716 N N . LEU A 1 360 ? 10.334 11.908 6.530 1.00 61.25 360 LEU A N 1
ATOM 2717 C CA . LEU A 1 360 ? 9.040 12.556 6.283 1.00 61.25 360 LEU A CA 1
ATOM 2718 C C . LEU A 1 360 ? 9.336 13.879 5.535 1.00 61.25 360 LEU A C 1
ATOM 2720 O O . LEU A 1 360 ? 9.715 14.854 6.177 1.00 61.25 360 LEU A O 1
ATOM 2724 N N . TYR A 1 361 ? 9.289 13.899 4.195 1.00 48.69 361 TYR A N 1
ATOM 2725 C CA . TYR A 1 361 ? 9.734 15.028 3.328 1.00 48.69 361 TYR A CA 1
ATOM 2726 C C . TYR A 1 361 ? 8.880 16.309 3.480 1.00 48.69 361 TYR A C 1
ATOM 2728 O O . TYR A 1 361 ? 7.732 16.201 3.901 1.00 48.69 361 TYR A O 1
ATOM 2736 N N . ALA A 1 362 ? 9.336 17.539 3.142 1.00 33.53 362 ALA A N 1
ATOM 2737 C CA . ALA A 1 362 ? 10.453 17.982 2.273 1.00 33.53 362 ALA A CA 1
ATOM 2738 C C . ALA A 1 362 ? 11.098 19.339 2.695 1.00 33.53 362 ALA A C 1
ATOM 2740 O O . ALA A 1 362 ? 10.388 20.275 3.065 1.00 33.53 362 ALA A O 1
ATOM 2741 N N . GLY A 1 363 ? 12.422 19.492 2.513 1.00 44.47 363 GLY A N 1
ATOM 2742 C CA . GLY A 1 363 ? 13.192 20.726 2.786 1.00 44.47 363 GLY A CA 1
ATOM 2743 C C . GLY A 1 363 ? 13.688 20.852 4.237 1.00 44.47 363 GLY A C 1
ATOM 2744 O O . GLY A 1 363 ? 13.613 19.889 4.994 1.00 44.47 363 GLY A O 1
ATOM 2745 N N . ASP A 1 364 ? 14.142 22.044 4.656 1.00 37.56 364 ASP A N 1
ATOM 2746 C CA . ASP A 1 364 ? 14.522 22.369 6.056 1.00 37.56 364 ASP A CA 1
ATOM 2747 C C . ASP A 1 364 ? 13.353 22.250 7.065 1.00 37.56 364 ASP A C 1
ATOM 2749 O O . ASP A 1 364 ? 13.477 22.598 8.242 1.00 37.56 364 ASP A O 1
ATOM 2753 N N . VAL A 1 365 ? 12.186 21.778 6.621 1.00 43.00 365 VAL A N 1
ATOM 2754 C CA . VAL A 1 365 ? 10.977 21.655 7.426 1.00 43.00 365 VAL A CA 1
ATOM 2755 C C . VAL A 1 365 ? 10.578 20.187 7.502 1.00 43.00 365 VAL A C 1
ATOM 2757 O O . VAL A 1 365 ? 9.896 19.654 6.633 1.00 43.00 365 VAL A O 1
ATOM 2760 N N . ILE A 1 366 ? 10.972 19.545 8.601 1.00 53.59 366 ILE A N 1
ATOM 2761 C CA . ILE A 1 366 ? 10.358 18.298 9.058 1.00 53.59 366 ILE A CA 1
ATOM 2762 C C . ILE A 1 366 ? 8.877 18.608 9.292 1.00 53.59 366 ILE A C 1
ATOM 2764 O O . ILE A 1 366 ? 8.544 19.451 10.134 1.00 53.59 366 ILE A O 1
ATOM 2768 N N . ALA A 1 367 ? 7.989 17.966 8.532 1.00 50.38 367 ALA A N 1
ATOM 2769 C CA . ALA A 1 367 ? 6.555 18.086 8.741 1.00 50.38 367 ALA A CA 1
ATOM 2770 C C . ALA A 1 367 ? 6.233 17.618 10.165 1.00 50.38 367 ALA A C 1
ATOM 2772 O O . ALA A 1 367 ? 6.323 16.430 10.487 1.00 50.38 367 ALA A O 1
ATOM 2773 N N . LYS A 1 368 ? 5.919 18.582 11.036 1.00 55.38 368 LYS A N 1
ATOM 2774 C CA . LYS A 1 368 ? 5.633 18.310 12.442 1.00 55.38 368 LYS A CA 1
ATOM 2775 C C . LYS A 1 368 ? 4.418 17.386 12.524 1.00 55.38 368 LYS A C 1
ATOM 2777 O O . LYS A 1 368 ? 3.450 17.569 11.783 1.00 55.38 368 LYS A O 1
ATOM 2782 N N . GLY A 1 369 ? 4.469 16.387 13.398 1.00 54.44 369 GLY A N 1
ATOM 2783 C CA . GLY A 1 369 ? 3.344 15.480 13.587 1.00 54.44 369 GLY A CA 1
ATOM 2784 C C . GLY A 1 369 ? 2.110 16.230 14.094 1.00 54.44 369 GLY A C 1
ATOM 2785 O O . GLY A 1 369 ? 2.216 17.313 14.664 1.00 54.44 369 GLY A O 1
ATOM 2786 N N . TYR A 1 370 ? 0.919 15.645 13.947 1.00 53.09 370 TYR A N 1
ATOM 2787 C CA . TYR A 1 370 ? -0.334 16.215 14.468 1.00 53.09 370 TYR A CA 1
ATOM 2788 C C . TYR A 1 370 ? -0.215 16.663 15.937 1.00 53.09 370 TYR A C 1
ATOM 2790 O O . TYR A 1 370 ? -0.760 17.691 16.335 1.00 53.09 370 TYR A O 1
ATOM 2798 N N . ALA A 1 371 ? 0.561 15.923 16.733 1.00 57.31 371 ALA A N 1
ATOM 2799 C CA . ALA A 1 371 ? 0.935 16.285 18.091 1.00 57.31 371 ALA A CA 1
ATOM 2800 C C . ALA A 1 371 ? 2.377 16.816 18.140 1.00 57.31 371 ALA A C 1
ATOM 2802 O O . ALA A 1 371 ? 3.229 16.203 18.775 1.00 57.31 371 ALA A O 1
ATOM 2803 N N . THR A 1 372 ? 2.639 17.968 17.509 1.00 59.00 372 THR A N 1
ATOM 2804 C CA . THR A 1 372 ? 3.971 18.616 17.442 1.00 59.00 372 THR A CA 1
ATOM 2805 C C . THR A 1 372 ? 4.702 18.714 18.794 1.00 59.00 372 THR A C 1
ATOM 2807 O O . THR A 1 372 ? 5.928 18.744 18.853 1.00 59.00 372 THR A O 1
ATOM 2810 N N . THR A 1 373 ? 3.958 18.730 19.905 1.00 63.25 373 THR A N 1
ATOM 2811 C CA . THR A 1 373 ? 4.478 18.748 21.280 1.00 63.25 373 THR A CA 1
ATOM 2812 C C . THR A 1 373 ? 5.063 17.412 21.750 1.00 63.25 373 THR A C 1
ATOM 2814 O O . THR A 1 373 ? 5.727 17.380 22.781 1.00 63.25 373 THR A O 1
ATOM 2817 N N . ARG A 1 374 ? 4.805 16.308 21.039 1.00 67.38 374 ARG A N 1
ATOM 2818 C CA . ARG A 1 374 ? 5.245 14.943 21.375 1.00 67.38 374 ARG A CA 1
ATOM 2819 C C . ARG A 1 374 ? 6.187 14.340 20.334 1.00 67.38 374 ARG A C 1
ATOM 2821 O O . ARG A 1 374 ? 6.638 13.220 20.534 1.00 67.38 374 ARG A O 1
ATOM 2828 N N . ASP A 1 375 ? 6.542 15.060 19.270 1.00 68.25 375 ASP A N 1
ATOM 2829 C CA . ASP A 1 375 ? 7.460 14.553 18.235 1.00 68.25 375 ASP A CA 1
ATOM 2830 C C . ASP A 1 375 ? 8.806 14.108 18.838 1.00 68.25 375 ASP A C 1
ATOM 2832 O O . ASP A 1 375 ? 9.318 13.038 18.511 1.00 68.25 375 ASP A O 1
ATOM 2836 N N . ALA A 1 376 ? 9.336 14.872 19.802 1.00 72.06 376 ALA A N 1
ATOM 2837 C CA . ALA A 1 376 ? 10.551 14.507 20.534 1.00 72.06 376 ALA A CA 1
ATOM 2838 C C . ALA A 1 376 ? 10.379 13.234 21.387 1.00 72.06 376 ALA A C 1
ATOM 2840 O O . ALA A 1 376 ? 11.297 12.423 21.478 1.00 72.06 376 ALA A O 1
ATOM 2841 N N . GLU A 1 377 ? 9.201 13.037 21.987 1.00 76.38 377 GLU A N 1
ATOM 2842 C CA . GLU A 1 377 ? 8.870 11.830 22.755 1.00 76.38 377 GLU A CA 1
ATOM 2843 C C . GLU A 1 377 ? 8.772 10.608 21.831 1.00 76.38 377 GLU A C 1
ATOM 2845 O O . GLU A 1 377 ? 9.336 9.561 22.139 1.00 76.38 377 GLU A O 1
ATOM 2850 N N . ILE A 1 378 ? 8.124 10.750 20.670 1.00 73.50 378 ILE A N 1
ATOM 2851 C CA . ILE A 1 378 ? 8.006 9.695 19.653 1.00 73.50 378 ILE A CA 1
ATOM 2852 C C . ILE A 1 378 ? 9.393 9.300 19.131 1.00 73.50 378 ILE A C 1
ATOM 2854 O O . ILE A 1 378 ? 9.708 8.111 19.066 1.00 73.50 378 ILE A O 1
ATOM 2858 N N . ALA A 1 379 ? 10.238 10.285 18.811 1.00 75.12 379 ALA A N 1
ATOM 2859 C CA . ALA A 1 379 ? 11.611 10.049 18.377 1.00 75.12 379 ALA A CA 1
ATOM 2860 C C . ALA A 1 379 ? 12.435 9.330 19.460 1.00 75.12 379 ALA A C 1
ATOM 2862 O O . ALA A 1 379 ? 13.119 8.349 19.161 1.00 75.12 379 ALA A O 1
ATOM 2863 N N . ALA A 1 380 ? 12.321 9.755 20.723 1.00 78.94 380 ALA A N 1
ATOM 2864 C CA . ALA A 1 380 ? 12.993 9.104 21.846 1.00 78.94 380 ALA A CA 1
ATOM 2865 C C . ALA A 1 380 ? 12.516 7.655 22.046 1.00 78.94 380 ALA A C 1
ATOM 2867 O O . ALA A 1 380 ? 13.333 6.762 22.276 1.00 78.94 380 ALA A O 1
ATOM 2868 N N . LEU A 1 381 ? 11.213 7.390 21.902 1.00 83.38 381 LEU A N 1
ATOM 2869 C CA . LEU A 1 381 ? 10.654 6.041 22.003 1.00 83.38 381 LEU A CA 1
ATOM 2870 C C . LEU A 1 381 ? 11.162 5.133 20.870 1.00 83.38 381 LEU A C 1
ATOM 2872 O O . LEU A 1 381 ? 11.526 3.979 21.104 1.00 83.38 381 LEU A O 1
ATOM 2876 N N . ALA A 1 382 ? 11.232 5.658 19.643 1.00 80.31 382 ALA A N 1
ATOM 2877 C CA . ALA A 1 382 ? 11.784 4.941 18.496 1.00 80.31 382 ALA A CA 1
ATOM 2878 C C . ALA A 1 382 ? 13.268 4.593 18.710 1.00 80.31 382 ALA A C 1
ATOM 2880 O O . ALA A 1 382 ? 13.674 3.447 18.501 1.00 80.31 382 ALA A O 1
ATOM 2881 N N . GLN A 1 383 ? 14.060 5.547 19.208 1.00 84.19 383 GLN A N 1
ATOM 2882 C CA . GLN A 1 383 ? 15.457 5.313 19.583 1.00 84.19 383 GLN A CA 1
ATOM 2883 C C . GLN A 1 383 ? 15.574 4.270 20.699 1.00 84.19 383 GLN A C 1
ATOM 2885 O O . GLN A 1 383 ? 16.411 3.374 20.612 1.00 84.19 383 GLN A O 1
ATOM 2890 N N . GLN A 1 384 ? 14.706 4.314 21.714 1.00 87.75 384 GLN A N 1
ATOM 2891 C CA . GLN A 1 384 ? 14.695 3.327 22.794 1.00 87.75 384 GLN A CA 1
ATOM 2892 C C . GLN A 1 384 ? 14.464 1.903 22.267 1.00 87.75 384 GLN A C 1
ATOM 2894 O O . GLN A 1 384 ? 15.137 0.976 22.716 1.00 87.75 384 GLN A O 1
ATOM 2899 N N . ILE A 1 385 ? 13.558 1.717 21.300 1.00 86.69 385 ILE A N 1
ATOM 2900 C CA . ILE A 1 385 ? 13.307 0.415 20.657 1.00 86.69 385 ILE A CA 1
ATOM 2901 C C . ILE A 1 385 ? 14.567 -0.095 19.947 1.00 86.69 385 ILE A C 1
ATOM 2903 O O . ILE A 1 385 ? 14.930 -1.264 20.096 1.00 86.69 385 ILE A O 1
ATOM 2907 N N . VAL A 1 386 ? 15.239 0.777 19.193 1.00 88.56 386 VAL A N 1
ATOM 2908 C CA . VAL A 1 386 ? 16.476 0.455 18.467 1.00 88.56 386 VAL A CA 1
ATOM 2909 C C . VAL A 1 386 ? 17.607 0.093 19.433 1.00 88.56 386 VAL A C 1
ATOM 2911 O O . VAL A 1 386 ? 18.245 -0.951 19.272 1.00 88.56 386 VAL A O 1
ATOM 2914 N N . HIS A 1 387 ? 17.811 0.900 20.476 1.00 88.88 387 HIS A N 1
ATOM 2915 C CA . HIS A 1 387 ? 18.829 0.659 21.497 1.00 88.88 387 HIS A CA 1
ATOM 2916 C C . HIS A 1 387 ? 18.561 -0.624 22.286 1.00 88.88 387 HIS A C 1
ATOM 2918 O O . HIS A 1 387 ? 19.469 -1.433 22.452 1.00 88.88 387 HIS A O 1
ATOM 2924 N N . ALA A 1 388 ? 17.318 -0.867 22.714 1.00 89.25 388 ALA A N 1
ATOM 2925 C CA . ALA A 1 388 ? 16.948 -2.085 23.436 1.00 89.25 388 ALA A CA 1
ATOM 2926 C C . ALA A 1 388 ? 17.140 -3.358 22.594 1.00 89.25 388 ALA A C 1
ATOM 2928 O O . ALA A 1 388 ? 17.345 -4.441 23.142 1.00 89.25 388 ALA A O 1
ATOM 2929 N N . ALA A 1 389 ? 17.081 -3.240 21.265 1.00 87.94 389 ALA A N 1
ATOM 2930 C CA . ALA A 1 389 ? 17.353 -4.333 20.341 1.00 87.94 389 ALA A CA 1
ATOM 2931 C C . ALA A 1 389 ? 18.850 -4.519 20.019 1.00 87.94 389 ALA A C 1
ATOM 2933 O O . ALA A 1 389 ? 19.174 -5.448 19.279 1.00 87.94 389 ALA A O 1
ATOM 2934 N N . ASN A 1 390 ? 19.744 -3.667 20.543 1.00 90.25 390 ASN A N 1
ATOM 2935 C CA . ASN A 1 390 ? 21.163 -3.593 20.165 1.00 90.25 390 ASN A CA 1
ATOM 2936 C C . ASN A 1 390 ? 21.365 -3.511 18.639 1.00 90.25 390 ASN A C 1
ATOM 2938 O O . ASN A 1 390 ? 22.287 -4.110 18.087 1.00 90.25 390 ASN A O 1
ATOM 2942 N N . ALA A 1 391 ? 20.470 -2.806 17.944 1.00 88.94 391 ALA A N 1
ATOM 2943 C CA . ALA A 1 391 ? 20.499 -2.711 16.492 1.00 88.94 391 ALA A CA 1
ATOM 2944 C C . ALA A 1 391 ? 21.541 -1.679 16.031 1.00 88.94 391 ALA A C 1
ATOM 2946 O O . ALA A 1 391 ? 21.374 -0.478 16.237 1.00 88.94 391 ALA A O 1
ATOM 2947 N N . THR A 1 392 ? 22.612 -2.154 15.392 1.00 88.31 392 THR A N 1
ATOM 2948 C CA . THR A 1 392 ? 23.745 -1.324 14.941 1.00 88.31 392 THR A CA 1
ATOM 2949 C C . THR A 1 392 ? 23.759 -1.067 13.436 1.00 88.31 392 THR A C 1
ATOM 2951 O O . THR A 1 392 ? 24.388 -0.110 12.997 1.00 88.31 392 THR A O 1
ATOM 2954 N N . THR A 1 393 ? 23.056 -1.884 12.648 1.00 89.69 393 THR A N 1
ATOM 2955 C CA . THR A 1 393 ? 22.946 -1.747 11.187 1.00 89.69 393 THR A CA 1
ATOM 2956 C C . THR A 1 393 ? 21.556 -1.229 10.791 1.00 89.69 393 THR A C 1
ATOM 2958 O O . THR A 1 393 ? 20.592 -1.493 11.521 1.00 89.69 393 THR A O 1
ATOM 2961 N N . PRO A 1 394 ? 21.391 -0.553 9.634 1.00 87.94 394 PRO A N 1
ATOM 2962 C CA . PRO A 1 394 ? 20.068 -0.144 9.145 1.00 87.94 394 PRO A CA 1
ATOM 2963 C C . PRO A 1 394 ? 19.080 -1.316 9.039 1.00 87.94 394 PRO A C 1
ATOM 2965 O O . PRO A 1 394 ? 17.912 -1.194 9.413 1.00 87.94 394 PRO A O 1
ATOM 2968 N N . TYR A 1 395 ? 19.564 -2.489 8.618 1.00 88.56 395 TYR A N 1
ATOM 2969 C CA . TYR A 1 395 ? 18.771 -3.717 8.582 1.00 88.56 395 TYR A CA 1
ATOM 2970 C C . TYR A 1 395 ? 18.250 -4.115 9.973 1.00 88.56 395 TYR A C 1
ATOM 2972 O O . TYR A 1 395 ? 17.060 -4.405 10.144 1.00 88.56 395 TYR A O 1
ATOM 2980 N N . ASP A 1 396 ? 19.119 -4.121 10.987 1.00 87.69 396 ASP A N 1
ATOM 2981 C CA . ASP A 1 396 ? 18.727 -4.495 12.348 1.00 87.69 396 ASP A CA 1
ATOM 2982 C C . ASP A 1 396 ? 17.758 -3.471 12.957 1.00 87.69 396 ASP A C 1
ATOM 2984 O O . ASP A 1 396 ? 16.818 -3.857 13.660 1.00 87.69 396 ASP A O 1
ATOM 2988 N N . GLN A 1 397 ? 17.925 -2.185 12.632 1.00 88.12 397 GLN A N 1
ATOM 2989 C CA . GLN A 1 397 ? 17.025 -1.108 13.056 1.00 88.12 397 GLN A CA 1
ATOM 2990 C C . GLN A 1 397 ? 15.623 -1.295 12.464 1.00 88.12 397 GLN A C 1
ATOM 2992 O O . GLN A 1 397 ? 14.634 -1.320 13.204 1.00 88.12 397 GLN A O 1
ATOM 2997 N N . ALA A 1 398 ? 15.527 -1.536 11.153 1.00 85.38 398 ALA A N 1
ATOM 2998 C CA . ALA A 1 398 ? 14.260 -1.819 10.481 1.00 85.38 398 ALA A CA 1
ATOM 2999 C C . ALA A 1 398 ? 13.579 -3.075 11.057 1.00 85.38 398 ALA A C 1
ATOM 3001 O O . ALA A 1 398 ? 12.370 -3.100 11.311 1.00 85.38 398 ALA A O 1
ATOM 3002 N N . LYS A 1 399 ? 14.360 -4.124 11.345 1.00 85.31 399 LYS A N 1
ATOM 3003 C CA . LYS A 1 399 ? 13.853 -5.361 11.953 1.00 85.31 399 LYS A CA 1
ATOM 3004 C C . LYS A 1 399 ? 13.335 -5.144 13.376 1.00 85.31 399 LYS A C 1
ATOM 3006 O O . LYS A 1 399 ? 12.328 -5.759 13.742 1.00 85.31 399 LYS A O 1
ATOM 3011 N N . ALA A 1 400 ? 13.992 -4.294 14.167 1.00 85.44 400 ALA A N 1
ATOM 3012 C CA . ALA A 1 400 ? 13.548 -3.913 15.506 1.00 85.44 400 ALA A CA 1
ATOM 3013 C C . ALA A 1 400 ? 12.218 -3.146 15.455 1.00 85.44 400 ALA A C 1
ATOM 3015 O O . ALA A 1 400 ? 11.264 -3.539 16.132 1.00 85.44 400 ALA A O 1
ATOM 3016 N N . ALA A 1 401 ? 12.116 -2.140 14.581 1.00 80.69 401 ALA A N 1
ATOM 3017 C CA . ALA A 1 401 ? 10.894 -1.365 14.376 1.00 80.69 401 ALA A CA 1
ATOM 3018 C C . ALA A 1 401 ? 9.713 -2.251 13.938 1.00 80.69 401 ALA A C 1
ATOM 3020 O O . ALA A 1 401 ? 8.640 -2.210 14.545 1.00 80.69 401 ALA A O 1
ATOM 3021 N N . ARG A 1 402 ? 9.929 -3.148 12.962 1.00 80.12 402 ARG A N 1
ATOM 3022 C CA . ARG A 1 402 ? 8.909 -4.110 12.506 1.00 80.12 402 ARG A CA 1
ATOM 3023 C C . ARG A 1 402 ? 8.395 -4.995 13.643 1.00 80.12 402 ARG A C 1
ATOM 3025 O O . ARG A 1 402 ? 7.194 -5.223 13.767 1.00 80.12 402 ARG A O 1
ATOM 3032 N N . ARG A 1 403 ? 9.299 -5.508 14.485 1.00 78.75 403 ARG A N 1
ATOM 3033 C CA . ARG A 1 403 ? 8.938 -6.357 15.634 1.00 78.75 403 ARG A CA 1
ATOM 3034 C C . ARG A 1 403 ? 8.141 -5.595 16.688 1.00 78.75 403 ARG A C 1
ATOM 3036 O O . ARG A 1 403 ? 7.222 -6.172 17.263 1.00 78.75 403 ARG A O 1
ATOM 3043 N N . ALA A 1 404 ? 8.489 -4.336 16.944 1.00 77.06 404 ALA A N 1
ATOM 3044 C CA . ALA A 1 404 ? 7.749 -3.489 17.872 1.00 77.06 404 ALA A CA 1
ATOM 3045 C C . ALA A 1 404 ? 6.327 -3.216 17.357 1.00 77.06 404 ALA A C 1
ATOM 3047 O O . ALA A 1 404 ? 5.366 -3.447 18.086 1.00 77.06 404 ALA A O 1
ATOM 3048 N N . SER A 1 405 ? 6.186 -2.845 16.080 1.00 69.00 405 SER A N 1
ATOM 3049 C CA . SER A 1 405 ? 4.881 -2.633 15.438 1.00 69.00 405 SER A CA 1
ATOM 3050 C C . SER A 1 405 ? 3.993 -3.883 15.504 1.00 69.00 405 SER A C 1
ATOM 3052 O O . SER A 1 405 ? 2.851 -3.806 15.953 1.00 69.00 405 SER A O 1
ATOM 3054 N N . ALA A 1 406 ? 4.548 -5.061 15.198 1.00 67.06 406 ALA A N 1
ATOM 3055 C CA . ALA A 1 406 ? 3.815 -6.327 15.259 1.00 67.06 406 ALA A CA 1
ATOM 3056 C C . ALA A 1 406 ? 3.325 -6.710 16.671 1.00 67.06 406 ALA A C 1
ATOM 3058 O O . ALA A 1 406 ? 2.393 -7.502 16.803 1.00 67.06 406 ALA A O 1
ATOM 3059 N N . ARG A 1 407 ? 3.956 -6.195 17.738 1.00 64.81 407 ARG A N 1
ATOM 3060 C CA . ARG A 1 407 ? 3.478 -6.387 19.120 1.00 64.81 407 ARG A CA 1
ATOM 3061 C C . ARG A 1 407 ? 2.307 -5.470 19.453 1.00 64.81 407 ARG A C 1
ATOM 3063 O O . ARG A 1 407 ? 1.437 -5.882 20.204 1.00 64.81 407 ARG A O 1
ATOM 3070 N N . ILE A 1 408 ? 2.292 -4.262 18.893 1.00 59.53 408 ILE A N 1
ATOM 3071 C CA . ILE A 1 408 ? 1.237 -3.264 19.112 1.00 59.53 408 ILE A CA 1
ATOM 3072 C C . ILE A 1 408 ? -0.041 -3.652 18.358 1.00 59.53 408 ILE A C 1
ATOM 3074 O O . ILE A 1 408 ? -1.140 -3.418 18.845 1.00 59.53 408 ILE A O 1
ATOM 3078 N N . SER A 1 409 ? 0.090 -4.282 17.187 1.00 45.47 409 SER A N 1
ATOM 3079 C CA . SER A 1 409 ? -1.039 -4.674 16.337 1.00 45.47 409 SER A CA 1
ATOM 3080 C C . SER A 1 409 ? -1.720 -5.990 16.735 1.00 45.47 409 SER A C 1
ATOM 3082 O O . SER A 1 409 ? -2.643 -6.420 16.045 1.00 45.47 409 SER A O 1
ATOM 3084 N N . ARG A 1 410 ? -1.261 -6.679 17.789 1.00 35.41 410 ARG A N 1
ATOM 3085 C CA . ARG A 1 410 ? -1.950 -7.871 18.302 1.00 35.41 410 ARG A CA 1
ATOM 3086 C C . ARG A 1 410 ? -3.054 -7.427 19.265 1.00 35.41 410 ARG A C 1
ATOM 3088 O O . ARG A 1 410 ? -2.721 -6.760 20.245 1.00 35.41 410 ARG A O 1
ATOM 3095 N N . PRO A 1 411 ? -4.329 -7.782 19.026 1.00 34.16 411 PRO A N 1
ATOM 3096 C CA . PRO A 1 411 ? -5.337 -7.627 20.063 1.00 34.16 411 PRO A CA 1
ATOM 3097 C C . PRO A 1 411 ? -4.940 -8.487 21.283 1.00 34.16 411 PRO A C 1
ATOM 3099 O O . PRO A 1 411 ? -4.294 -9.526 21.090 1.00 34.16 411 PRO A O 1
ATOM 3102 N N . PRO A 1 412 ? -5.242 -8.031 22.511 1.00 34.34 412 PRO A N 1
ATOM 3103 C CA . PRO A 1 412 ? -4.996 -8.793 23.734 1.00 34.34 412 PRO A CA 1
ATOM 3104 C C . 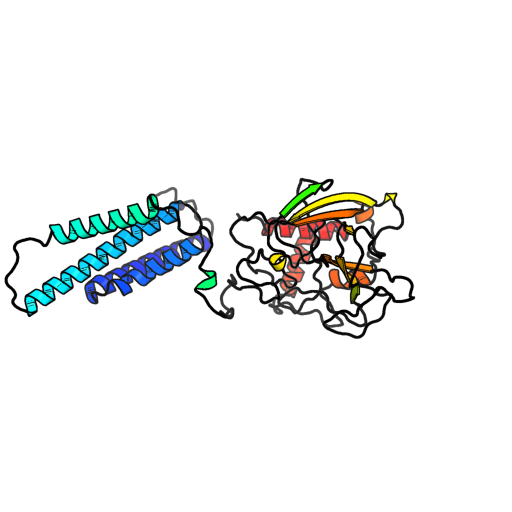PRO A 1 412 ? -5.738 -10.133 23.767 1.00 34.34 412 PRO A C 1
ATOM 3106 O O . PRO A 1 412 ? -6.828 -10.229 23.155 1.00 34.34 412 PRO A O 1
#